Protein 1JR2 (pdb70)

Foldseek 3Di:
DEEEEAEQDWDADPRGRLLQVLLVVVVYHYDYDHWKDKDFDDLLVVCVCLLCCVQAQAEEEEDLVQLVSPVVSCVVVVNPCVCVPPRLVSRQVHDYAYEDQSNQVSCVVSRHDGPDHPDPHLVVVLVVQLVDDGDPRAYEYAAEDVVPDDNVVSQVVSPGHHDYHDTMYMDTDPCQLVVVVVCCVVPNQGQEYEYEALSSCVRHVVSNCVSCPVVLLRYAYEYLADRNVVSCVVVPHHHLFYQPHNDSNSRSVGVVVSND/DEEEEAADADADVVGGGLLQVLLVVLVYHYDYHYFKDKDFDDLLVLLVVLVCCVQAQAEEEEDLVLLVSPVVSCVVVVNLVVLVVPSLVSRLVHDYAYEDPSNQVSCVVSRHDGPDHPHPHLVVSLVVVLVDDTDPHAYEYAAADPVPDDNVCSQVVSPGHHDYHDGMYMDTDPCQLVVVVVCCVPPNDGQEYEDEDLVSCVSHVVSNCVSCPPVLVNYAYEYLADVNVVSCVVVPHDHLYYFPHNGSNSRSVSVSVSSD

Radius of gyration: 28.52 Å; Cα contacts (8 Å, |Δi|>4): 991; chains: 2; bounding box: 60×81×70 Å

InterPro domains:
  IPR003754 Tetrapyrrole biosynthesis, uroporphyrinogen III synthase [PF02602] (19-252)
  IPR003754 Tetrapyrrole biosynthesis, uroporphyrinogen III synthase [cd06578] (3-255)
  IPR036108 Tetrapyrrole biosynthesis, uroporphyrinogen III synthase superfamily [G3DSA:3.40.50.10090] (14-252)
  IPR036108 Tetrapyrrole biosynthesis, uroporphyrinogen III synthase superfamily [G3DSA:3.40.50.10090] (36-175)
  IPR036108 Tetrapyrrole biosynthesis, uroporphyrinogen III synthase superfamily [SSF69618] (1-258)
  IPR039793 Uroporphyrinogen-III synthase [PTHR12390] (2-258)

Organism: Homo sapiens (NCBI:txid9606)

Structure (mmCIF, N/CA/C/O backbone):
data_1JR2
#
_entry.id   1JR2
#
_cell.length_a   39.852
_cell.length_b   59.251
_cell.length_c   61.944
_cell.angle_alpha   80.47
_cell.angle_beta   73.32
_cell.angle_gamma   88.33
#
_symmetry.space_group_name_H-M   'P 1'
#
loop_
_entity.id
_entity.type
_entity.pdbx_description
1 polymer 'UROPORPHYRINOGEN-III SYNTHASE'
2 water water
#
loop_
_atom_site.group_PDB
_atom_site.id
_atom_site.type_symbol
_atom_site.label_atom_id
_atom_site.label_alt_id
_atom_site.label_comp_id
_atom_site.label_asym_id
_atom_site.label_entity_id
_atom_site.label_seq_id
_atom_site.pdbx_PDB_ins_code
_atom_site.Cartn_x
_atom_site.Cartn_y
_atom_site.Cartn_z
_atom_site.occupancy
_atom_site.B_iso_or_equiv
_atom_site.auth_seq_id
_atom_site.auth_comp_id
_atom_site.auth_asym_id
_atom_site.auth_atom_id
_atom_site.pdbx_PDB_model_num
ATOM 1 N N . MET A 1 22 ? 35.463 10.159 28.069 1.00 33.83 1 MET A N 1
ATOM 2 C CA . MET A 1 22 ? 35.961 11.543 27.798 1.00 33.68 1 MET A CA 1
ATOM 3 C C . MET A 1 22 ? 36.234 12.282 29.113 1.00 31.57 1 MET A C 1
ATOM 4 O O . MET A 1 22 ? 35.426 12.247 30.060 1.00 30.66 1 MET A O 1
ATOM 9 N N . LYS A 1 23 ? 37.441 12.827 29.189 1.00 28.02 2 LYS A N 1
ATOM 10 C CA . LYS A 1 23 ? 37.899 13.625 30.306 1.00 26.36 2 LYS A CA 1
ATOM 11 C C . LYS A 1 23 ? 37.647 15.142 30.191 1.00 23.30 2 LYS A C 1
ATOM 12 O O . LYS A 1 23 ? 37.897 15.791 29.164 1.00 21.78 2 LYS A O 1
ATOM 19 N N . VAL A 1 24 ? 37.172 15.692 31.290 1.00 20.73 3 VAL A N 1
ATOM 20 C CA . VAL A 1 24 ? 36.877 17.107 31.379 1.00 20.45 3 VAL A CA 1
ATOM 21 C C . VAL A 1 24 ? 37.550 17.734 32.611 1.00 18.60 3 VAL A C 1
ATOM 22 O O . VAL A 1 24 ? 37.710 17.116 33.672 1.00 16.47 3 VAL A O 1
ATOM 26 N N . LEU A 1 25 ? 37.943 18.987 32.456 1.00 17.82 4 LEU A N 1
ATOM 27 C CA . LEU A 1 25 ? 38.624 19.697 33.507 1.00 17.52 4 LEU A CA 1
ATOM 28 C C . LEU A 1 25 ? 37.799 20.908 33.900 1.00 16.87 4 LEU A C 1
ATOM 29 O O . LEU A 1 25 ? 37.331 21.668 33.028 1.00 17.85 4 LEU A O 1
ATOM 34 N N . LEU A 1 26 ? 37.607 21.058 35.197 1.00 16.09 5 LEU A N 1
ATOM 35 C CA . LEU A 1 26 ? 36.964 22.216 35.785 1.00 16.65 5 LEU A CA 1
ATOM 36 C C . LEU A 1 26 ? 37.998 23.090 36.474 1.00 16.19 5 LEU A C 1
ATOM 37 O O . LEU A 1 26 ? 38.665 22.663 37.401 1.00 15.23 5 LEU A O 1
ATOM 42 N N . LEU A 1 27 ? 38.098 24.322 36.027 1.00 17.69 6 LEU A N 1
ATOM 43 C CA . LEU A 1 27 ? 38.984 25.303 36.663 1.00 18.67 6 LEU A CA 1
ATOM 44 C C . LEU A 1 27 ? 38.059 26.219 37.459 1.00 19.92 6 LEU A C 1
ATOM 45 O O . LEU A 1 27 ? 37.504 27.169 36.942 1.00 20.04 6 LEU A O 1
ATOM 52 N N . LYS A 1 28 ? 37.856 25.870 38.716 1.00 22.49 7 LYS A N 1
ATOM 53 C CA . LYS A 1 28 ? 36.918 26.581 39.548 1.00 23.63 7 LYS A CA 1
ATOM 54 C C . LYS A 1 28 ? 37.601 27.198 40.746 1.00 23.21 7 LYS A C 1
ATOM 55 O O . LYS A 1 28 ? 38.738 26.859 41.068 1.00 20.94 7 LYS A O 1
ATOM 61 N N . ASP A 1 29 ? 36.942 28.154 41.376 1.00 24.37 8 ASP A N 1
ATOM 62 C CA . ASP A 1 29 ? 37.540 28.823 42.525 1.00 27.55 8 ASP A CA 1
ATOM 63 C C . ASP A 1 29 ? 38.065 27.879 43.574 1.00 27.24 8 ASP A C 1
ATOM 64 O O . ASP A 1 29 ? 39.212 28.031 44.043 1.00 26.95 8 ASP A O 1
ATOM 69 N N . ALA A 1 30 ? 37.240 26.898 43.929 1.00 26.88 9 ALA A N 1
ATOM 70 C CA . ALA A 1 30 ? 37.582 25.940 44.971 1.00 27.49 9 ALA A CA 1
ATOM 71 C C . ALA A 1 30 ? 36.767 24.665 44.856 1.00 28.05 9 ALA A C 1
ATOM 72 O O . ALA A 1 30 ? 35.703 24.645 44.251 1.00 27.55 9 ALA A O 1
ATOM 74 N N . LYS A 1 31 ? 37.294 23.604 45.443 1.00 28.98 10 LYS A N 1
ATOM 75 C CA . LYS A 1 31 ? 36.612 22.342 45.491 1.00 31.19 10 LYS A CA 1
ATOM 76 C C . LYS A 1 31 ? 35.532 22.528 46.544 1.00 31.38 10 LYS A C 1
ATOM 77 O O . LYS A 1 31 ? 35.808 23.048 47.625 1.00 31.38 10 LYS A O 1
ATOM 83 N N . GLU A 1 32 ? 34.302 22.174 46.219 1.00 31.01 11 GLU A N 1
ATOM 84 C CA . GLU A 1 32 ? 33.221 22.257 47.183 1.00 31.95 11 GLU A CA 1
ATOM 85 C C . GLU A 1 32 ? 33.005 20.869 47.696 1.00 31.45 11 GLU A C 1
ATOM 86 O O . GLU A 1 32 ? 33.543 19.922 47.140 1.00 32.36 11 GLU A O 1
ATOM 92 N N . ASP A 1 33 ? 32.217 20.747 48.758 1.00 30.47 12 ASP A N 1
ATOM 93 C CA . ASP A 1 33 ? 31.938 19.463 49.361 1.00 30.78 12 ASP A CA 1
ATOM 94 C C . ASP A 1 33 ? 30.448 19.396 49.615 1.00 28.47 12 ASP A C 1
ATOM 95 O O . ASP A 1 33 ? 29.912 20.102 50.479 1.00 27.22 12 ASP A O 1
ATOM 100 N N . ASP A 1 34 ? 29.787 18.556 48.831 1.00 26.06 13 ASP A N 1
ATOM 101 C CA . ASP A 1 34 ? 28.377 18.278 49.014 1.00 24.95 13 ASP A CA 1
ATOM 102 C C . ASP A 1 34 ? 28.268 16.787 49.328 1.00 24.09 13 ASP A C 1
ATOM 103 O O . ASP A 1 34 ? 28.329 15.953 48.428 1.00 22.12 13 ASP A O 1
ATOM 108 N N . CYS A 1 35 ? 28.137 16.460 50.611 1.00 24.17 14 CYS A N 1
ATOM 109 C CA . CYS A 1 35 ? 28.105 15.072 51.063 1.00 25.03 14 CYS A CA 1
ATOM 110 C C . CYS A 1 35 ? 29.288 14.233 50.558 1.00 25.28 14 CYS A C 1
ATOM 111 O O . CYS A 1 35 ? 29.101 13.105 50.129 1.00 25.21 14 CYS A O 1
ATOM 114 N N . GLY A 1 36 ? 30.501 14.789 50.591 1.00 25.90 15 GLY A N 1
ATOM 115 C CA . GLY A 1 36 ? 31.681 14.032 50.220 1.00 26.43 15 GLY A CA 1
ATOM 116 C C . GLY A 1 36 ? 32.334 14.280 48.875 1.00 26.99 15 GLY A C 1
ATOM 117 O O . GLY A 1 36 ? 33.450 13.782 48.653 1.00 27.89 15 GLY A O 1
ATOM 118 N N . GLN A 1 37 ? 31.664 15.017 47.986 1.00 26.50 16 GLN A N 1
ATOM 119 C CA . GLN A 1 37 ? 32.171 15.269 46.632 1.00 25.72 16 GLN A CA 1
ATOM 120 C C . GLN A 1 37 ? 31.867 16.681 46.167 1.00 23.57 16 GLN A C 1
ATOM 121 O O . GLN A 1 37 ? 30.926 17.315 46.644 1.00 21.84 16 GLN A O 1
ATOM 127 N N . ASP A 1 38 ? 32.645 17.188 45.219 1.00 22.29 17 ASP A N 1
ATOM 128 C CA . ASP A 1 38 ? 32.262 18.446 44.590 1.00 21.23 17 ASP A CA 1
ATOM 129 C C . ASP A 1 38 ? 31.046 18.113 43.704 1.00 20.32 17 ASP A C 1
ATOM 130 O O . ASP A 1 38 ? 31.069 17.151 42.936 1.00 19.59 17 ASP A O 1
ATOM 135 N N . PRO A 1 39 ? 29.971 18.879 43.814 1.00 20.20 18 PRO A N 1
ATOM 136 C CA . PRO A 1 39 ? 28.746 18.559 43.073 1.00 20.13 18 PRO A CA 1
ATOM 137 C C . PRO A 1 39 ? 28.876 18.674 41.559 1.00 19.22 18 PRO A C 1
ATOM 138 O O . PRO A 1 39 ? 28.116 18.034 40.841 1.00 18.09 18 PRO A O 1
ATOM 142 N N . TYR A 1 40 ? 29.815 19.482 41.076 1.00 18.51 19 TYR A N 1
ATOM 143 C CA . TYR A 1 40 ? 30.003 19.599 39.639 1.00 18.38 19 TYR A CA 1
ATOM 144 C C . TYR A 1 40 ? 30.698 18.357 39.122 1.00 18.21 19 TYR A C 1
ATOM 145 O O . TYR A 1 40 ? 30.278 17.772 38.137 1.00 16.66 19 TYR A O 1
ATOM 154 N N . ILE A 1 41 ? 31.747 17.918 39.812 1.00 19.01 20 ILE A N 1
ATOM 155 C CA . ILE A 1 41 ? 32.416 16.706 39.387 1.00 20.13 20 ILE A CA 1
ATOM 156 C C . ILE A 1 41 ? 31.496 15.489 39.519 1.00 19.63 20 ILE A C 1
ATOM 157 O O . ILE A 1 41 ? 31.412 14.673 38.600 1.00 17.84 20 ILE A O 1
ATOM 162 N N . ARG A 1 42 ? 30.752 15.383 40.616 1.00 20.56 21 ARG A N 1
ATOM 163 C CA . ARG A 1 42 ? 29.837 14.237 40.790 1.00 22.15 21 ARG A CA 1
ATOM 164 C C . ARG A 1 42 ? 28.768 14.170 39.699 1.00 21.38 21 ARG A C 1
ATOM 165 O O . ARG A 1 42 ? 28.451 13.094 39.191 1.00 21.78 21 ARG A O 1
ATOM 173 N N . GLU A 1 43 ? 28.212 15.318 39.356 1.00 20.90 22 GLU A N 1
ATOM 174 C CA . GLU A 1 43 ? 27.162 15.391 38.345 1.00 21.18 22 GLU A CA 1
ATOM 175 C C . GLU A 1 43 ? 27.629 14.920 36.960 1.00 20.52 22 GLU A C 1
ATOM 176 O O . GLU A 1 43 ? 26.895 14.193 36.253 1.00 20.17 22 GLU A O 1
ATOM 182 N N . LEU A 1 44 ? 28.833 15.335 36.561 1.00 19.18 23 LEU A N 1
ATOM 183 C CA . LEU A 1 44 ? 29.396 14.905 35.293 1.00 19.31 23 LEU A CA 1
ATOM 184 C C . LEU A 1 44 ? 29.629 13.399 35.274 1.00 19.07 23 LEU A C 1
ATOM 185 O O . LEU A 1 44 ? 29.415 12.741 34.236 1.00 19.45 23 LEU A O 1
ATOM 190 N N . GLY A 1 45 ? 30.098 12.876 36.403 1.00 18.33 24 GLY A N 1
ATOM 191 C CA . GLY A 1 45 ? 30.320 11.454 36.601 1.00 21.02 24 GLY A CA 1
ATOM 192 C C . GLY A 1 45 ? 29.084 10.592 36.349 1.00 22.55 24 GLY A C 1
ATOM 193 O O . GLY A 1 45 ? 29.187 9.450 35.925 1.00 23.75 24 GLY A O 1
ATOM 194 N N . LEU A 1 46 ? 27.909 11.135 36.612 1.00 23.87 25 LEU A N 1
ATOM 195 C CA . LEU A 1 46 ? 26.665 10.422 36.281 1.00 26.00 25 LEU A CA 1
ATOM 196 C C . LEU A 1 46 ? 26.569 10.008 34.819 1.00 27.23 25 LEU A C 1
ATOM 197 O O . LEU A 1 46 ? 25.929 9.002 34.497 1.00 29.28 25 LEU A O 1
ATOM 202 N N . TYR A 1 47 ? 27.221 10.780 33.947 1.00 26.80 26 TYR A N 1
ATOM 203 C CA . TYR A 1 47 ? 27.137 10.592 32.513 1.00 26.57 26 TYR A CA 1
ATOM 204 C C . TYR A 1 47 ? 28.392 10.001 31.858 1.00 27.57 26 TYR A C 1
ATOM 205 O O . TYR A 1 47 ? 28.582 10.147 30.639 1.00 27.87 26 TYR A O 1
ATOM 214 N N . GLY A 1 48 ? 29.218 9.322 32.657 1.00 27.50 27 GLY A N 1
ATOM 215 C CA . GLY A 1 48 ? 30.466 8.723 32.187 1.00 28.12 27 GLY A CA 1
ATOM 216 C C . GLY A 1 48 ? 31.578 9.734 31.897 1.00 28.74 27 GLY A C 1
ATOM 217 O O . GLY A 1 48 ? 32.613 9.387 31.313 1.00 29.92 27 GLY A O 1
ATOM 218 N N . LEU A 1 49 ? 31.378 10.980 32.301 1.00 28.03 28 LEU A N 1
ATOM 219 C CA . LEU A 1 49 ? 32.386 12.010 32.099 1.00 29.14 28 LEU A CA 1
ATOM 220 C C . LEU A 1 49 ? 33.314 12.081 33.302 1.00 29.69 28 LEU A C 1
ATOM 221 O O . LEU A 1 49 ? 32.899 12.467 34.408 1.00 31.00 28 LEU A O 1
ATOM 226 N N . GLU A 1 50 ? 34.563 11.706 33.063 1.00 29.34 29 GLU A N 1
ATOM 227 C CA . GLU A 1 50 ? 35.636 11.758 34.056 1.00 29.34 29 GLU A CA 1
ATOM 228 C C . GLU A 1 50 ? 36.093 13.205 34.270 1.00 26.48 29 GLU A C 1
ATOM 229 O O . GLU A 1 50 ? 36.839 13.755 33.444 1.00 24.47 29 GL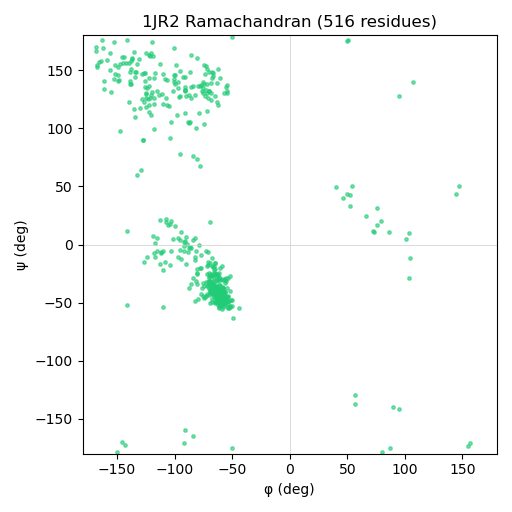U A O 1
ATOM 235 N N . ALA A 1 51 ? 35.693 13.807 35.373 1.00 24.39 30 ALA A N 1
ATOM 236 C CA . ALA A 1 51 ? 35.994 15.219 35.586 1.00 22.98 30 ALA A CA 1
ATOM 237 C C . ALA A 1 51 ? 37.046 15.414 36.657 1.00 21.76 30 ALA A C 1
ATOM 238 O O . ALA A 1 51 ? 37.064 14.702 37.660 1.00 21.95 30 ALA A O 1
ATOM 240 N N . THR A 1 52 ? 37.906 16.394 36.437 1.00 19.53 31 THR A N 1
ATOM 241 C CA . THR A 1 52 ? 38.904 16.763 37.417 1.00 18.67 31 THR A CA 1
ATOM 242 C C . THR A 1 52 ? 38.789 18.260 37.714 1.00 17.24 31 THR A C 1
ATOM 243 O O . THR A 1 52 ? 38.548 19.083 36.804 1.00 15.50 31 THR A O 1
ATOM 247 N N . LEU A 1 53 ? 38.949 18.591 38.986 1.00 15.65 32 LEU A N 1
ATOM 248 C CA . LEU A 1 53 ? 38.907 19.961 39.454 1.00 17.10 32 LEU A CA 1
ATOM 249 C C . LEU A 1 53 ? 40.289 20.480 39.842 1.00 16.61 32 LEU A C 1
ATOM 250 O O . LEU A 1 53 ? 40.995 19.835 40.618 1.00 17.03 32 LEU A O 1
ATOM 255 N N . ILE A 1 54 ? 40.686 21.612 39.265 1.00 16.51 33 ILE A N 1
ATOM 256 C CA . ILE A 1 54 ? 41.897 22.315 39.677 1.00 16.81 33 ILE A CA 1
ATOM 257 C C . ILE A 1 54 ? 41.451 23.678 40.180 1.00 15.46 33 ILE A C 1
ATOM 258 O O . ILE A 1 54 ? 40.817 24.418 39.448 1.00 15.63 33 ILE A O 1
ATOM 263 N N . PRO A 1 55 ? 41.747 24.011 41.425 1.00 15.74 34 PRO A N 1
ATOM 264 C CA . PRO A 1 55 ? 41.315 25.295 41.979 1.00 16.89 34 PRO A CA 1
ATOM 265 C C . PRO A 1 55 ? 42.122 26.445 41.420 1.00 17.74 34 PRO A C 1
ATOM 266 O O . PRO A 1 55 ? 43.298 26.267 41.153 1.00 16.67 34 PRO A O 1
ATOM 270 N N . VAL A 1 56 ? 41.504 27.608 41.252 1.00 18.98 35 VAL A N 1
ATOM 271 C CA . VAL A 1 56 ? 42.216 28.729 40.683 1.00 20.99 35 VAL A CA 1
ATOM 272 C C . VAL A 1 56 ? 42.336 29.882 41.650 1.00 21.48 35 VAL A C 1
ATOM 273 O O . VAL A 1 56 ? 43.092 30.811 41.381 1.00 21.16 35 VAL A O 1
ATOM 277 N N . LEU A 1 57 ? 41.622 29.833 42.771 1.00 21.76 36 LEU A N 1
ATOM 278 C CA . LEU A 1 57 ? 41.690 30.907 43.754 1.00 23.84 36 LEU A CA 1
ATOM 279 C C . LEU A 1 57 ? 42.243 30.402 45.070 1.00 24.04 36 LEU A C 1
ATOM 280 O O . LEU A 1 57 ? 42.067 29.254 45.433 1.00 24.54 36 LEU A O 1
ATOM 285 N N . SER A 1 58 ? 42.958 31.264 45.761 1.00 23.39 37 SER A N 1
ATOM 286 C CA . SER A 1 58 ? 43.462 30.958 47.076 1.00 23.90 37 SER A CA 1
ATOM 287 C C . SER A 1 58 ? 43.327 32.256 47.878 1.00 23.52 37 SER A C 1
ATOM 288 O O . SER A 1 58 ? 42.890 33.281 47.352 1.00 22.80 37 SER A O 1
ATOM 291 N N . PHE A 1 59 ? 43.656 32.195 49.151 1.00 24.34 38 PHE A N 1
ATOM 292 C CA . PHE A 1 59 ? 43.600 33.407 49.963 1.00 26.55 38 PHE A CA 1
ATOM 293 C C . PHE A 1 59 ? 44.709 33.439 50.983 1.00 27.09 38 PHE A C 1
ATOM 294 O O . PHE A 1 59 ? 45.327 32.412 51.274 1.00 25.85 38 PHE A O 1
ATOM 302 N N . GLU A 1 60 ? 44.975 34.641 51.494 1.00 28.45 39 GLU A N 1
ATOM 303 C CA . GLU A 1 60 ? 46.014 34.875 52.467 1.00 29.96 39 GLU A CA 1
ATOM 304 C C . GLU A 1 60 ? 45.433 35.847 53.492 1.00 29.78 39 GLU A C 1
ATOM 305 O O . GLU A 1 60 ? 44.584 36.650 53.154 1.00 27.74 39 GLU A O 1
ATOM 311 N N . PHE A 1 61 ? 45.869 35.737 54.738 1.00 30.55 40 PHE A N 1
ATOM 312 C CA . PHE A 1 61 ? 45.464 36.666 55.784 1.00 31.45 40 PHE A CA 1
ATOM 313 C C . PHE A 1 61 ? 46.499 37.768 55.935 1.00 32.72 40 PHE A C 1
ATOM 314 O O . PHE A 1 61 ? 47.701 37.546 55.727 1.00 32.72 40 PHE A O 1
ATOM 322 N N . LEU A 1 62 ? 46.026 38.948 56.328 1.00 33.84 41 LEU A N 1
ATOM 323 C CA . LEU A 1 62 ? 46.861 40.128 56.437 1.00 34.29 41 LEU A CA 1
ATOM 324 C C . LEU A 1 62 ? 46.531 40.925 57.706 1.00 33.73 41 LEU A C 1
ATOM 325 O O . LEU A 1 62 ? 45.414 40.877 58.214 1.00 32.01 41 LEU A O 1
ATOM 330 N N . SER A 1 63 ? 47.535 41.626 58.222 1.00 33.58 42 SER A N 1
ATOM 331 C CA . SER A 1 63 ? 47.349 42.556 59.334 1.00 33.46 42 SER A CA 1
ATOM 332 C C . SER A 1 63 ? 46.598 42.024 60.528 1.00 33.92 42 SER A C 1
ATOM 333 O O . SER A 1 63 ? 45.764 42.745 61.092 1.00 33.68 42 SER A O 1
ATOM 336 N N . LEU A 1 64 ? 46.892 40.803 60.958 1.00 34.41 43 LEU A N 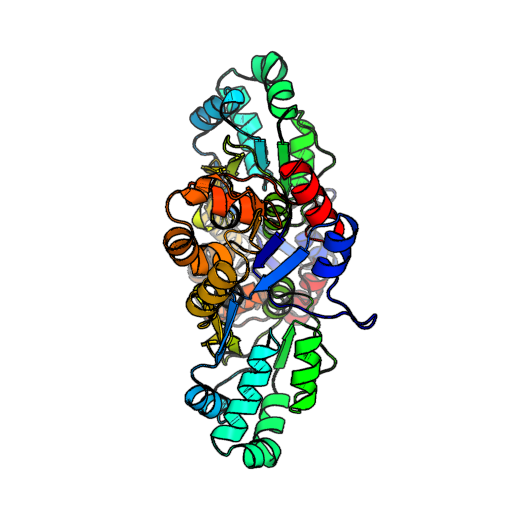1
ATOM 337 C CA . LEU A 1 64 ? 46.124 40.232 62.044 1.00 35.55 43 LEU A CA 1
ATOM 338 C C . LEU A 1 64 ? 46.491 40.836 63.405 1.00 36.32 43 LEU A C 1
ATOM 339 O O . LEU A 1 64 ? 45.640 40.912 64.294 1.00 35.31 43 LEU A O 1
ATOM 344 N N . PRO A 1 65 ? 47.748 41.214 63.606 1.00 37.44 44 PRO A N 1
ATOM 345 C CA . PRO A 1 65 ? 48.105 41.874 64.867 1.00 37.69 44 PRO A CA 1
ATOM 346 C C . PRO A 1 65 ? 47.316 43.182 65.016 1.00 37.57 44 PRO A C 1
ATOM 347 O O . PRO A 1 65 ? 46.645 43.335 66.031 1.00 37.29 44 PRO A O 1
ATOM 351 N N . SER A 1 66 ? 47.395 44.082 64.037 1.00 37.11 45 SER A N 1
ATOM 352 C CA . SER A 1 66 ? 46.555 45.276 64.016 1.00 36.86 45 SER A CA 1
ATOM 353 C C . SER A 1 66 ? 45.065 44.964 64.231 1.00 35.97 45 SER A C 1
ATOM 354 O O . SER A 1 66 ? 44.398 45.617 65.036 1.00 36.29 45 SER A O 1
ATOM 357 N N . PHE A 1 67 ? 44.529 43.979 63.521 1.00 34.14 46 PHE A N 1
ATOM 358 C CA . PHE A 1 67 ? 43.125 43.609 63.703 1.00 32.72 46 PHE A CA 1
ATOM 359 C C . PHE A 1 67 ? 42.903 43.194 65.165 1.00 32.37 46 PHE A C 1
ATOM 360 O O . PHE A 1 67 ? 41.874 43.518 65.739 1.00 31.18 46 PHE A O 1
ATOM 368 N N . SER A 1 68 ? 43.877 42.524 65.788 1.00 32.64 47 SER A N 1
ATOM 369 C CA . SER A 1 68 ? 43.701 42.102 67.168 1.00 32.88 47 SER A CA 1
ATOM 370 C C . SER A 1 68 ? 43.628 43.312 68.097 1.00 32.59 47 SER A C 1
ATOM 371 O O . SER A 1 68 ? 42.904 43.291 69.071 1.00 31.27 47 SER A O 1
ATOM 374 N N . GLU A 1 69 ? 44.410 44.338 67.797 1.00 33.57 48 GLU A N 1
ATOM 375 C CA . GLU A 1 69 ? 44.442 45.549 68.611 1.00 35.49 48 GLU A CA 1
ATOM 376 C C . GLU A 1 69 ? 43.088 46.297 68.483 1.00 34.24 48 GLU A C 1
ATOM 377 O O . GLU A 1 69 ? 42.449 46.636 69.490 1.00 34.00 48 GLU A O 1
ATOM 383 N N . LYS A 1 70 ? 42.619 46.501 67.255 1.00 32.51 49 LYS A N 1
ATOM 384 C CA . LYS A 1 70 ? 41.315 47.132 67.048 1.00 31.23 49 LYS A CA 1
ATOM 385 C C . LYS A 1 70 ? 40.221 46.329 67.770 1.00 30.72 49 LYS A C 1
ATOM 386 O O . LYS A 1 70 ? 39.368 46.897 68.448 1.00 30.93 49 LYS A O 1
ATOM 392 N N . LEU A 1 71 ? 40.278 45.005 67.700 1.00 30.19 50 LEU A N 1
ATOM 393 C CA . LEU A 1 71 ? 39.274 44.184 68.362 1.00 30.37 50 LEU A CA 1
ATOM 394 C C . LEU A 1 71 ? 39.336 44.369 69.875 1.00 31.23 50 LEU A C 1
ATOM 395 O O . LEU A 1 71 ? 38.338 44.184 70.585 1.00 31.06 50 LEU A O 1
ATOM 402 N N . SER A 1 72 ? 40.494 44.754 70.378 1.00 31.76 51 SER A N 1
ATOM 403 C CA . SER A 1 72 ? 40.616 44.815 71.824 1.00 33.35 51 SER A CA 1
ATOM 404 C C . SER A 1 72 ? 40.329 46.222 72.360 1.00 33.10 51 SER A C 1
ATOM 405 O O . SER A 1 72 ? 40.477 46.489 73.566 1.00 33.22 51 SER A O 1
ATOM 408 N N . HIS A 1 73 ? 39.812 47.083 71.468 1.00 31.37 52 HIS A N 1
ATOM 409 C CA . HIS A 1 73 ? 39.440 48.466 71.791 1.00 30.83 52 HIS A CA 1
ATOM 410 C C . HIS A 1 73 ? 38.040 48.827 71.249 1.00 29.59 52 HIS A C 1
ATOM 411 O O . HIS A 1 73 ? 37.889 49.751 70.462 1.00 28.68 52 HIS A O 1
ATOM 418 N N . PRO A 1 74 ? 36.998 48.117 71.673 1.00 29.14 53 PRO A N 1
ATOM 419 C CA . PRO A 1 74 ? 35.654 48.384 71.156 1.00 29.62 53 PRO A CA 1
ATOM 420 C C . PRO A 1 74 ? 35.159 49.790 71.477 1.00 30.78 53 PRO A C 1
ATOM 421 O O . PRO A 1 74 ? 34.317 50.344 70.756 1.00 31.33 53 PRO A O 1
ATOM 425 N N . GLU A 1 75 ? 35.683 50.358 72.557 1.00 30.96 54 GLU A N 1
ATOM 426 C CA . GLU A 1 75 ? 35.292 51.691 72.982 1.00 30.99 54 GLU A CA 1
ATOM 427 C C . GLU A 1 75 ? 35.583 52.713 71.882 1.00 31.25 54 GLU A C 1
ATOM 428 O O . GLU A 1 75 ? 35.032 53.818 71.894 1.00 31.34 54 GLU A O 1
ATOM 434 N N . ASP A 1 76 ? 36.444 52.349 70.925 1.00 30.88 55 ASP A N 1
ATOM 435 C CA . ASP A 1 76 ? 36.778 53.259 69.827 1.00 29.24 55 ASP A CA 1
ATOM 436 C C . ASP A 1 76 ? 35.880 53.093 68.593 1.00 27.74 55 ASP A C 1
ATOM 437 O O . ASP A 1 76 ? 36.089 53.793 67.594 1.00 26.04 55 ASP A O 1
ATOM 442 N N . TYR A 1 77 ? 34.893 52.196 68.654 1.00 27.52 56 TYR A N 1
ATOM 443 C CA . TYR A 1 77 ? 34.068 51.876 67.486 1.00 27.09 56 TYR A CA 1
ATOM 444 C C . TYR A 1 77 ? 32.589 51.854 67.757 1.00 27.30 56 TYR A C 1
ATOM 445 O O . TYR A 1 77 ? 32.152 51.629 68.891 1.00 27.50 56 TYR A O 1
ATOM 454 N N . GLY A 1 78 ? 31.811 52.080 66.701 1.00 26.86 57 GLY A N 1
ATOM 455 C CA . GLY A 1 78 ? 30.369 52.005 66.808 1.00 27.48 57 GLY A CA 1
ATOM 456 C C . GLY A 1 78 ? 29.771 50.649 66.502 1.00 28.00 57 GLY A C 1
ATOM 457 O O . GLY A 1 78 ? 28.569 50.450 66.671 1.00 27.65 57 GLY A O 1
ATOM 458 N N . GLY A 1 79 ? 30.594 49.699 66.065 1.00 28.33 58 GLY A N 1
ATOM 459 C CA . GLY A 1 79 ? 30.079 48.404 65.654 1.00 28.41 58 GLY A CA 1
ATOM 460 C C . GLY A 1 79 ? 31.016 47.742 64.671 1.00 27.94 58 GLY A C 1
ATOM 461 O O . GLY A 1 79 ? 32.093 48.270 64.391 1.00 27.46 58 GLY A O 1
ATOM 462 N N . LEU A 1 80 ? 30.568 46.616 64.119 1.00 28.11 59 LEU A N 1
ATOM 463 C CA . LEU A 1 80 ? 31.363 45.787 63.224 1.00 28.10 59 LEU A CA 1
ATOM 464 C C . LEU A 1 80 ? 30.559 45.360 62.007 1.00 27.07 59 LEU A C 1
ATOM 465 O O . LEU A 1 80 ? 29.355 45.096 62.098 1.00 27.54 59 LEU A O 1
ATOM 470 N N . ILE A 1 81 ? 31.223 45.276 60.861 1.00 26.27 60 ILE A N 1
ATOM 471 C CA . ILE A 1 81 ? 30.592 44.751 59.656 1.00 25.38 60 ILE A CA 1
ATOM 472 C C . ILE A 1 81 ? 31.449 43.608 59.142 1.00 25.21 60 ILE A C 1
ATOM 473 O O . ILE A 1 81 ? 32.637 43.771 58.988 1.00 22.39 60 ILE A O 1
ATOM 478 N N . PHE A 1 82 ? 30.821 42.470 58.874 1.00 26.64 61 PHE A N 1
ATOM 479 C CA . PHE A 1 82 ? 31.477 41.320 58.264 1.00 27.21 61 PHE A CA 1
ATOM 480 C C . PHE A 1 82 ? 30.719 40.969 56.989 1.00 27.16 61 PHE A C 1
ATOM 481 O O . PHE A 1 82 ? 29.522 40.749 57.049 1.00 28.62 61 PHE A O 1
ATOM 489 N N . THR A 1 83 ? 31.384 40.903 55.843 1.00 27.28 62 THR A N 1
ATOM 490 C CA . THR A 1 83 ? 30.711 40.484 54.620 1.00 27.57 62 THR A CA 1
ATOM 491 C C . THR A 1 83 ? 31.300 39.211 54.014 1.00 28.17 62 THR A C 1
ATOM 492 O O . THR A 1 83 ? 30.945 38.823 52.893 1.00 28.50 62 THR A O 1
ATOM 496 N N . SER A 1 84 ? 32.213 38.577 54.733 1.00 28.62 63 SER A N 1
ATOM 497 C CA . SER A 1 84 ? 32.861 37.378 54.226 1.00 28.89 63 SER A CA 1
ATOM 498 C C . SER A 1 84 ? 33.302 36.484 55.361 1.00 29.05 63 SER A C 1
ATOM 499 O O . SER A 1 84 ? 33.797 36.954 56.393 1.00 27.05 63 SER A O 1
ATOM 502 N N . PRO A 1 85 ? 33.176 35.181 55.147 1.00 29.41 64 PRO A N 1
ATOM 503 C CA . PRO A 1 85 ? 33.630 34.225 56.144 1.00 29.54 64 PRO A CA 1
ATOM 504 C C . PRO A 1 85 ? 35.123 34.424 56.345 1.00 28.47 64 PRO A C 1
ATOM 505 O O . PRO A 1 85 ? 35.600 34.186 57.442 1.00 28.86 64 PRO A O 1
ATOM 509 N N . ARG A 1 86 ? 35.850 34.856 55.319 1.00 28.71 65 ARG A N 1
ATOM 510 C CA . ARG A 1 86 ? 37.292 35.047 55.475 1.00 28.98 65 ARG A CA 1
ATOM 511 C C . ARG A 1 86 ? 37.571 36.048 56.601 1.00 27.86 65 ARG A C 1
ATOM 512 O O . ARG A 1 86 ? 38.519 35.884 57.361 1.00 27.11 65 ARG A O 1
ATOM 520 N N . ALA A 1 87 ? 36.742 37.075 56.725 1.00 27.26 66 ALA A N 1
ATOM 521 C CA . ALA A 1 87 ? 36.989 38.101 57.750 1.00 26.80 66 ALA A CA 1
ATOM 522 C C . ALA A 1 87 ? 36.724 37.600 59.172 1.00 26.78 66 ALA A C 1
ATOM 523 O O . ALA A 1 87 ? 37.445 37.968 60.102 1.00 26.37 66 ALA A O 1
ATOM 525 N N . VAL A 1 88 ? 35.714 36.751 59.340 1.00 27.82 67 VAL A N 1
ATOM 526 C CA . VAL A 1 88 ? 35.418 36.156 60.645 1.00 28.98 67 VAL A CA 1
ATOM 527 C C . VAL A 1 88 ? 36.513 35.156 60.999 1.00 29.92 67 VAL A C 1
ATOM 528 O O . VAL A 1 88 ? 36.927 35.070 62.151 1.00 29.58 67 VAL A O 1
ATOM 532 N N . GLU A 1 89 ? 36.989 34.414 60.002 1.00 31.45 68 GLU A N 1
ATOM 533 C CA . GLU A 1 89 ? 38.125 33.520 60.200 1.00 32.65 68 GLU A CA 1
ATOM 534 C C . GLU A 1 89 ? 39.317 34.348 60.669 1.00 32.01 68 GLU A C 1
ATOM 535 O O . GLU A 1 89 ? 39.980 33.981 61.628 1.00 31.90 68 GLU A O 1
ATOM 541 N N . ALA A 1 90 ? 39.581 35.465 59.999 1.00 31.80 69 ALA A N 1
ATOM 542 C CA . ALA A 1 90 ? 40.661 36.358 60.408 1.00 31.97 69 ALA A CA 1
ATOM 543 C C . ALA A 1 90 ? 40.479 36.852 61.851 1.00 32.56 69 ALA A C 1
ATOM 544 O O . ALA A 1 90 ? 41.461 36.987 62.580 1.00 32.69 69 ALA A O 1
ATOM 546 N N . ALA A 1 91 ? 39.243 37.115 62.268 1.00 34.01 70 ALA A N 1
ATOM 547 C CA . ALA A 1 91 ? 38.991 37.528 63.653 1.00 35.53 70 ALA A CA 1
ATOM 548 C C . ALA A 1 91 ? 39.433 36.419 64.628 1.00 37.47 70 ALA A C 1
ATOM 549 O O . ALA A 1 91 ? 40.210 36.673 65.547 1.00 37.07 70 ALA A O 1
ATOM 551 N N . GLU A 1 92 ? 38.920 35.203 64.414 1.00 39.86 71 GLU A N 1
ATOM 552 C CA . GLU A 1 92 ? 39.248 34.034 65.233 1.00 41.59 71 GLU A CA 1
ATOM 553 C C . GLU A 1 92 ? 40.776 33.903 65.309 1.00 41.58 71 GLU A C 1
ATOM 554 O O . GLU A 1 92 ? 41.368 33.872 66.393 1.00 41.18 71 GLU A O 1
ATOM 560 N N . LEU A 1 93 ? 41.408 33.870 64.145 1.00 41.64 72 LEU A N 1
ATOM 561 C CA . LEU A 1 93 ? 42.855 33.782 64.056 1.00 42.15 72 LEU A CA 1
ATOM 562 C C . LEU A 1 93 ? 43.612 34.890 64.783 1.00 41.89 72 LEU A C 1
ATOM 563 O O . LEU A 1 93 ? 44.623 34.608 65.421 1.00 42.39 72 LEU A O 1
ATOM 568 N N . CYS A 1 94 ? 43.166 36.140 64.710 1.00 40.97 73 CYS A N 1
ATOM 569 C CA . CYS A 1 94 ? 43.979 37.189 65.330 1.00 40.47 73 CYS A CA 1
ATOM 570 C C . CYS A 1 94 ? 43.815 37.202 66.842 1.00 41.86 73 CYS A C 1
ATOM 571 O O . CYS A 1 94 ? 44.658 37.729 67.550 1.00 41.84 73 CYS A O 1
ATOM 574 N N . LEU A 1 95 ? 42.734 36.612 67.332 1.00 44.43 74 LEU A N 1
ATOM 575 C CA . LEU A 1 95 ? 42.492 36.525 68.763 1.00 46.95 74 LEU A CA 1
ATOM 576 C C . LEU A 1 95 ? 43.392 35.450 69.384 1.00 49.78 74 LEU A C 1
ATOM 577 O O . LEU A 1 95 ? 44.009 35.680 70.420 1.00 50.16 74 LEU A O 1
ATOM 582 N N . GLU A 1 96 ? 43.492 34.295 68.729 1.00 52.82 75 GLU A N 1
ATOM 583 C CA . GLU A 1 96 ? 44.340 33.200 69.211 1.00 55.13 75 GLU A CA 1
ATOM 584 C C . GLU A 1 96 ? 45.809 33.572 69.227 1.00 56.07 75 GLU A C 1
ATOM 585 O O . GLU A 1 96 ? 46.521 33.339 70.204 1.00 56.48 75 GLU A O 1
ATOM 591 N N . GLN A 1 97 ? 46.259 34.131 68.113 1.00 56.92 76 GLN A N 1
ATOM 592 C CA . GLN A 1 97 ? 47.668 34.439 67.904 1.00 57.70 76 GLN A CA 1
ATOM 593 C C . GLN A 1 97 ? 48.224 35.540 68.797 1.00 58.89 76 GLN A C 1
ATOM 594 O O . GLN A 1 97 ? 49.401 35.514 69.151 1.00 58.78 76 GLN A O 1
ATOM 600 N N . ASN A 1 98 ? 47.385 36.508 69.157 1.00 60.30 77 ASN A N 1
ATOM 601 C CA . ASN A 1 98 ? 47.842 37.626 69.971 1.00 61.28 77 ASN A CA 1
ATOM 602 C C . ASN A 1 98 ? 47.411 37.515 71.439 1.00 62.29 77 ASN A C 1
ATOM 603 O O . ASN A 1 98 ? 47.359 38.516 72.155 1.00 62.29 77 ASN A O 1
ATOM 608 N N . ASN A 1 99 ? 47.072 36.299 71.870 1.00 63.27 78 ASN A N 1
ATOM 609 C CA . ASN A 1 99 ? 46.824 36.029 73.285 1.00 64.14 78 ASN A CA 1
ATOM 610 C C . ASN A 1 99 ? 45.501 36.629 73.830 1.00 64.23 78 ASN A C 1
ATOM 611 O O . ASN A 1 99 ? 45.248 36.600 75.034 1.00 64.27 78 ASN A O 1
ATOM 616 N N . LYS A 1 100 ? 44.625 37.097 72.936 1.00 64.14 79 LYS A N 1
ATOM 617 C CA . LYS A 1 100 ? 43.362 37.737 73.349 1.00 64.12 79 LYS A CA 1
ATOM 618 C C . LYS A 1 100 ? 42.160 36.796 73.505 1.00 64.50 79 LYS A C 1
ATOM 619 O O . LYS A 1 100 ? 41.042 37.261 73.716 1.00 64.40 79 LYS A O 1
ATOM 625 N N . THR A 1 101 ? 42.365 35.489 73.395 1.00 65.18 80 THR A N 1
ATOM 626 C CA . THR A 1 101 ? 41.249 34.553 73.552 1.00 65.63 80 THR A CA 1
ATOM 627 C C . THR A 1 101 ? 40.517 34.756 74.889 1.00 66.03 80 THR A C 1
ATOM 628 O O . THR A 1 101 ? 39.298 34.937 74.898 1.00 65.85 80 THR A O 1
ATOM 632 N N . GLU A 1 102 ? 41.256 34.727 76.003 1.00 66.53 81 GLU A N 1
ATOM 633 C CA . GLU A 1 102 ? 40.668 34.968 77.329 1.00 66.76 81 GLU A CA 1
ATOM 634 C C . GLU A 1 102 ? 39.818 36.236 77.280 1.00 65.84 81 GLU A C 1
ATOM 635 O O . GLU A 1 102 ? 38.602 36.183 77.455 1.00 65.46 81 GLU A O 1
ATOM 641 N N . VAL A 1 103 ? 40.474 37.364 77.013 1.00 65.09 82 VAL A N 1
ATOM 642 C CA . VAL A 1 103 ? 39.818 38.675 76.985 1.00 64.36 82 VAL A CA 1
ATOM 643 C C . VAL A 1 103 ? 38.579 38.725 76.094 1.00 63.29 82 VAL A C 1
ATOM 644 O O . VAL A 1 103 ? 37.591 39.370 76.449 1.00 63.30 82 VAL A O 1
ATOM 648 N N . TRP A 1 104 ? 38.628 38.074 74.935 1.00 61.95 83 TRP A N 1
ATOM 649 C CA . TRP A 1 104 ? 37.473 38.077 74.054 1.00 60.77 83 TRP A CA 1
ATOM 650 C C . TRP A 1 104 ? 36.320 37.490 74.843 1.00 60.34 83 TRP A C 1
ATOM 651 O O . TRP A 1 104 ? 35.271 38.110 74.993 1.00 60.65 83 TRP A O 1
ATOM 662 N N . GLU A 1 105 ? 36.541 36.305 75.391 1.00 59.60 84 GLU A N 1
ATOM 663 C CA . GLU A 1 105 ? 35.523 35.640 76.189 1.00 58.66 84 GLU A CA 1
ATOM 664 C C . GLU A 1 105 ? 35.292 36.347 77.527 1.00 61.27 84 GLU A C 1
ATOM 665 O O . GLU A 1 105 ? 34.168 36.346 78.027 1.00 62.29 84 GLU A O 1
ATOM 671 N N . ARG A 1 106 ? 36.333 36.966 78.093 1.00 63.70 85 ARG A N 1
ATOM 672 C CA . ARG A 1 106 ? 36.208 37.644 79.397 1.00 65.52 85 ARG A CA 1
ATOM 673 C C . ARG A 1 106 ? 35.620 39.062 79.331 1.00 65.39 85 ARG A C 1
ATOM 674 O O . ARG A 1 106 ? 34.707 39.374 80.095 1.00 65.64 85 ARG A O 1
ATOM 682 N N . SER A 1 107 ? 36.122 39.916 78.435 1.00 64.88 86 SER A N 1
ATOM 683 C CA . SER A 1 107 ? 35.651 41.307 78.383 1.00 64.30 86 SER A CA 1
ATOM 684 C C . SER A 1 107 ? 35.489 41.951 77.001 1.00 63.65 86 SER A C 1
ATOM 685 O O . SER A 1 107 ? 35.299 43.162 76.924 1.00 64.01 86 SER A O 1
ATOM 688 N N . LEU A 1 108 ? 35.554 41.187 75.917 1.00 62.53 87 LEU A N 1
ATOM 689 C CA . LEU A 1 108 ? 35.412 41.799 74.598 1.00 61.44 87 LEU A CA 1
ATOM 690 C C . LEU A 1 108 ? 34.103 41.413 73.949 1.00 60.97 87 LEU A C 1
ATOM 691 O O . LEU A 1 108 ? 33.324 42.274 73.550 1.00 60.81 87 LEU A O 1
ATOM 696 N N . LYS A 1 109 ? 33.860 40.111 73.864 1.00 60.54 88 LYS A N 1
ATOM 697 C CA . LYS A 1 109 ? 32.678 39.583 73.201 1.00 60.35 88 LYS A CA 1
ATOM 698 C C . LYS A 1 109 ? 31.442 40.386 73.594 1.00 59.78 88 LYS A C 1
ATOM 699 O O . LYS A 1 109 ? 30.747 40.922 72.721 1.00 59.29 88 LYS A O 1
ATOM 705 N N . GLU A 1 110 ? 31.185 40.508 74.898 1.00 59.12 89 GLU A N 1
ATOM 706 C CA . GLU A 1 110 ? 29.988 41.229 75.347 1.00 58.40 89 GLU A CA 1
ATOM 707 C C . GLU A 1 110 ? 30.092 42.736 75.071 1.00 56.20 89 GLU A C 1
ATOM 708 O O . GLU A 1 110 ? 29.087 43.380 74.794 1.00 56.01 89 GLU A O 1
ATOM 714 N N . LYS A 1 111 ? 31.298 43.292 75.099 1.00 54.01 90 LYS A N 1
ATOM 715 C CA . LYS A 1 111 ? 31.453 44.708 74.802 1.00 52.28 90 LYS A CA 1
ATOM 716 C C . LYS A 1 111 ? 31.051 44.944 73.349 1.00 49.85 90 LYS A C 1
ATOM 717 O O . LYS A 1 111 ? 30.257 45.827 73.049 1.00 49.75 90 LYS A O 1
ATOM 725 N N . TRP A 1 112 ? 31.599 44.144 72.444 1.00 46.96 91 TRP A N 1
ATOM 726 C CA . TRP A 1 112 ? 31.258 44.275 71.032 1.00 44.52 91 TRP A CA 1
ATOM 727 C C . TRP A 1 112 ? 29.778 43.961 70.792 1.00 46.17 91 TRP A C 1
ATOM 728 O O . TRP A 1 112 ? 29.121 44.612 69.974 1.00 46.34 91 TRP A O 1
ATOM 739 N N . ASN A 1 113 ? 29.237 42.993 71.522 1.00 47.88 92 ASN A N 1
ATOM 740 C CA . ASN A 1 113 ? 27.820 42.644 71.365 1.00 49.42 92 ASN A CA 1
ATOM 741 C C . ASN A 1 113 ? 26.843 43.742 71.813 1.00 50.01 92 ASN A C 1
ATOM 742 O O . ASN A 1 113 ? 25.683 43.738 71.411 1.00 50.35 92 ASN A O 1
ATOM 747 N N . ALA A 1 114 ? 27.302 44.681 72.632 1.00 50.48 93 ALA A N 1
ATOM 748 C CA . ALA A 1 114 ? 26.456 45.808 73.013 1.00 50.77 93 ALA A CA 1
ATOM 749 C C . ALA A 1 114 ? 26.408 46.833 71.872 1.00 50.67 93 ALA A C 1
ATOM 750 O O . ALA A 1 114 ? 25.500 47.663 71.815 1.00 50.84 93 ALA A O 1
ATOM 752 N N . LYS A 1 115 ? 27.389 46.775 70.969 1.00 50.10 94 LYS A N 1
ATOM 753 C CA . LYS A 1 115 ? 27.435 47.682 69.820 1.00 49.39 94 LYS A CA 1
ATOM 754 C C . LYS A 1 115 ? 26.537 47.091 68.715 1.00 48.21 94 LYS A C 1
ATOM 755 O O . LYS A 1 115 ? 25.727 46.206 68.996 1.00 48.96 94 LYS A O 1
ATOM 761 N N . SER A 1 116 ? 26.661 47.576 67.477 1.00 46.34 95 SER A N 1
ATOM 762 C CA . SER A 1 116 ? 25.887 47.038 66.346 1.00 44.88 95 SER A CA 1
ATOM 763 C C . SER A 1 116 ? 26.752 46.108 65.498 1.00 42.84 95 SER A C 1
ATOM 764 O O . SER A 1 116 ? 27.841 46.486 65.120 1.00 42.77 95 SER A O 1
ATOM 767 N N . VAL A 1 117 ? 26.260 44.920 65.163 1.00 40.89 96 VAL A N 1
ATOM 768 C CA . VAL A 1 117 ? 27.036 43.967 64.363 1.00 39.38 96 VAL A CA 1
ATOM 769 C C . VAL A 1 117 ? 26.270 43.605 63.109 1.00 38.26 96 VAL A C 1
ATOM 770 O O . VAL A 1 117 ? 25.213 42.993 63.188 1.00 39.05 96 VAL A O 1
ATOM 774 N N . TYR A 1 118 ? 26.802 43.988 61.955 1.00 36.76 97 TYR A N 1
ATOM 775 C CA . TYR A 1 118 ? 26.146 43.764 60.668 1.00 36.35 97 TYR A CA 1
ATOM 776 C C . TYR A 1 118 ? 26.832 42.662 59.866 1.00 36.47 97 TYR A C 1
ATOM 777 O O . TYR A 1 118 ? 28.054 42.603 59.823 1.00 35.76 97 TYR A O 1
ATOM 786 N N . VAL A 1 119 ? 26.036 41.848 59.178 1.00 36.73 98 VAL A N 1
ATOM 787 C CA . VAL A 1 119 ? 26.538 40.703 58.422 1.00 37.29 98 VAL A CA 1
ATOM 788 C C . VAL A 1 119 ? 25.861 40.536 57.063 1.00 37.81 98 VAL A C 1
ATOM 789 O O . VAL A 1 119 ? 24.649 40.678 56.947 1.00 37.89 98 VAL A O 1
ATOM 793 N N . VAL A 1 120 ? 26.661 40.227 56.047 1.00 38.59 99 VAL A N 1
ATOM 794 C CA . VAL A 1 120 ? 26.168 39.828 54.734 1.00 39.44 99 VAL A CA 1
ATOM 795 C C . VAL A 1 120 ? 26.688 38.403 54.526 1.00 40.61 99 VAL A C 1
ATOM 796 O O . VAL A 1 120 ? 27.805 38.094 54.939 1.00 40.39 99 VAL A O 1
ATOM 800 N N . GLY A 1 121 ? 25.900 37.530 53.901 1.00 42.04 100 GLY A N 1
ATOM 801 C CA . GLY A 1 121 ? 26.333 36.155 53.686 1.00 42.74 100 GLY A CA 1
ATOM 802 C C . GLY A 1 121 ? 25.862 35.168 54.748 1.00 43.62 100 GLY A C 1
ATOM 803 O O . GLY A 1 121 ? 26.058 35.363 55.947 1.00 42.99 100 GLY A O 1
ATOM 804 N N . ASN A 1 122 ? 25.248 34.079 54.297 1.00 44.92 101 ASN A N 1
ATOM 805 C CA . ASN A 1 122 ? 24.761 33.044 55.208 1.00 45.60 101 ASN A CA 1
ATOM 806 C C . ASN A 1 122 ? 25.923 32.313 55.879 1.00 44.74 101 ASN A C 1
ATOM 807 O O . ASN A 1 122 ? 25.862 31.995 57.065 1.00 45.24 101 ASN A O 1
ATOM 812 N N . ALA A 1 123 ? 26.988 32.082 55.118 1.00 43.47 102 ALA A N 1
ATOM 813 C CA . ALA A 1 123 ? 28.209 31.472 55.637 1.00 43.03 102 ALA A CA 1
ATOM 814 C C . ALA A 1 123 ? 28.893 32.402 56.643 1.00 42.16 102 ALA A C 1
ATOM 815 O O . ALA A 1 123 ? 29.426 31.959 57.656 1.00 41.81 102 ALA A O 1
ATOM 817 N N . THR A 1 124 ? 28.897 33.694 56.334 1.00 40.91 103 THR A N 1
ATOM 818 C CA . THR A 1 124 ? 29.448 34.685 57.240 1.00 40.02 103 THR A CA 1
ATOM 819 C C . THR A 1 124 ? 28.686 34.682 58.547 1.00 40.48 103 THR A C 1
ATOM 820 O O . THR A 1 124 ? 29.272 34.718 59.626 1.00 39.96 103 THR A O 1
ATOM 824 N N . ALA A 1 125 ? 27.365 34.670 58.430 1.00 41.99 104 ALA A N 1
ATOM 825 C CA . ALA A 1 125 ? 26.486 34.768 59.583 1.00 43.63 104 ALA A CA 1
ATOM 826 C C . ALA A 1 125 ? 26.659 33.582 60.510 1.00 45.23 104 ALA A C 1
ATOM 827 O O . ALA A 1 125 ? 26.599 33.724 61.740 1.00 44.86 104 ALA A O 1
ATOM 829 N N . SER A 1 126 ? 26.847 32.404 59.928 1.00 47.03 105 SER A N 1
ATOM 830 C CA . SER A 1 126 ? 27.054 31.235 60.757 1.00 48.64 105 SER A CA 1
ATOM 831 C C . SER A 1 126 ? 28.310 31.463 61.594 1.00 49.44 105 SER A C 1
ATOM 832 O O . SER A 1 126 ? 28.254 31.363 62.815 1.00 50.10 105 SER A O 1
ATOM 835 N N . LEU A 1 127 ? 29.424 31.831 60.964 1.00 50.36 106 LEU A N 1
ATOM 836 C CA . LEU A 1 127 ? 30.665 32.026 61.720 1.00 51.08 106 LEU A CA 1
ATOM 837 C C . LEU A 1 127 ? 30.524 33.134 62.745 1.00 51.83 106 LEU A C 1
ATOM 838 O O . LEU A 1 127 ? 31.104 33.053 63.823 1.00 51.65 106 LEU A O 1
ATOM 843 N N . VAL A 1 128 ? 29.755 34.171 62.423 1.00 53.13 107 VAL A N 1
ATOM 844 C CA . VAL A 1 128 ? 29.585 35.275 63.362 1.00 54.42 107 VAL A CA 1
ATOM 845 C C . VAL A 1 128 ? 28.925 34.732 64.619 1.00 56.21 107 VAL A C 1
ATOM 846 O O . VAL A 1 128 ? 29.319 35.073 65.732 1.00 55.59 107 VAL A O 1
ATOM 850 N N . SER A 1 129 ? 27.925 33.876 64.429 1.00 58.84 108 SER A N 1
ATOM 851 C CA . SER A 1 129 ? 27.268 33.211 65.548 1.00 61.11 108 SER A CA 1
ATOM 852 C C . SER A 1 129 ? 28.309 32.433 66.345 1.00 63.12 108 SER A C 1
ATOM 853 O O . SER A 1 129 ? 28.331 32.497 67.571 1.00 63.32 108 SER A O 1
ATOM 856 N N . LYS A 1 130 ? 29.184 31.721 65.634 1.00 65.56 109 LYS A N 1
ATOM 857 C CA . LYS A 1 130 ? 30.208 30.880 66.262 1.00 67.42 109 LYS A CA 1
ATOM 858 C C . LYS A 1 130 ? 31.185 31.605 67.182 1.00 68.06 109 LYS A C 1
ATOM 859 O O . LYS A 1 130 ? 31.705 30.995 68.115 1.00 68.04 109 LYS A O 1
ATOM 865 N N . ILE A 1 131 ? 31.466 32.882 66.935 1.00 68.73 110 ILE A N 1
ATOM 866 C CA . ILE A 1 131 ? 32.405 33.574 67.817 1.00 69.40 110 ILE A CA 1
ATOM 867 C C . ILE A 1 131 ? 31.709 34.436 68.865 1.00 69.28 110 ILE A C 1
ATOM 868 O O . ILE A 1 131 ? 32.341 35.283 69.486 1.00 69.28 110 ILE A O 1
ATOM 873 N N . GLY A 1 132 ? 30.410 34.214 69.061 1.00 69.20 111 GLY A N 1
ATOM 874 C CA . GLY A 1 132 ? 29.684 34.859 70.144 1.00 69.24 111 GLY A CA 1
ATOM 875 C C . GLY A 1 132 ? 28.771 36.030 69.842 1.00 69.14 111 GLY A C 1
ATOM 876 O O . GLY A 1 132 ? 27.793 36.238 70.556 1.00 69.36 111 GLY A O 1
ATOM 877 N N . LEU A 1 133 ? 29.078 36.792 68.799 1.00 68.83 112 LEU A N 1
ATOM 878 C CA . LEU A 1 133 ? 28.331 38.011 68.497 1.00 68.43 112 LEU A CA 1
ATOM 879 C C . LEU A 1 133 ? 26.842 37.759 68.228 1.00 68.28 112 LEU A C 1
ATOM 880 O O . LEU A 1 133 ? 26.387 37.731 67.090 1.00 68.13 112 LEU A O 1
ATOM 885 N N . ASP A 1 134 ? 26.064 38.432 68.542 0.00 69.04 113 ASP A N 1
ATOM 886 C CA . ASP A 1 134 ? 24.661 38.308 68.244 0.00 63.15 113 ASP A CA 1
ATOM 887 C C . ASP A 1 134 ? 24.064 38.808 66.946 0.00 62.31 113 ASP A C 1
ATOM 888 O O . ASP A 1 134 ? 24.245 39.996 66.644 0.00 63.28 113 ASP A O 1
ATOM 893 N N . THR A 1 135 ? 24.166 38.204 65.767 0.00 62.52 114 THR A N 1
ATOM 894 C CA . THR A 1 135 ? 23.659 37.014 65.193 0.00 62.07 114 THR A CA 1
ATOM 895 C C . THR A 1 135 ? 22.336 37.019 64.462 0.00 62.45 114 THR A C 1
ATOM 896 O O . THR A 1 135 ? 22.101 37.861 63.556 0.00 64.65 114 THR A O 1
ATOM 900 N N . GLU A 1 136 ? 21.507 35.981 64.632 0.00 62.27 115 GLU A N 1
ATOM 901 C CA . GLU A 1 136 ? 20.264 35.827 63.884 0.00 61.81 115 GLU A CA 1
ATOM 902 C C . GLU A 1 136 ? 20.521 36.102 62.414 0.00 62.23 115 GLU A C 1
ATOM 903 O O . GLU A 1 136 ? 19.701 36.779 61.769 0.00 64.33 115 GLU A O 1
ATOM 909 N N . GLY A 1 137 ? 21.653 35.642 61.864 0.00 62.15 116 GLY A N 1
ATOM 910 C CA . GLY A 1 137 ? 22.020 35.789 60.499 0.00 61.89 116 GLY A CA 1
ATOM 911 C C . GLY A 1 137 ? 21.994 37.104 59.767 0.00 62.04 116 GLY A C 1
ATOM 912 O O . GLY A 1 137 ? 21.471 38.166 60.187 0.00 64.11 116 GLY A O 1
ATOM 913 N N . GLU A 1 138 ? 22.473 37.003 58.514 0.00 62.03 117 GLU A N 1
ATOM 914 C CA . GLU A 1 138 ? 22.497 38.147 57.604 0.00 61.47 117 GLU A CA 1
ATOM 915 C C . GLU A 1 138 ? 21.094 38.711 57.660 0.00 62.07 117 GLU A C 1
ATOM 916 O O . GLU A 1 138 ? 20.134 38.091 58.169 0.00 63.81 117 GLU A O 1
ATOM 922 N N . THR A 1 139 ? 20.869 39.770 56.935 0.00 62.27 118 THR A N 1
ATOM 923 C CA . THR A 1 139 ? 19.615 40.559 56.985 0.00 62.12 118 THR A CA 1
ATOM 924 C C . THR A 1 139 ? 20.347 41.894 56.772 0.00 62.71 118 THR A C 1
ATOM 925 O O . THR A 1 139 ? 20.809 42.896 57.288 0.00 64.58 118 THR A O 1
ATOM 929 N N . CYS A 1 140 ? 21.292 41.079 55.535 1.00 61.78 119 CYS A N 1
ATOM 930 C CA . CYS A 1 140 ? 21.493 41.531 54.168 1.00 61.74 119 CYS A CA 1
ATOM 931 C C . CYS A 1 140 ? 21.819 40.486 53.142 1.00 60.72 119 CYS A C 1
ATOM 932 O O . CYS A 1 140 ? 22.726 39.687 53.365 1.00 61.05 119 CYS A O 1
ATOM 935 N N . GLY A 1 141 ? 21.136 40.493 52.018 1.00 59.31 120 GLY A N 1
ATOM 936 C CA . GLY A 1 141 ? 21.491 39.542 50.999 1.00 58.07 120 GLY A CA 1
ATOM 937 C C . GLY A 1 141 ? 22.834 39.881 50.374 1.00 56.82 120 GLY A C 1
ATOM 938 O O . GLY A 1 141 ? 23.510 38.991 49.863 1.00 56.93 120 GLY A O 1
ATOM 939 N N . ASN A 1 142 ? 23.209 41.162 50.385 1.00 55.36 121 ASN A N 1
ATOM 940 C CA . ASN A 1 142 ? 24.496 41.610 49.842 1.00 54.30 121 ASN A CA 1
ATOM 941 C C . ASN A 1 142 ? 24.869 43.006 50.340 1.00 52.94 121 ASN A C 1
ATOM 942 O O . ASN A 1 142 ? 24.084 43.675 51.013 1.00 52.66 121 ASN A O 1
ATOM 947 N N . ALA A 1 143 ? 26.060 43.442 49.953 1.00 51.53 122 ALA A N 1
ATOM 948 C CA . ALA A 1 143 ? 26.627 44.698 50.407 1.00 50.67 122 ALA A CA 1
ATOM 949 C C . ALA A 1 143 ? 25.696 45.889 50.179 1.00 50.00 122 ALA A C 1
ATOM 950 O O . ALA A 1 143 ? 25.454 46.693 51.090 1.00 49.41 122 ALA A O 1
ATOM 952 N N . GLU A 1 144 ? 25.166 45.988 48.963 1.00 49.12 123 GLU A N 1
ATOM 953 C CA . GLU A 1 144 ? 24.341 47.126 48.579 1.00 48.79 123 GLU A CA 1
ATOM 954 C C . GLU A 1 144 ? 23.087 47.240 49.435 1.00 47.94 123 GLU A C 1
ATOM 955 O O . GLU A 1 144 ? 22.695 48.340 49.808 1.00 48.06 123 GLU A O 1
ATOM 961 N N . LYS A 1 145 ? 22.478 46.119 49.789 1.00 47.37 124 LYS A N 1
ATOM 962 C CA . LYS A 1 145 ? 21.271 46.179 50.607 1.00 47.16 124 LYS A CA 1
ATOM 963 C C . LYS A 1 145 ? 21.625 46.517 52.062 1.00 45.13 124 LYS A C 1
ATOM 964 O O . LYS A 1 145 ? 20.882 47.228 52.736 1.00 45.07 124 LYS A O 1
ATOM 970 N N . LEU A 1 146 ? 22.762 46.023 52.544 1.00 43.06 125 LEU A N 1
ATOM 971 C CA . LEU A 1 146 ? 23.220 46.384 53.889 1.00 41.37 125 LEU A CA 1
ATOM 972 C C . LEU A 1 146 ? 23.516 47.886 53.942 1.00 40.58 125 LEU A C 1
ATOM 973 O O . LEU A 1 146 ? 23.150 48.565 54.900 1.00 39.13 125 LEU A O 1
ATOM 978 N N . ALA A 1 147 ? 24.203 48.388 52.922 1.00 40.93 126 ALA A N 1
ATOM 979 C CA . ALA A 1 147 ? 24.498 49.820 52.835 1.00 41.89 126 ALA A CA 1
ATOM 980 C C . ALA A 1 147 ? 23.212 50.652 52.966 1.00 42.71 126 ALA A C 1
ATOM 981 O O . ALA A 1 1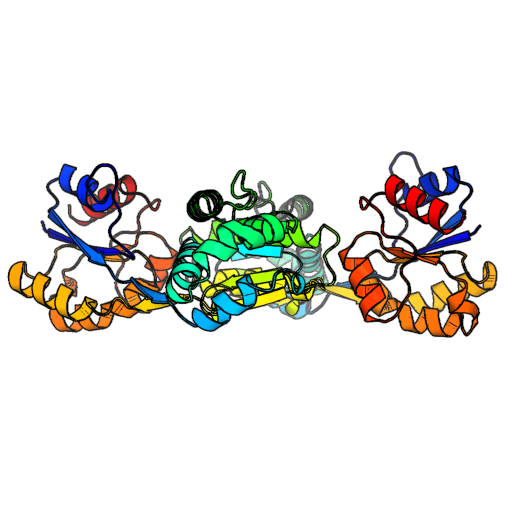47 ? 23.184 51.637 53.700 1.00 42.39 126 ALA A O 1
ATOM 983 N N . GLU A 1 148 ? 22.145 50.239 52.279 1.00 43.96 127 GLU A N 1
ATOM 984 C CA . GLU A 1 148 ? 20.855 50.934 52.366 1.00 44.75 127 GLU A CA 1
ATOM 985 C C . GLU A 1 148 ? 20.270 50.874 53.761 1.00 42.97 127 GLU A C 1
ATOM 986 O O . GLU A 1 148 ? 19.723 51.855 54.244 1.00 41.94 127 GLU A O 1
ATOM 992 N N . TYR A 1 149 ? 20.343 49.705 54.386 1.00 41.84 128 TYR A N 1
ATOM 993 C CA . TYR A 1 149 ? 19.844 49.538 55.744 1.00 40.95 128 TYR A CA 1
ATOM 994 C C . TYR A 1 149 ? 20.597 50.437 56.721 1.00 38.15 128 TYR A C 1
ATOM 995 O O . TYR A 1 149 ? 19.992 51.123 57.544 1.00 37.97 128 TYR A O 1
ATOM 1004 N N . ILE A 1 150 ? 21.922 50.426 56.631 1.00 35.33 129 ILE A N 1
ATOM 1005 C CA . ILE A 1 150 ? 22.733 51.235 57.537 1.00 33.22 129 ILE A CA 1
ATOM 1006 C C . ILE A 1 150 ? 22.430 52.719 57.333 1.00 32.15 129 ILE A C 1
ATOM 1007 O O . ILE A 1 150 ? 22.196 53.431 58.292 1.00 31.43 129 ILE A O 1
ATOM 1012 N N . CYS A 1 151 ? 22.372 53.165 56.082 1.00 31.69 130 CYS A N 1
ATOM 1013 C CA . CYS A 1 151 ? 22.141 54.588 55.801 1.00 32.20 130 CYS A CA 1
ATOM 1014 C C . CYS A 1 151 ? 20.734 55.088 56.119 1.00 32.43 130 CYS A C 1
ATOM 1015 O O . CYS A 1 151 ? 20.555 56.270 56.368 1.00 31.99 130 CYS A O 1
ATOM 1018 N N . SER A 1 152 ? 19.736 54.209 56.137 1.00 32.99 131 SER A N 1
ATOM 1019 C CA . SER A 1 152 ? 18.387 54.627 56.516 1.00 34.19 131 SER A CA 1
ATOM 1020 C C . SER A 1 152 ? 18.222 54.912 58.014 1.00 34.25 131 SER A C 1
ATOM 1021 O O . SER A 1 152 ? 17.160 55.351 58.436 1.00 34.48 131 SER A O 1
ATOM 1024 N N . ARG A 1 153 ? 19.251 54.652 58.813 1.00 34.67 132 ARG A N 1
ATOM 1025 C CA . ARG A 1 153 ? 19.170 54.844 60.258 1.00 35.31 132 ARG A CA 1
ATOM 1026 C C . ARG A 1 153 ? 20.239 55.804 60.754 1.00 32.88 132 ARG A C 1
ATOM 1027 O O . ARG A 1 153 ? 21.207 56.063 60.065 1.00 31.75 132 ARG A O 1
ATOM 1035 N N . GLU A 1 154 ? 20.055 56.319 61.962 1.00 31.48 133 GLU A N 1
ATOM 1036 C CA . GLU A 1 154 ? 21.077 57.110 62.600 1.00 30.61 133 GLU A CA 1
ATOM 1037 C C . GLU A 1 154 ? 22.287 56.218 62.798 1.00 28.17 133 GLU A C 1
ATOM 1038 O O . GLU A 1 154 ? 22.160 55.004 62.938 1.00 27.62 133 GLU A O 1
ATOM 1044 N N . SER A 1 155 ? 23.460 56.819 62.804 1.00 25.54 134 SER A N 1
ATOM 1045 C CA . SER A 1 155 ? 24.681 56.083 63.016 1.00 24.42 134 SER A CA 1
ATOM 1046 C C . SER A 1 155 ? 25.441 56.608 64.230 1.00 24.39 134 SER A C 1
ATOM 1047 O O . SER A 1 155 ? 25.238 57.734 64.692 1.00 23.44 134 SER A O 1
ATOM 1050 N N . SER A 1 156 ? 26.349 55.781 64.717 1.00 24.95 135 SER A N 1
ATOM 1051 C CA . SER A 1 156 ? 27.220 56.154 65.814 1.00 25.34 135 SER A CA 1
ATOM 1052 C C . SER A 1 156 ? 28.243 57.209 65.401 1.00 25.51 135 SER A C 1
ATOM 1053 O O . SER A 1 156 ? 28.677 57.242 64.261 1.00 26.71 135 SER A O 1
ATOM 1056 N N . ALA A 1 157 ? 28.645 58.078 66.324 1.00 25.56 136 ALA A N 1
ATOM 1057 C CA . ALA A 1 157 ? 29.757 58.986 66.045 1.00 26.19 136 ALA A CA 1
ATOM 1058 C C . ALA A 1 157 ? 31.082 58.214 66.001 1.00 26.63 136 ALA A C 1
ATOM 1059 O O . ALA A 1 157 ? 32.079 58.718 65.505 1.00 28.23 136 ALA A O 1
ATOM 1061 N N . LEU A 1 158 ? 31.117 57.007 66.538 1.00 26.04 137 LEU A N 1
ATOM 1062 C CA . LEU A 1 158 ? 32.344 56.213 66.473 1.00 26.58 137 LEU A CA 1
ATOM 1063 C C . LEU A 1 158 ? 32.279 55.375 65.199 1.00 25.67 137 LEU A C 1
ATOM 1064 O O . LEU A 1 158 ? 31.206 54.927 64.833 1.00 25.85 137 LEU A O 1
ATOM 1069 N N . PRO A 1 159 ? 33.393 55.154 64.521 1.00 25.05 138 PRO A N 1
ATOM 1070 C CA . PRO A 1 159 ? 33.338 54.410 63.252 1.00 24.98 138 PRO A CA 1
ATOM 1071 C C . PRO A 1 159 ? 32.958 52.953 63.370 1.00 24.42 138 PRO A C 1
ATOM 1072 O O . PRO A 1 159 ? 33.257 52.313 64.371 1.00 24.28 138 PRO A O 1
ATOM 1076 N N . LEU A 1 160 ? 32.287 52.448 62.339 1.00 24.35 139 LEU A N 1
ATOM 1077 C CA . LEU A 1 160 ? 32.017 51.021 62.215 1.00 23.92 139 LEU A CA 1
ATOM 1078 C C . LEU A 1 160 ? 33.327 50.426 61.739 1.00 23.75 139 LEU A C 1
ATOM 1079 O O . LEU A 1 160 ? 34.007 51.002 60.886 1.00 24.56 139 LEU A O 1
ATOM 1084 N N . LEU A 1 161 ? 33.712 49.308 62.329 1.00 23.08 140 LEU A N 1
ATOM 1085 C CA . LEU A 1 161 ? 34.952 48.648 61.955 1.00 22.95 140 LEU A CA 1
ATOM 1086 C C . LEU A 1 161 ? 34.597 47.573 60.939 1.00 22.30 140 LEU A C 1
ATOM 1087 O O . LEU A 1 161 ? 33.709 46.756 61.180 1.00 22.30 140 LEU A O 1
ATOM 1092 N N . PHE A 1 162 ? 35.282 47.585 59.806 1.00 22.18 141 PHE A N 1
ATOM 1093 C CA . PHE A 1 162 ? 34.963 46.671 58.707 1.00 22.76 141 PHE A CA 1
ATOM 1094 C C . PHE A 1 162 ? 36.211 45.911 58.253 1.00 22.26 141 PHE A C 1
ATOM 1095 O O . PHE A 1 162 ? 37.000 46.365 57.412 1.00 21.48 141 PHE A O 1
ATOM 1103 N N . PRO A 1 163 ? 36.434 44.772 58.877 1.00 22.74 142 PRO A N 1
ATOM 1104 C CA . PRO A 1 163 ? 37.538 43.905 58.456 1.00 23.60 142 PRO A CA 1
ATOM 1105 C C . PRO A 1 163 ? 37.109 43.339 57.117 1.00 24.28 142 PRO A C 1
ATOM 1106 O O . PRO A 1 163 ? 36.009 42.798 56.983 1.00 23.37 142 PRO A O 1
ATOM 1110 N N . CYS A 1 164 ? 37.951 43.512 56.115 1.00 25.18 143 CYS A N 1
ATOM 1111 C CA . CYS A 1 164 ? 37.533 43.192 54.770 1.00 26.24 143 CYS A CA 1
ATOM 1112 C C . CYS A 1 164 ? 38.631 42.632 53.873 1.00 26.56 143 CYS A C 1
ATOM 1113 O O . CYS A 1 164 ? 39.723 42.270 54.319 1.00 23.85 143 CYS A O 1
ATOM 1116 N N . GLY A 1 165 ? 38.286 42.535 52.598 1.00 28.71 144 GLY A N 1
ATOM 1117 C CA . GLY A 1 165 ? 39.206 42.123 51.568 1.00 31.11 144 GLY A CA 1
ATOM 1118 C C . GLY A 1 165 ? 39.879 43.330 50.965 1.00 33.51 144 GLY A C 1
ATOM 1119 O O . GLY A 1 165 ? 39.753 44.449 51.467 1.00 32.70 144 GLY A O 1
ATOM 1120 N N . ASN A 1 166 ? 40.613 43.104 49.884 1.00 36.79 145 ASN A N 1
ATOM 1121 C CA . ASN A 1 166 ? 41.322 44.180 49.204 1.00 39.63 145 ASN A CA 1
ATOM 1122 C C . ASN A 1 166 ? 40.307 45.281 48.869 1.00 41.66 145 ASN A C 1
ATOM 1123 O O . ASN A 1 166 ? 39.231 45.015 48.330 1.00 40.28 145 ASN A O 1
ATOM 1128 N N . LEU A 1 167 ? 40.644 46.517 49.222 1.00 45.08 146 LEU A N 1
ATOM 1129 C CA . LEU A 1 167 ? 39.743 47.654 49.022 1.00 48.27 146 LEU A CA 1
ATOM 1130 C C . LEU A 1 167 ? 39.162 47.845 47.611 1.00 50.91 146 LEU A C 1
ATOM 1131 O O . LEU A 1 167 ? 38.068 48.384 47.469 1.00 51.12 146 LEU A O 1
ATOM 1136 N N . LYS A 1 168 ? 39.856 47.394 46.574 1.00 53.70 147 LYS A N 1
ATOM 1137 C CA . LYS A 1 168 ? 39.356 47.572 45.209 1.00 56.26 147 LYS A CA 1
ATOM 1138 C C . LYS A 1 168 ? 38.050 46.823 44.912 1.00 56.40 147 LYS A C 1
ATOM 1139 O O . LYS A 1 168 ? 37.334 47.178 43.977 1.00 56.80 147 LYS A O 1
ATOM 1145 N N . ARG A 1 169 ? 37.733 45.790 45.686 1.00 56.15 148 ARG A N 1
ATOM 1146 C CA . ARG A 1 169 ? 36.510 45.025 45.442 1.00 56.25 148 ARG A CA 1
ATOM 1147 C C . ARG A 1 169 ? 35.432 45.390 46.445 1.00 52.62 148 ARG A C 1
ATOM 1148 O O . ARG A 1 169 ? 34.294 44.937 46.328 1.00 52.09 148 ARG A O 1
ATOM 1156 N N . GLU A 1 170 ? 35.773 46.218 47.426 1.00 48.35 149 GLU A N 1
ATOM 1157 C CA . GLU A 1 170 ? 34.785 46.569 48.430 1.00 44.78 149 GLU A CA 1
ATOM 1158 C C . GLU A 1 170 ? 34.026 47.821 48.016 1.00 43.32 149 GLU A C 1
ATOM 1159 O O . GLU A 1 170 ? 34.621 48.818 47.605 1.00 42.94 149 GLU A O 1
ATOM 1165 N N . ILE A 1 171 ? 32.706 47.755 48.118 1.00 41.76 150 ILE A N 1
ATOM 1166 C CA . ILE A 1 171 ? 31.849 48.887 47.774 1.00 40.92 150 ILE A CA 1
ATOM 1167 C C . ILE A 1 171 ? 31.224 49.555 48.998 1.00 39.27 150 ILE A C 1
ATOM 1168 O O . ILE A 1 171 ? 30.697 50.660 48.906 1.00 38.45 150 ILE A O 1
ATOM 1173 N N . LEU A 1 172 ? 31.269 48.883 50.141 1.00 37.60 151 LEU A N 1
ATOM 1174 C CA . LEU A 1 172 ? 30.704 49.458 51.356 1.00 36.68 151 LEU A CA 1
ATOM 1175 C C . LEU A 1 172 ? 31.371 50.749 51.819 1.00 35.79 151 LEU A C 1
ATOM 1176 O O . LEU A 1 172 ? 30.687 51.646 52.315 1.00 35.31 151 LEU A O 1
ATOM 1181 N N . PRO A 1 173 ? 32.691 50.841 51.738 1.00 35.49 152 PRO A N 1
ATOM 1182 C CA . PRO A 1 173 ? 33.370 52.039 52.226 1.00 35.94 152 PRO A CA 1
ATOM 1183 C C . PRO A 1 173 ? 32.867 53.300 51.562 1.00 36.57 152 PRO A C 1
ATOM 1184 O O . PRO A 1 173 ? 32.647 54.299 52.250 1.00 36.34 152 PRO A O 1
ATOM 1188 N N . LYS A 1 174 ? 32.647 53.259 50.258 1.00 37.44 153 LYS A N 1
ATOM 1189 C CA . LYS A 1 174 ? 32.162 54.451 49.582 1.00 38.25 153 LYS A CA 1
ATOM 1190 C C . LYS A 1 174 ? 30.651 54.635 49.739 1.00 36.61 153 LYS A C 1
ATOM 1191 O O . LYS A 1 174 ? 30.184 55.768 49.862 1.00 37.44 153 LYS A O 1
ATOM 1197 N N . ALA A 1 175 ? 29.891 53.547 49.792 1.00 34.81 154 ALA A N 1
ATOM 1198 C CA . ALA A 1 175 ? 28.445 53.649 50.000 1.00 33.73 154 ALA A CA 1
ATOM 1199 C C . ALA A 1 175 ? 28.120 54.341 51.333 1.00 32.82 154 ALA A C 1
ATOM 1200 O O . ALA A 1 175 ? 27.278 55.217 51.377 1.00 32.52 154 ALA A O 1
ATOM 1202 N N . LEU A 1 176 ? 28.787 53.953 52.412 1.00 32.24 155 LEU A N 1
ATOM 1203 C CA . LEU A 1 176 ? 28.541 54.583 53.715 1.00 32.62 155 LEU A CA 1
ATOM 1204 C C . LEU A 1 176 ? 29.081 56.001 53.801 1.00 32.47 155 LEU A C 1
ATOM 1205 O O . LEU A 1 176 ? 28.419 56.880 54.353 1.00 31.25 155 LEU A O 1
ATOM 1210 N N . LYS A 1 177 ? 30.289 56.229 53.290 1.00 33.29 156 LYS A N 1
ATOM 1211 C CA . LYS A 1 177 ? 30.877 57.570 53.360 1.00 35.02 156 LYS A CA 1
ATOM 1212 C C . LYS A 1 177 ? 30.053 58.599 52.565 1.00 34.65 156 LYS A C 1
ATOM 1213 O O . LYS A 1 177 ? 29.910 59.734 53.002 1.00 34.33 156 LYS A O 1
ATOM 1219 N N . ASP A 1 178 ? 29.484 58.185 51.432 1.00 34.23 157 ASP A N 1
ATOM 1220 C CA . ASP A 1 178 ? 28.623 59.056 50.619 1.00 33.89 157 ASP A CA 1
ATOM 1221 C C . ASP A 1 178 ? 27.380 59.515 51.408 1.00 32.85 157 ASP A C 1
ATOM 1222 O O . ASP A 1 178 ? 26.766 60.532 51.084 1.00 31.61 157 ASP A O 1
ATOM 1227 N N . LYS A 1 179 ? 26.988 58.738 52.412 1.00 31.80 158 LYS A N 1
ATOM 1228 C CA . LYS A 1 179 ? 25.850 59.103 53.248 1.00 31.45 158 LYS A CA 1
ATOM 1229 C C . LYS A 1 179 ? 26.265 59.600 54.629 1.00 29.96 158 LYS A C 1
ATOM 1230 O O . LYS A 1 179 ? 25.442 59.629 55.535 1.00 29.00 158 LYS A O 1
ATOM 1236 N N . GLY A 1 180 ? 27.536 59.958 54.783 1.00 28.45 159 GLY A N 1
ATOM 1237 C CA . GLY A 1 180 ? 28.068 60.491 56.026 1.00 28.96 159 GLY A CA 1
ATOM 1238 C C . GLY A 1 180 ? 28.329 59.538 57.180 1.00 28.43 159 GLY A C 1
ATOM 1239 O O . GLY A 1 180 ? 28.496 59.978 58.322 1.00 27.71 159 GLY A O 1
ATOM 1240 N N . ILE A 1 181 ? 28.395 58.241 56.914 1.00 28.67 160 ILE A N 1
ATOM 1241 C CA . ILE A 1 181 ? 28.604 57.287 58.004 1.00 29.00 160 ILE A CA 1
ATOM 1242 C C . ILE A 1 181 ? 30.060 57.009 58.276 1.00 28.29 160 ILE A C 1
ATOM 1243 O O . ILE A 1 181 ? 30.818 56.710 57.370 1.00 28.69 160 ILE A O 1
ATOM 1248 N N . ALA A 1 182 ? 30.440 57.148 59.542 1.00 27.72 161 ALA A N 1
ATOM 1249 C CA . ALA A 1 182 ? 31.803 56.902 59.976 1.00 28.02 161 ALA A CA 1
ATOM 1250 C C . ALA A 1 182 ? 32.134 55.384 59.910 1.00 27.62 161 ALA A C 1
ATOM 1251 O O . ALA A 1 182 ? 31.364 54.529 60.363 1.00 23.92 161 ALA A O 1
ATOM 1253 N N . MET A 1 183 ? 33.274 55.067 59.317 1.00 30.00 162 MET A N 1
ATOM 1254 C CA . MET A 1 183 ? 33.697 53.679 59.172 1.00 33.04 162 MET A CA 1
ATOM 1255 C C . MET A 1 183 ? 35.214 53.605 59.025 1.00 32.20 162 MET A C 1
ATOM 1256 O O . MET A 1 183 ? 35.858 54.533 58.537 1.00 32.88 162 MET A O 1
ATOM 1261 N N . GLU A 1 184 ? 35.775 52.502 59.488 1.00 30.72 163 GLU A N 1
ATOM 1262 C CA . GLU A 1 184 ? 37.184 52.249 59.356 1.00 30.48 163 GLU A CA 1
ATOM 1263 C C . GLU A 1 184 ? 37.306 50.847 58.782 1.00 29.07 163 GLU A C 1
ATOM 1264 O O . GLU A 1 184 ? 36.888 49.887 59.417 1.00 27.25 163 GLU A O 1
ATOM 1270 N N . SER A 1 185 ? 37.874 50.748 57.592 1.00 27.86 164 SER A N 1
ATOM 1271 C CA . SER A 1 185 ? 38.054 49.453 56.941 1.00 28.16 164 SER A CA 1
ATOM 1272 C C . SER A 1 185 ? 39.428 48.909 57.287 1.00 28.22 164 SER A C 1
ATOM 1273 O O . SER A 1 185 ? 40.391 49.681 57.433 1.00 29.02 164 SER A O 1
ATOM 1276 N N . ILE A 1 186 ? 39.540 47.592 57.460 1.00 27.38 165 ILE A N 1
ATOM 1277 C CA . ILE A 1 186 ? 40.851 46.983 57.640 1.00 26.57 165 ILE A CA 1
ATOM 1278 C C . ILE A 1 186 ? 40.890 45.720 56.753 1.00 26.18 165 ILE A C 1
ATOM 1279 O O . ILE A 1 186 ? 40.088 44.825 56.934 1.00 24.44 165 ILE A O 1
ATOM 1284 N N . THR A 1 187 ? 41.780 45.695 55.765 1.00 27.16 166 THR A N 1
ATOM 1285 C CA . THR A 1 187 ? 41.961 44.504 54.913 1.00 27.55 166 THR A CA 1
ATOM 1286 C C . THR A 1 187 ? 42.644 43.418 55.731 1.00 27.70 166 THR A C 1
ATOM 1287 O O . THR A 1 187 ? 43.792 43.563 56.142 1.00 27.73 166 THR A O 1
ATOM 1291 N N . VAL A 1 188 ? 41.930 42.319 55.969 1.00 28.46 167 VAL A N 1
ATOM 1292 C CA . VAL A 1 188 ? 42.442 41.217 56.791 1.00 28.65 167 VAL A CA 1
ATOM 1293 C C . VAL A 1 188 ? 42.640 39.906 56.003 1.00 28.77 167 VAL A C 1
ATOM 1294 O O . VAL A 1 188 ? 43.167 38.911 56.538 1.00 28.00 167 VAL A O 1
ATOM 1298 N N . TYR A 1 189 ? 42.224 39.923 54.745 1.00 28.87 168 TYR A N 1
ATOM 1299 C CA . TYR A 1 189 ? 42.445 38.796 53.839 1.00 29.60 168 TYR A CA 1
ATOM 1300 C C . TYR A 1 189 ? 42.527 39.344 52.431 1.00 31.27 168 TYR A C 1
ATOM 1301 O O . TYR A 1 189 ? 41.995 40.421 52.162 1.00 32.10 168 TYR A O 1
ATOM 1310 N N . GLN A 1 190 ? 43.208 38.641 51.529 1.00 32.23 169 GLN A N 1
ATOM 1311 C CA . GLN A 1 190 ? 43.197 39.024 50.118 1.00 33.65 169 GLN A CA 1
ATOM 1312 C C . GLN A 1 190 ? 43.079 37.768 49.248 1.00 33.20 169 GLN A C 1
ATOM 1313 O O . GLN A 1 190 ? 43.672 36.737 49.574 1.00 32.55 169 GLN A O 1
ATOM 1319 N N . THR A 1 191 ? 42.301 37.854 48.171 1.00 32.33 170 THR A N 1
ATOM 1320 C CA . THR A 1 191 ? 42.148 36.741 47.235 1.00 31.78 170 THR A CA 1
ATOM 1321 C C . THR A 1 191 ? 43.311 36.801 46.264 1.00 29.70 170 THR A C 1
ATOM 1322 O O . THR A 1 191 ? 43.653 37.886 45.799 1.00 29.65 170 THR A O 1
ATOM 1326 N N . VAL A 1 192 ? 43.924 35.653 45.966 1.00 26.66 171 VAL A N 1
ATOM 1327 C CA . VAL A 1 192 ? 45.039 35.598 45.033 1.00 24.86 171 VAL A CA 1
ATOM 1328 C C . VAL A 1 192 ? 44.912 34.396 44.088 1.00 22.61 171 VAL A C 1
ATOM 1329 O O . VAL A 1 192 ? 44.176 33.462 44.385 1.00 21.69 171 VAL A O 1
ATOM 1333 N N . ALA A 1 193 ? 45.592 34.430 42.944 1.00 20.56 172 ALA A N 1
ATOM 1334 C CA . ALA A 1 193 ? 45.667 33.253 42.085 1.00 19.57 172 ALA A CA 1
ATOM 1335 C C . ALA A 1 193 ? 46.207 32.062 42.890 1.00 19.08 172 ALA A C 1
ATOM 1336 O O . ALA A 1 193 ? 47.170 32.187 43.659 1.00 18.52 172 ALA A O 1
ATOM 1338 N N . HIS A 1 194 ? 45.582 30.901 42.720 1.00 17.93 173 HIS A N 1
ATOM 1339 C CA . HIS A 1 194 ? 46.028 29.730 43.436 1.00 16.73 173 HIS A CA 1
ATOM 1340 C C . HIS A 1 194 ? 47.451 29.441 42.957 1.00 16.62 173 HIS A C 1
ATOM 1341 O O . HIS A 1 194 ? 47.681 29.253 41.786 1.00 15.91 173 HIS A O 1
ATOM 1348 N N . PRO A 1 195 ? 48.412 29.395 43.862 1.00 18.09 174 PRO A N 1
ATOM 1349 C CA . PRO A 1 195 ? 49.815 29.242 43.460 1.00 18.81 174 PRO A CA 1
ATOM 1350 C C . PRO A 1 195 ? 50.193 27.847 42.903 1.00 18.55 174 PRO A C 1
ATOM 1351 O O . PRO A 1 195 ? 51.299 27.678 42.424 1.00 19.36 174 PRO A O 1
ATOM 1355 N N . GLY A 1 196 ? 49.281 26.886 42.958 1.00 17.65 175 GLY A N 1
ATOM 1356 C CA . GLY A 1 196 ? 49.501 25.579 42.372 1.00 16.87 175 GLY A CA 1
ATOM 1357 C C . GLY A 1 196 ? 49.037 25.407 40.933 1.00 15.94 175 GLY A C 1
ATOM 1358 O O . GLY A 1 196 ? 49.203 24.321 40.340 1.00 14.19 175 GLY A O 1
ATOM 1359 N N . ILE A 1 197 ? 48.454 26.451 40.346 1.00 15.85 176 ILE A N 1
ATOM 1360 C CA . ILE A 1 197 ? 47.831 26.292 39.028 1.00 16.71 176 ILE A CA 1
ATOM 1361 C C . ILE A 1 197 ? 48.770 25.689 37.980 1.00 16.19 176 ILE A C 1
ATOM 1362 O O . ILE A 1 197 ? 48.435 24.729 37.306 1.00 14.49 176 ILE A O 1
ATOM 1367 N N . GLN A 1 198 ? 49.960 26.248 37.843 1.00 16.72 177 GLN A N 1
ATOM 1368 C CA . GLN A 1 198 ? 50.864 25.781 36.812 1.00 18.20 177 GLN A CA 1
ATOM 1369 C C . GLN A 1 198 ? 51.224 24.308 37.026 1.00 16.89 177 GLN A C 1
ATOM 1370 O O . GLN A 1 198 ? 51.160 23.504 36.100 1.00 16.02 177 GLN A O 1
ATOM 1376 N N . GLY A 1 199 ? 51.563 23.972 38.262 1.00 15.71 178 GLY A N 1
ATOM 1377 C CA . GLY A 1 199 ? 51.997 22.627 38.620 1.00 17.06 178 GLY A CA 1
ATOM 1378 C C . GLY A 1 199 ? 50.868 21.598 38.498 1.00 16.41 178 GLY A C 1
ATOM 1379 O O . GLY A 1 199 ? 51.062 20.472 38.025 1.00 15.18 178 GLY A O 1
ATOM 1380 N N . ASN A 1 200 ? 49.690 22.001 38.961 1.00 15.82 179 ASN A N 1
ATOM 1381 C CA . ASN A 1 200 ? 48.516 21.151 38.878 1.00 15.69 179 ASN A CA 1
ATOM 1382 C C . ASN A 1 200 ? 48.132 20.890 37.426 1.00 15.80 179 ASN A C 1
ATOM 1383 O O . ASN A 1 200 ? 47.842 19.745 37.086 1.00 15.85 179 ASN A O 1
ATOM 1388 N N . LEU A 1 201 ? 48.182 21.917 36.563 1.00 15.36 180 LEU A N 1
ATOM 1389 C CA . LEU A 1 201 ? 47.899 21.723 35.153 1.00 16.24 180 LEU A CA 1
ATOM 1390 C C . LEU A 1 201 ? 48.991 20.847 34.511 1.00 16.75 180 LEU A C 1
ATOM 1391 O O . LEU A 1 201 ? 48.695 19.959 33.695 1.00 14.73 180 LEU A O 1
ATOM 1396 N N . ASN A 1 202 ? 50.241 21.067 34.920 1.00 16.99 181 ASN A N 1
ATOM 1397 C CA . ASN A 1 202 ? 51.376 20.250 34.434 1.00 18.88 181 ASN A CA 1
ATOM 1398 C C . ASN A 1 202 ? 51.085 18.767 34.750 1.00 15.82 181 ASN A C 1
ATOM 1399 O O . ASN A 1 202 ? 51.111 17.907 33.883 1.00 15.16 181 ASN A O 1
ATOM 1404 N N . SER A 1 203 ? 50.761 18.480 35.998 1.00 15.16 182 SER A N 1
ATOM 1405 C CA . SER A 1 203 ? 50.506 17.102 36.408 1.00 16.10 182 SER A CA 1
ATOM 1406 C C . SER A 1 203 ? 49.330 16.497 35.617 1.00 15.17 182 SER A C 1
ATOM 1407 O O . SER A 1 203 ? 49.441 15.398 35.105 1.00 16.27 182 SER A O 1
ATOM 1410 N N . TYR A 1 204 ? 48.247 17.237 35.486 1.00 15.64 183 TYR A N 1
ATOM 1411 C CA . TYR A 1 204 ? 47.055 16.760 34.788 1.00 16.49 183 TYR A CA 1
ATOM 1412 C C . TYR A 1 204 ? 47.318 16.373 33.339 1.00 15.48 183 TYR A C 1
ATOM 1413 O O . TYR A 1 204 ? 46.994 15.269 32.916 1.00 15.16 183 TYR A O 1
ATOM 1422 N N . TYR A 1 205 ? 47.926 17.282 32.589 1.00 16.66 184 TYR A N 1
ATOM 1423 C CA . TYR A 1 205 ? 48.267 17.031 31.211 1.00 18.03 184 TYR A CA 1
ATOM 1424 C C . TYR A 1 205 ? 49.302 15.925 31.099 1.00 18.15 184 TYR A C 1
ATOM 1425 O O . TYR A 1 205 ? 49.220 15.107 30.174 1.00 17.64 184 TYR A O 1
ATOM 1434 N N . SER A 1 206 ? 50.266 15.859 32.019 1.00 18.38 185 SER A N 1
ATOM 1435 C CA . SER A 1 206 ? 51.261 14.772 31.923 1.00 18.95 185 SER A CA 1
ATOM 1436 C C . SER A 1 206 ? 50.635 13.413 32.172 1.00 18.88 185 SER A C 1
ATOM 1437 O O . SER A 1 206 ? 51.015 12.433 31.543 1.00 20.04 185 SER A O 1
ATOM 1441 N N . GLN A 1 207 ? 49.664 13.340 33.069 1.00 18.85 186 GLN A N 1
ATOM 1442 C CA . GLN A 1 207 ? 49.082 12.040 33.379 1.00 20.25 186 GLN A CA 1
ATOM 1443 C C . GLN A 1 207 ? 47.931 11.680 32.439 1.00 20.89 186 GLN A C 1
ATOM 1444 O O . GLN A 1 207 ? 47.813 10.528 32.050 1.00 21.22 186 GLN A O 1
ATOM 1450 N N . GLN A 1 208 ? 47.128 12.673 32.066 1.00 20.86 187 GLN A N 1
ATOM 1451 C CA . GLN A 1 208 ? 45.841 12.474 31.382 1.00 22.30 187 GLN A CA 1
ATOM 1452 C C . GLN A 1 208 ? 45.779 12.903 29.932 1.00 22.18 187 GLN A C 1
ATOM 1453 O O . GLN A 1 208 ? 44.882 12.481 29.200 1.00 23.41 187 GLN A O 1
ATOM 1463 N N . GLY A 1 209 ? 46.674 13.793 29.526 1.00 21.75 188 GLY A N 1
ATOM 1464 C CA . GLY A 1 209 ? 46.660 14.315 28.184 1.00 22.27 188 GLY A CA 1
ATOM 1465 C C . GLY A 1 209 ? 45.742 15.514 28.088 1.00 21.67 188 GLY A C 1
ATOM 1466 O O . GLY A 1 209 ? 45.196 15.977 29.091 1.00 20.66 188 GLY A O 1
ATOM 1467 N N . VAL A 1 210 ? 45.565 16.010 26.879 1.00 21.88 189 VAL A N 1
ATOM 1468 C CA . VAL A 1 210 ? 44.716 17.157 26.650 1.00 21.60 189 VAL A CA 1
ATOM 1469 C C . VAL A 1 210 ? 43.265 16.756 26.923 1.00 21.17 189 VAL A C 1
ATOM 1470 O O . VAL A 1 210 ? 42.802 15.729 26.449 1.00 21.00 189 VAL A O 1
ATOM 1474 N N . PRO A 1 211 ? 42.559 17.542 27.717 1.00 20.61 190 PRO A N 1
ATOM 1475 C CA . PRO A 1 211 ? 41.167 17.228 28.019 1.00 21.47 190 PRO A CA 1
ATOM 1476 C C . PRO A 1 211 ? 40.250 17.526 26.849 1.00 21.76 190 PRO A C 1
ATOM 1477 O O . PRO A 1 211 ? 40.542 18.392 26.022 1.00 22.56 190 PRO A O 1
ATOM 1481 N N . ALA A 1 212 ? 39.135 16.809 26.818 1.00 22.27 191 ALA A N 1
ATOM 1482 C CA . ALA A 1 212 ? 38.069 17.032 25.837 1.00 21.54 191 ALA A CA 1
ATOM 1483 C C . ALA A 1 212 ? 37.388 18.372 26.039 1.00 21.80 191 ALA A C 1
ATOM 1484 O O . ALA A 1 212 ? 36.968 19.011 25.060 1.00 22.67 191 ALA A O 1
ATOM 1486 N N . SER A 1 213 ? 37.289 18.792 27.298 1.00 20.25 192 SER A N 1
ATOM 1487 C CA . SER A 1 213 ? 36.616 20.032 27.664 1.00 20.37 192 SER A CA 1
ATOM 1488 C C . SER A 1 213 ? 37.250 20.672 28.900 1.00 19.93 192 SER A C 1
ATOM 1489 O O . SER A 1 213 ? 37.706 19.975 29.810 1.00 19.38 192 SER A O 1
ATOM 1492 N N . ILE A 1 214 ? 37.331 22.002 28.885 1.00 20.09 193 ILE A N 1
ATOM 1493 C CA . ILE A 1 214 ? 37.739 22.777 30.044 1.00 19.66 193 ILE A CA 1
ATOM 1494 C C . ILE A 1 214 ? 36.649 23.806 30.337 1.00 19.30 193 ILE A C 1
ATOM 1495 O O . ILE A 1 214 ? 36.199 24.529 29.440 1.00 19.88 193 ILE A O 1
ATOM 1500 N N . THR A 1 215 ? 36.216 23.867 31.585 1.00 17.99 194 THR A N 1
ATOM 1501 C CA . THR A 1 215 ? 35.207 24.817 31.994 1.00 18.10 194 THR A CA 1
ATOM 1502 C C . THR A 1 215 ? 35.797 25.867 32.890 1.00 18.29 194 THR A C 1
ATOM 1503 O O . THR A 1 215 ? 36.455 25.518 33.866 1.00 15.94 194 THR A O 1
ATOM 1507 N N . PHE A 1 216 ? 35.546 27.142 32.578 1.00 18.66 195 PHE A N 1
ATOM 1508 C CA . PHE A 1 216 ? 35.902 28.241 33.485 1.00 19.76 195 PHE A CA 1
ATOM 1509 C C . PHE A 1 216 ? 34.691 28.719 34.273 1.00 19.93 195 PHE A C 1
ATOM 1510 O O . PHE A 1 216 ? 33.542 28.708 33.757 1.00 20.52 195 PHE A O 1
ATOM 1518 N N . PHE A 1 217 ? 34.937 29.124 35.514 1.00 19.64 196 PHE A N 1
ATOM 1519 C CA . PHE A 1 217 ? 33.865 29.500 36.443 1.00 20.57 196 PHE A CA 1
ATOM 1520 C C . PHE A 1 217 ? 33.854 31.005 36.780 1.00 21.14 196 PHE A C 1
ATOM 1521 O O . PHE A 1 217 ? 32.952 31.484 37.443 1.00 22.06 196 PHE A O 1
ATOM 1529 N N . SER A 1 218 ? 34.861 31.730 36.315 1.00 21.81 197 SER A N 1
ATOM 1530 C CA . SER A 1 218 ? 34.938 33.196 36.477 1.00 22.03 197 SER A CA 1
ATOM 1531 C C . SER A 1 218 ? 35.974 33.767 35.501 1.00 22.38 197 SER A C 1
ATOM 1532 O O . SER A 1 218 ? 36.840 33.038 35.013 1.00 22.07 197 SER A O 1
ATOM 1535 N N . PRO A 1 219 ? 35.887 35.057 35.169 1.00 22.80 198 PRO A N 1
ATOM 1536 C CA . PRO A 1 219 ? 36.941 35.714 34.390 1.00 22.99 198 PRO A CA 1
ATOM 1537 C C . PRO A 1 219 ? 38.320 35.646 35.030 1.00 22.96 198 PRO A C 1
ATOM 1538 O O . PRO A 1 219 ? 39.332 35.526 34.330 1.00 23.19 198 PRO A O 1
ATOM 1542 N N . SER A 1 220 ? 38.340 35.753 36.345 1.00 23.91 199 SER A N 1
ATOM 1543 C CA . SER A 1 220 ? 39.561 35.682 37.131 1.00 26.14 199 SER A CA 1
ATOM 1544 C C . SER A 1 220 ? 40.263 34.364 36.919 1.00 25.69 199 SER A C 1
ATOM 1545 O O . SER A 1 220 ? 41.470 34.315 36.718 1.00 25.03 199 SER A O 1
ATOM 1548 N N . GLY A 1 221 ? 39.488 33.291 36.975 1.00 26.12 200 GLY A N 1
ATOM 1549 C CA . GLY A 1 221 ? 40.030 31.963 36.797 1.00 25.36 200 GLY A CA 1
ATOM 1550 C C . GLY A 1 221 ? 40.640 31.842 35.426 1.00 24.80 200 GLY A C 1
ATOM 1551 O O . GLY A 1 221 ? 41.712 31.252 35.246 1.00 24.47 200 GLY A O 1
ATOM 1552 N N . LEU A 1 222 ? 39.953 32.393 34.433 1.00 24.63 201 LEU A N 1
ATOM 1553 C CA . LEU A 1 222 ? 40.488 32.399 33.089 1.00 25.77 201 LEU A CA 1
ATOM 1554 C C . LEU A 1 222 ? 41.825 33.140 33.039 1.00 25.97 201 LEU A C 1
ATOM 1555 O O . LEU A 1 222 ? 42.800 32.663 32.438 1.00 26.62 201 LEU A O 1
ATOM 1560 N N . THR A 1 223 ? 41.849 34.318 33.645 1.00 26.54 202 THR A N 1
ATOM 1561 C CA . THR A 1 223 ? 43.045 35.152 33.654 1.00 27.47 202 THR A CA 1
ATOM 1562 C C . THR A 1 223 ? 44.231 34.396 34.262 1.00 27.04 202 THR A C 1
ATOM 1563 O O . THR A 1 223 ? 45.347 34.451 33.762 1.00 27.42 202 THR A O 1
ATOM 1567 N N . TYR A 1 224 ? 43.971 33.656 35.324 1.00 26.72 203 TYR A N 1
ATOM 1568 C CA . TYR A 1 224 ? 45.053 33.006 36.072 1.00 26.89 203 TYR A CA 1
ATOM 1569 C C . TYR A 1 224 ? 45.526 31.705 35.484 1.00 25.24 203 TYR A C 1
ATOM 1570 O O . TYR A 1 224 ? 46.543 31.159 35.906 1.00 24.25 203 TYR A O 1
ATOM 1579 N N . SER A 1 225 ? 44.787 31.189 34.523 1.00 24.18 204 SER A N 1
ATOM 1580 C CA . SER A 1 225 ? 45.083 29.879 34.021 1.00 24.34 204 SER A CA 1
ATOM 1581 C C . SER A 1 225 ? 45.256 29.780 32.530 1.00 24.25 204 SER A C 1
ATOM 1582 O O . SER A 1 225 ? 45.814 28.794 32.041 1.00 23.17 204 SER A O 1
ATOM 1585 N N . LEU A 1 226 ? 44.834 30.789 31.781 1.00 25.84 205 LEU A N 1
ATOM 1586 C CA . LEU A 1 226 ? 44.830 30.642 30.333 1.00 27.50 205 LEU A CA 1
ATOM 1587 C C . LEU A 1 226 ? 46.222 30.463 29.744 1.00 28.31 205 LEU A C 1
ATOM 1588 O O . LEU A 1 226 ? 46.425 29.608 28.897 1.00 27.93 205 LEU A O 1
ATOM 1593 N N . LYS A 1 227 ? 47.180 31.279 30.165 1.00 30.07 206 LYS A N 1
ATOM 1594 C CA . LYS A 1 227 ? 48.529 31.147 29.622 1.00 31.98 206 LYS A CA 1
ATOM 1595 C C . LYS A 1 227 ? 49.079 29.724 29.820 1.00 30.91 206 LYS A C 1
ATOM 1596 O O . LYS A 1 227 ? 49.576 29.127 28.878 1.00 30.89 206 LYS A O 1
ATOM 1602 N N . HIS A 1 228 ? 48.919 29.143 31.010 1.00 29.96 207 HIS A N 1
ATOM 1603 C CA . HIS A 1 228 ? 49.441 27.791 31.255 1.00 29.02 207 HIS A CA 1
ATOM 1604 C C . HIS A 1 228 ? 48.710 26.777 30.393 1.00 28.50 207 HIS A C 1
ATOM 1605 O O . HIS A 1 228 ? 49.301 25.819 29.926 1.00 28.55 207 HIS A O 1
ATOM 1612 N N . ILE A 1 229 ? 47.418 26.984 30.185 1.00 27.95 208 ILE A N 1
ATOM 1613 C CA . ILE A 1 229 ? 46.653 26.075 29.339 1.00 28.36 208 ILE A CA 1
ATOM 1614 C C . ILE A 1 229 ? 47.148 26.125 27.896 1.00 29.90 208 ILE A C 1
ATOM 1615 O O . ILE A 1 229 ? 47.250 25.099 27.237 1.00 29.52 208 ILE A O 1
ATOM 1620 N N . GLN A 1 230 ? 47.433 27.332 27.422 1.00 32.08 209 GLN A N 1
ATOM 1621 C CA . GLN A 1 230 ? 48.000 27.544 26.093 1.00 34.16 209 GLN A CA 1
ATOM 1622 C C . GLN A 1 230 ? 49.305 26.816 25.902 1.00 35.15 209 GLN A C 1
ATOM 1623 O O . GLN A 1 230 ? 49.483 26.086 24.927 1.00 35.62 209 GLN A O 1
ATOM 1629 N N . GLU A 1 231 ? 50.220 27.005 26.838 1.00 36.81 210 GLU A N 1
ATOM 1630 C CA . GLU A 1 231 ? 51.517 26.361 26.741 1.00 38.11 210 GLU A CA 1
ATOM 1631 C C . GLU A 1 231 ? 51.374 24.828 26.730 1.00 36.20 210 GLU A C 1
ATOM 1632 O O . GLU A 1 231 ? 51.974 24.156 25.902 1.00 36.98 210 GLU A O 1
ATOM 1638 N N . LEU A 1 232 ? 50.539 24.283 27.606 1.00 33.39 211 LEU A N 1
ATOM 1639 C CA . LEU A 1 232 ? 50.388 22.834 27.699 1.00 31.03 211 LEU A CA 1
ATOM 1640 C C . LEU A 1 232 ? 49.662 22.215 26.518 1.00 30.51 211 LEU A C 1
ATOM 1641 O O . LEU A 1 232 ? 49.916 21.068 26.138 1.00 29.66 211 LEU A O 1
ATOM 1646 N N . SER A 1 233 ? 48.741 22.975 25.963 1.00 30.66 212 SER A N 1
ATOM 1647 C CA . SER A 1 233 ? 47.870 22.472 24.927 1.00 32.44 212 SER A CA 1
ATOM 1648 C C . SER A 1 233 ? 48.530 22.552 23.572 1.00 34.59 212 SER A C 1
ATOM 1649 O O . SER A 1 233 ? 48.290 21.719 22.700 1.00 34.25 212 SER A O 1
ATOM 1652 N N . GLY A 1 234 ? 49.409 23.526 23.427 1.00 37.51 213 GLY A N 1
ATOM 1653 C CA . GLY A 1 234 ? 50.126 23.691 22.183 1.00 40.27 213 GLY A CA 1
ATOM 1654 C C . GLY A 1 234 ? 49.114 23.842 21.077 1.00 42.22 213 GLY A C 1
ATOM 1655 O O . GLY A 1 234 ? 48.187 24.635 21.195 1.00 42.14 213 GLY A O 1
ATOM 1656 N N . ASP A 1 235 ? 49.262 23.060 20.015 1.00 45.00 214 ASP A N 1
ATOM 1657 C CA . ASP A 1 235 ? 48.353 23.201 18.892 1.00 47.04 214 ASP A CA 1
ATOM 1658 C C . ASP A 1 235 ? 47.067 22.389 19.041 1.00 47.01 214 ASP A C 1
ATOM 1659 O O . ASP A 1 235 ? 46.185 22.478 18.199 1.00 47.12 214 ASP A O 1
ATOM 1664 N N . ASN A 1 236 ? 46.941 21.619 20.115 1.00 46.71 215 ASN A N 1
ATOM 1665 C CA . ASN A 1 236 ? 45.715 20.859 20.332 1.00 46.39 215 ASN A CA 1
ATOM 1666 C C . ASN A 1 236 ? 44.621 21.673 21.010 1.00 45.68 215 ASN A C 1
ATOM 1667 O O . ASN A 1 236 ? 43.555 21.149 21.310 1.00 46.08 215 ASN A O 1
ATOM 1672 N N . ILE A 1 237 ? 44.876 22.952 21.238 1.00 45.05 216 ILE A N 1
ATOM 1673 C CA . ILE A 1 237 ? 43.920 23.780 21.948 1.00 44.89 216 ILE A CA 1
ATOM 1674 C C . ILE A 1 237 ? 42.621 23.901 21.174 1.00 45.16 216 ILE A C 1
ATOM 1675 O O . ILE A 1 237 ? 41.545 24.001 21.773 1.00 44.91 216 ILE A O 1
ATOM 1680 N N . ASP A 1 238 ? 42.722 23.860 19.846 1.00 45.26 217 ASP A N 1
ATOM 1681 C CA . ASP A 1 238 ? 41.554 23.957 18.975 1.00 45.76 217 ASP A CA 1
ATOM 1682 C C . ASP A 1 238 ? 40.601 22.775 19.135 1.00 44.35 217 ASP A C 1
ATOM 1683 O O . ASP A 1 238 ? 39.447 22.839 18.699 1.00 44.67 217 ASP A O 1
ATOM 1688 N N . GLN A 1 239 ? 41.066 21.696 19.754 1.00 42.29 218 GLN A N 1
ATOM 1689 C CA . GLN A 1 239 ? 40.220 20.523 19.914 1.00 40.99 218 GLN A CA 1
ATOM 1690 C C . GLN A 1 239 ? 39.503 20.522 21.254 1.00 37.94 218 GLN A C 1
ATOM 1691 O O . GLN A 1 239 ? 38.593 19.736 21.465 1.00 37.70 218 GLN A O 1
ATOM 1697 N N . ILE A 1 240 ? 39.923 21.396 22.158 1.00 34.45 219 ILE A N 1
ATOM 1698 C CA . ILE A 1 240 ? 39.292 21.486 23.470 1.00 31.56 219 ILE A CA 1
ATOM 1699 C C . ILE A 1 240 ? 37.961 22.215 23.360 1.00 30.19 219 ILE A C 1
ATOM 1700 O O . ILE A 1 240 ? 37.887 23.278 22.731 1.00 29.21 219 ILE A O 1
ATOM 1705 N N . LYS A 1 241 ? 36.909 21.654 23.955 1.00 29.29 220 LYS A N 1
ATOM 1706 C CA . LYS A 1 241 ? 35.632 22.337 24.014 1.00 29.44 220 LYS A CA 1
ATOM 1707 C C . LYS A 1 241 ? 35.629 23.189 25.272 1.00 27.76 220 LYS A C 1
ATOM 1708 O O . LYS A 1 241 ? 35.524 22.655 26.381 1.00 26.45 220 LYS A O 1
ATOM 1714 N N . PHE A 1 242 ? 35.768 24.502 25.112 1.00 26.32 221 PHE A N 1
ATOM 1715 C CA . PHE A 1 242 ? 35.705 25.418 26.243 1.00 26.13 221 PHE A CA 1
ATOM 1716 C C . PHE A 1 242 ? 34.270 25.701 26.652 1.00 26.59 221 PHE A C 1
ATOM 1717 O O . PHE A 1 242 ? 33.380 25.923 25.805 1.00 27.66 221 PHE A O 1
ATOM 1725 N N . ALA A 1 243 ? 34.068 25.690 27.968 1.00 25.49 222 ALA A N 1
ATOM 1726 C CA . ALA A 1 243 ? 32.774 25.883 28.580 1.00 24.69 222 ALA A CA 1
ATOM 1727 C C . ALA A 1 243 ? 32.863 27.010 29.596 1.00 24.23 222 ALA A C 1
ATOM 1728 O O . ALA A 1 243 ? 33.902 27.204 30.211 1.00 22.81 222 ALA A O 1
ATOM 1730 N N . ALA A 1 244 ? 31.771 27.752 29.748 1.00 23.95 223 ALA A N 1
ATOM 1731 C CA . ALA A 1 244 ? 31.656 28.783 30.783 1.00 23.04 223 ALA A CA 1
ATOM 1732 C C . ALA A 1 244 ? 30.451 28.475 31.654 1.00 21.95 223 ALA A C 1
ATOM 1733 O O . ALA A 1 244 ? 29.402 28.016 31.170 1.00 21.93 223 ALA A O 1
ATOM 1735 N N . ILE A 1 245 ? 30.596 28.744 32.939 1.00 20.82 224 ILE A N 1
ATOM 1736 C CA . ILE A 1 245 ? 29.519 28.539 33.893 1.00 21.76 224 ILE A CA 1
ATOM 1737 C C . ILE A 1 245 ? 28.400 29.583 33.713 1.00 23.12 224 ILE A C 1
ATOM 1738 O O . ILE A 1 245 ? 27.280 29.353 34.135 1.00 22.56 224 ILE A O 1
ATOM 1743 N N . GLY A 1 246 ? 28.712 30.695 33.048 1.00 24.06 225 GLY A N 1
ATOM 1744 C CA . GLY A 1 246 ? 27.758 31.778 32.838 1.00 24.78 225 GLY A CA 1
ATOM 1745 C C . GLY A 1 246 ? 28.238 32.804 31.816 1.00 25.30 225 GLY A C 1
ATOM 1746 O O . GLY A 1 246 ? 29.413 32.810 31.436 1.00 24.62 225 GLY A O 1
ATOM 1747 N N . PRO A 1 247 ? 27.326 33.664 31.350 1.00 26.19 226 PRO A N 1
ATOM 1748 C CA . PRO A 1 247 ? 27.647 34.662 30.314 1.00 26.28 226 PRO A CA 1
ATOM 1749 C C . PRO A 1 247 ? 28.812 35.594 30.584 1.00 24.98 226 PRO A C 1
ATOM 1750 O O . PRO A 1 247 ? 29.547 35.877 29.653 1.00 25.03 226 PRO A O 1
ATOM 1754 N N . THR A 1 248 ? 29.000 36.035 31.813 1.00 25.28 227 THR A N 1
ATOM 1755 C CA . THR A 1 248 ? 30.100 36.939 32.126 1.00 25.77 227 THR A CA 1
ATOM 1756 C C . THR A 1 248 ? 31.410 36.209 31.837 1.00 25.17 227 THR A C 1
ATOM 1757 O O . THR A 1 248 ? 32.311 36.758 31.209 1.00 24.51 227 THR A O 1
ATOM 1761 N N . THR A 1 249 ? 31.497 34.954 32.282 1.00 24.35 228 THR A N 1
ATOM 1762 C CA . THR A 1 249 ? 32.673 34.143 32.000 1.00 23.57 228 THR A CA 1
ATOM 1763 C C . THR A 1 249 ? 32.853 33.897 30.502 1.00 24.22 228 THR A C 1
ATOM 1764 O O . THR A 1 249 ? 33.972 34.027 29.990 1.00 23.27 228 THR A O 1
ATOM 1768 N N . ALA A 1 250 ? 31.757 33.544 29.807 1.00 25.94 229 ALA A N 1
ATOM 1769 C CA . ALA A 1 250 ? 31.743 33.405 28.346 1.00 26.77 229 ALA A CA 1
ATOM 1770 C C . ALA A 1 250 ? 32.280 34.672 27.672 1.00 27.13 229 ALA A C 1
ATOM 1771 O O . ALA A 1 250 ? 33.130 34.604 26.788 1.00 27.37 229 ALA A O 1
ATOM 1773 N N . ARG A 1 251 ? 31.780 35.832 28.077 1.00 28.03 230 ARG A N 1
ATOM 1774 C CA . ARG A 1 251 ? 32.295 37.067 27.493 1.00 28.86 230 ARG A CA 1
ATOM 1775 C C . ARG A 1 251 ? 33.793 37.226 27.744 1.00 28.74 230 ARG A C 1
ATOM 1776 O O . ARG A 1 251 ? 34.499 37.750 26.910 1.00 29.10 230 ARG A O 1
ATOM 1784 N N . ALA A 1 252 ? 34.273 36.803 28.905 1.00 29.08 231 ALA A N 1
ATOM 1785 C CA . ALA A 1 252 ? 35.702 36.906 29.184 1.00 28.87 231 ALA A CA 1
ATOM 1786 C C . ALA A 1 252 ? 36.462 35.945 28.259 1.00 28.58 231 ALA A C 1
ATOM 1787 O O . ALA A 1 252 ? 37.503 36.314 27.719 1.00 28.65 231 ALA A O 1
ATOM 1789 N N . LEU A 1 253 ? 35.939 34.732 28.066 1.00 28.00 232 LEU A N 1
ATOM 1790 C CA . LEU A 1 253 ? 36.496 33.794 27.092 1.00 29.34 232 LEU A CA 1
ATOM 1791 C C . LEU A 1 253 ? 36.626 34.419 25.692 1.00 30.83 232 LEU A C 1
ATOM 1792 O O . LEU A 1 253 ? 37.697 34.407 25.079 1.00 31.08 232 LEU A O 1
ATOM 1797 N N . ALA A 1 254 ? 35.518 34.940 25.191 1.00 32.10 233 ALA A N 1
ATOM 1798 C CA . ALA A 1 254 ? 35.474 35.596 23.885 1.00 33.65 233 ALA A CA 1
ATOM 1799 C C . ALA A 1 254 ? 36.527 36.694 23.782 1.00 35.14 233 ALA A C 1
ATOM 1800 O O . ALA A 1 254 ? 37.235 36.785 22.780 1.00 35.61 233 ALA A O 1
ATOM 1802 N N . ALA A 1 255 ? 36.634 37.517 24.820 1.00 37.17 234 ALA A N 1
ATOM 1803 C CA . ALA A 1 255 ? 37.610 38.612 24.855 1.00 38.73 234 ALA A CA 1
ATOM 1804 C C . ALA A 1 255 ? 39.047 38.139 24.656 1.00 40.17 234 ALA A C 1
ATOM 1805 O O . ALA A 1 255 ? 39.876 38.881 24.132 1.00 40.17 234 ALA A O 1
ATOM 1807 N N . GLN A 1 256 ? 39.348 36.914 25.083 1.00 40.72 235 GLN A N 1
ATOM 1808 C CA . GLN A 1 256 ? 40.662 36.337 24.864 1.00 41.48 235 GLN A CA 1
ATOM 1809 C C . GLN A 1 256 ? 40.685 35.605 23.534 1.00 41.49 235 GLN A C 1
ATOM 1810 O O . GLN A 1 256 ? 41.688 34.999 23.155 1.00 41.90 235 GLN A O 1
ATOM 1816 N N . GLY A 1 257 ? 39.558 35.638 22.841 1.00 41.47 236 GLY A N 1
ATOM 1817 C CA . GLY A 1 257 ? 39.439 35.008 21.540 1.00 41.87 236 GLY A CA 1
ATOM 1818 C C . GLY A 1 257 ? 39.322 33.493 21.557 1.00 41.85 236 GLY A C 1
ATOM 1819 O O . GLY A 1 257 ? 39.792 32.838 20.626 1.00 42.31 236 GLY A O 1
ATOM 1820 N N . LEU A 1 258 ? 38.720 32.922 22.597 1.00 41.16 237 LEU A N 1
ATOM 1821 C CA . LEU A 1 258 ? 38.498 31.478 22.612 1.00 40.84 237 LEU A CA 1
ATOM 1822 C C . LEU A 1 258 ? 37.057 31.272 22.214 1.00 39.50 237 LEU A C 1
ATOM 1823 O O . LEU A 1 258 ? 36.177 31.996 22.651 1.00 39.64 237 LEU A O 1
ATOM 1828 N N . PRO A 1 259 ? 36.804 30.283 21.385 1.00 38.15 238 PRO A N 1
ATOM 1829 C CA . PRO A 1 259 ? 35.428 29.982 21.007 1.00 37.76 238 PRO A CA 1
ATOM 1830 C C . PRO A 1 259 ? 34.755 29.358 22.219 1.00 36.95 238 PRO A C 1
ATOM 1831 O O . PRO A 1 259 ? 35.405 28.563 22.899 1.00 37.00 238 PRO A O 1
ATOM 1835 N N . VAL A 1 260 ? 33.514 29.732 22.503 1.00 36.09 239 VAL A N 1
ATOM 1836 C CA . VAL A 1 260 ? 32.792 29.208 23.648 1.00 34.99 239 VAL A CA 1
ATOM 1837 C C . VAL A 1 260 ? 31.892 28.086 23.169 1.00 34.02 239 VAL A C 1
ATOM 1838 O O . VAL A 1 260 ? 30.925 28.334 22.455 1.00 33.97 239 VAL A O 1
ATOM 1842 N N . SER A 1 261 ? 32.202 26.857 23.567 1.00 32.60 240 SER A N 1
ATOM 1843 C CA . SER A 1 261 ? 31.447 25.695 23.105 1.00 32.58 240 SER A CA 1
ATOM 1844 C C . SER A 1 261 ? 30.160 25.500 23.858 1.00 32.64 240 SER A C 1
ATOM 1845 O O . SER A 1 261 ? 29.246 24.865 23.363 1.00 33.40 240 SER A O 1
ATOM 1848 N N . CYS A 1 262 ? 30.084 26.066 25.050 1.00 31.99 241 CYS A N 1
ATOM 1849 C CA . CYS A 1 262 ? 28.971 25.814 25.927 1.00 32.08 241 CYS A CA 1
ATOM 1850 C C . CYS A 1 262 ? 28.925 26.920 26.984 1.00 30.07 241 CYS A C 1
ATOM 1851 O O . CYS A 1 262 ? 29.960 27.283 27.536 1.00 28.91 241 CYS A O 1
ATOM 1854 N N . THR A 1 263 ? 27.749 27.480 27.241 1.00 28.28 242 THR A N 1
ATOM 1855 C CA . THR A 1 263 ? 27.581 28.400 28.363 1.00 27.66 242 THR A CA 1
ATOM 1856 C C . THR A 1 263 ? 26.438 27.771 29.142 1.00 27.00 242 THR A C 1
ATOM 1857 O O . THR A 1 263 ? 25.340 27.605 28.608 1.00 24.85 242 THR A O 1
ATOM 1861 N N . ALA A 1 264 ? 26.695 27.389 30.386 1.00 27.07 243 ALA A N 1
ATOM 1862 C CA . ALA A 1 264 ? 25.678 26.745 31.196 1.00 28.59 243 ALA A CA 1
ATOM 1863 C C . ALA A 1 264 ? 24.440 27.658 31.213 1.00 30.19 243 ALA A C 1
ATOM 1864 O O . ALA A 1 264 ? 24.579 28.877 31.369 1.00 29.11 243 ALA A O 1
ATOM 1866 N N . GLU A 1 265 ? 23.250 27.079 31.069 1.00 32.36 244 GLU A N 1
ATOM 1867 C CA . GLU A 1 265 ? 22.031 27.897 31.062 1.00 34.59 244 GLU A CA 1
ATOM 1868 C C . GLU A 1 265 ? 21.800 28.546 32.423 1.00 33.64 244 GLU A C 1
ATOM 1869 O O . GLU A 1 265 ? 21.249 29.631 32.504 1.00 32.89 244 GLU A O 1
ATOM 1875 N N . SER A 1 266 ? 22.262 27.901 33.489 1.00 33.12 245 SER A N 1
ATOM 1876 C CA . SER A 1 266 ? 22.250 28.507 34.816 1.00 32.87 245 SER A CA 1
ATOM 1877 C C . SER A 1 266 ? 23.489 27.941 35.523 1.00 31.16 245 SER A C 1
ATOM 1878 O O . SER A 1 266 ? 23.973 26.893 35.115 1.00 30.20 245 SER A O 1
ATOM 1881 N N . PRO A 1 267 ? 24.045 28.619 36.528 1.00 29.33 246 PRO A N 1
ATOM 1882 C CA . PRO A 1 267 ? 25.271 28.120 37.160 1.00 28.04 246 PRO A CA 1
ATOM 1883 C C . PRO A 1 267 ? 25.038 27.020 38.174 1.00 26.22 246 PRO A C 1
ATOM 1884 O O . PRO A 1 267 ? 25.149 27.254 39.373 1.00 26.67 246 PRO A O 1
ATOM 1888 N N . THR A 1 268 ? 24.724 25.824 37.692 1.00 24.85 247 THR A N 1
ATOM 1889 C CA . THR A 1 268 ? 24.437 24.696 38.555 1.00 24.67 247 THR A CA 1
ATOM 1890 C C . THR A 1 268 ? 25.116 23.486 37.962 1.00 22.33 247 THR A C 1
ATOM 1891 O O . THR A 1 268 ? 25.387 23.480 36.778 1.00 21.52 247 THR A O 1
ATOM 1895 N N . PRO A 1 269 ? 25.374 22.461 38.757 1.00 21.40 248 PRO A N 1
ATOM 1896 C CA . PRO A 1 269 ? 25.955 21.233 38.225 1.00 21.59 248 PRO A CA 1
ATOM 1897 C C . PRO A 1 269 ? 25.151 20.605 37.097 1.00 21.59 248 PRO A C 1
ATOM 1898 O O . PRO A 1 269 ? 25.742 20.091 36.127 1.00 19.07 248 PRO A O 1
ATOM 1902 N N . GLN A 1 270 ? 23.821 20.619 37.262 1.00 21.96 249 GLN A N 1
ATOM 1903 C CA . GLN A 1 270 ? 22.910 20.028 36.292 1.00 22.04 249 GLN A CA 1
ATOM 1904 C C . GLN A 1 270 ? 22.977 20.750 34.950 1.00 21.48 249 GLN A C 1
ATOM 1905 O O . GLN A 1 270 ? 23.090 20.114 33.924 1.00 20.51 249 GLN A O 1
ATOM 1911 N N . ALA A 1 271 ? 22.894 22.068 34.961 1.00 21.93 250 ALA A N 1
ATOM 1912 C CA . ALA A 1 271 ? 22.946 22.849 33.722 1.00 21.86 250 ALA A CA 1
ATOM 1913 C C . ALA A 1 271 ? 24.334 22.772 33.063 1.00 21.48 250 ALA A C 1
ATOM 1914 O O . ALA A 1 271 ? 24.423 22.751 31.834 1.00 21.20 250 ALA A O 1
ATOM 1916 N N . LEU A 1 272 ? 25.410 22.703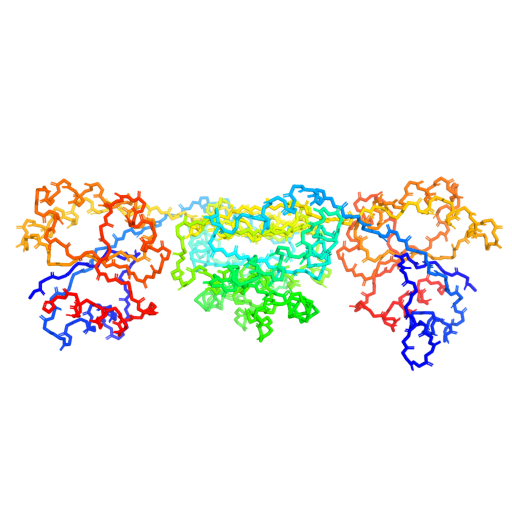 33.856 1.00 20.86 251 LEU A N 1
ATOM 1917 C CA . LEU A 1 272 ? 26.744 22.521 33.256 1.00 20.77 251 LEU A CA 1
ATOM 1918 C C . LEU A 1 272 ? 26.872 21.166 32.555 1.00 20.54 251 LEU A C 1
ATOM 1919 O O . LEU A 1 272 ? 27.310 21.083 31.390 1.00 20.85 251 LEU A O 1
ATOM 1924 N N . ALA A 1 273 ? 26.485 20.111 33.254 1.00 21.35 252 ALA A N 1
ATOM 1925 C CA . ALA A 1 273 ? 26.555 18.770 32.703 1.00 21.94 252 ALA A CA 1
ATOM 1926 C C . ALA A 1 273 ? 25.729 18.665 31.419 1.00 22.70 252 ALA A C 1
ATOM 1927 O O . ALA A 1 273 ? 26.152 18.021 30.462 1.00 22.04 252 ALA A O 1
ATOM 1929 N N . THR A 1 274 ? 24.562 19.300 31.388 1.00 23.78 253 THR A N 1
ATOM 1930 C CA . THR A 1 274 ? 23.748 19.272 30.184 1.00 25.43 253 THR A CA 1
ATOM 1931 C C . THR A 1 274 ? 24.539 19.889 29.048 1.00 24.56 253 THR A C 1
ATOM 1932 O O . THR A 1 274 ? 24.677 19.280 27.986 1.00 25.43 253 THR A O 1
ATOM 1936 N N . GLY A 1 275 ? 25.097 21.067 29.305 1.00 23.62 254 GLY A N 1
ATOM 1937 C CA . GLY A 1 275 ? 25.893 21.788 28.323 1.00 23.27 254 GLY A CA 1
ATOM 1938 C C . GLY A 1 275 ? 27.098 21.023 27.798 1.00 24.30 254 GLY A C 1
ATOM 1939 O O . GLY A 1 275 ? 27.328 20.923 26.584 1.00 24.28 254 GLY A O 1
ATOM 1940 N N . ILE A 1 276 ? 27.884 20.488 28.722 1.00 24.36 255 ILE A N 1
ATOM 1941 C CA . ILE A 1 276 ? 29.084 19.771 28.365 1.00 24.73 255 ILE A CA 1
ATOM 1942 C C . ILE A 1 276 ? 28.695 18.534 27.558 1.00 26.16 255 ILE A C 1
ATOM 1943 O O . ILE A 1 276 ? 29.300 18.247 26.530 1.00 26.10 255 ILE A O 1
ATOM 1948 N N . ARG A 1 277 ? 27.672 17.822 28.017 1.00 27.61 256 ARG A N 1
ATOM 1949 C CA . ARG A 1 277 ? 27.200 16.650 27.291 1.00 29.79 256 ARG A CA 1
ATOM 1950 C C . ARG A 1 277 ? 26.830 16.985 25.836 1.00 31.24 256 ARG A C 1
ATOM 1951 O O . ARG A 1 277 ? 27.253 16.274 24.929 1.00 30.86 256 ARG A O 1
ATOM 1959 N N . LYS A 1 278 ? 26.072 18.055 25.602 1.00 33.23 257 LYS A N 1
ATOM 1960 C CA . LYS A 1 278 ? 25.684 18.406 24.225 1.00 35.16 257 LYS A CA 1
ATOM 1961 C C . LYS A 1 278 ? 26.896 18.799 23.420 1.00 35.11 257 LYS A C 1
ATOM 1962 O O . LYS A 1 278 ? 27.022 18.430 22.251 1.00 35.08 257 LYS A O 1
ATOM 1968 N N . ALA A 1 279 ? 27.792 19.558 24.035 1.00 34.62 258 ALA A N 1
ATOM 1969 C CA . ALA A 1 279 ? 28.987 19.979 23.334 1.00 34.83 258 ALA A CA 1
ATOM 1970 C C . ALA A 1 279 ? 29.858 18.792 22.981 1.00 35.62 258 ALA A C 1
ATOM 1971 O O . ALA A 1 279 ? 30.596 18.855 22.009 1.00 35.19 258 ALA A O 1
ATOM 1973 N N . LEU A 1 280 ? 29.780 17.712 23.762 1.00 36.72 259 LEU A N 1
ATOM 1974 C CA . LEU A 1 280 ? 30.643 16.565 23.516 1.00 38.76 259 LEU A CA 1
ATOM 1975 C C . LEU A 1 280 ? 29.981 15.450 22.689 1.00 41.80 259 LEU A C 1
ATOM 1976 O O . LEU A 1 280 ? 30.595 14.412 22.484 1.00 41.68 259 LEU A O 1
ATOM 1981 N N . GLN A 1 281 ? 28.760 15.675 22.194 1.00 45.66 260 GLN A N 1
ATOM 1982 C CA . GLN A 1 281 ? 28.030 14.658 21.414 1.00 48.63 260 GLN A CA 1
ATOM 1983 C C . GLN A 1 281 ? 28.544 14.554 19.984 1.00 49.08 260 GLN A C 1
ATOM 1984 O O . GLN A 1 281 ? 29.079 15.512 19.425 1.00 49.51 260 GLN A O 1
ATOM 1990 N N . MET B 1 22 ? 3.046 79.630 65.038 1.00 40.08 1 MET B N 1
ATOM 1991 C CA . MET B 1 22 ? 4.427 79.330 64.538 1.00 39.94 1 MET B CA 1
ATOM 1992 C C . MET B 1 22 ? 4.406 78.972 63.057 1.00 36.70 1 MET B C 1
ATOM 1993 O O . MET B 1 22 ? 3.670 78.092 62.625 1.00 36.62 1 MET B O 1
ATOM 1998 N N . LYS B 1 23 ? 5.146 79.742 62.280 1.00 33.41 2 LYS B N 1
ATOM 1999 C CA . LYS B 1 23 ? 5.383 79.458 60.878 1.00 30.97 2 LYS B CA 1
ATOM 2000 C C . LYS B 1 23 ? 6.645 78.605 60.613 1.00 28.17 2 LYS B C 1
ATOM 2001 O O . LYS B 1 23 ? 7.729 78.872 61.154 1.00 27.67 2 LYS B O 1
ATOM 2008 N N . VAL B 1 24 ? 6.489 77.580 59.782 1.00 25.63 3 VAL B N 1
ATOM 2009 C CA . VAL B 1 24 ? 7.598 76.692 59.448 1.00 24.34 3 VAL B CA 1
ATOM 2010 C C . VAL B 1 24 ? 7.756 76.588 57.935 1.00 22.17 3 VAL B C 1
ATOM 2011 O O . VAL B 1 24 ? 6.783 76.687 57.177 1.00 21.55 3 VAL B O 1
ATOM 2015 N N . LEU B 1 25 ? 9.005 76.414 57.508 1.00 20.13 4 LEU B N 1
ATOM 2016 C CA . LEU B 1 25 ? 9.334 76.311 56.096 1.00 18.62 4 LEU B CA 1
ATOM 2017 C C . LEU B 1 25 ? 9.890 74.921 55.795 1.00 17.59 4 LEU B C 1
ATOM 2018 O O . LEU B 1 25 ? 10.783 74.475 56.491 1.00 17.66 4 LEU B O 1
ATOM 2023 N N . LEU B 1 26 ? 9.368 74.299 54.746 1.00 17.44 5 LEU B N 1
ATOM 2024 C CA . LEU B 1 26 ? 9.708 72.949 54.288 1.00 17.28 5 LEU B CA 1
ATOM 2025 C C . LEU B 1 26 ? 10.277 73.134 52.905 1.00 16.50 5 LEU B C 1
ATOM 2026 O O . LEU B 1 26 ? 9.643 73.744 52.030 1.00 16.92 5 LEU B O 1
ATOM 2031 N N . LEU B 1 27 ? 11.470 72.613 52.692 1.00 15.28 6 LEU B N 1
ATOM 2032 C CA . LEU B 1 27 ? 12.151 72.863 51.437 1.00 16.21 6 LEU B CA 1
ATOM 2033 C C . LEU B 1 27 ? 11.899 71.708 50.452 1.00 16.45 6 LEU B C 1
ATOM 2034 O O . LEU B 1 27 ? 12.750 70.848 50.253 1.00 18.26 6 LEU B O 1
ATOM 2039 N N . LYS B 1 28 ? 10.704 71.736 49.861 1.00 17.78 7 LYS B N 1
ATOM 2040 C CA . LYS B 1 28 ? 10.258 70.790 48.842 1.00 19.92 7 LYS B CA 1
ATOM 2041 C C . LYS B 1 28 ? 9.060 71.414 48.117 1.00 20.86 7 LYS B C 1
ATOM 2042 O O . LYS B 1 28 ? 8.505 72.424 48.585 1.00 18.39 7 LYS B O 1
ATOM 2048 N N . ASP B 1 29 ? 8.649 70.804 47.000 1.00 23.17 8 ASP B N 1
ATOM 2049 C CA . ASP B 1 29 ? 7.438 71.225 46.292 1.00 26.04 8 ASP B CA 1
ATOM 2050 C C . ASP B 1 29 ? 6.167 70.777 46.998 1.00 27.12 8 ASP B C 1
ATOM 2051 O O . ASP B 1 29 ? 6.101 69.657 47.501 1.00 26.68 8 ASP B O 1
ATOM 2056 N N . ALA B 1 30 ? 5.163 71.651 47.024 1.00 29.75 9 ALA B N 1
ATOM 2057 C CA . ALA B 1 30 ? 3.846 71.291 47.537 1.00 32.04 9 ALA B CA 1
ATOM 2058 C C . ALA B 1 30 ? 3.275 70.262 46.566 1.00 34.74 9 ALA B C 1
ATOM 2059 O O . ALA B 1 30 ? 3.505 70.368 45.371 1.00 33.44 9 ALA B O 1
ATOM 2061 N N . LYS B 1 31 ? 2.517 69.296 47.075 1.00 38.21 10 LYS B N 1
ATOM 2062 C CA . LYS B 1 31 ? 1.907 68.264 46.236 1.00 41.99 10 LYS B CA 1
ATOM 2063 C C . LYS B 1 31 ? 0.572 67.865 46.859 1.00 43.80 10 LYS B C 1
ATOM 2064 O O . LYS B 1 31 ? 0.524 67.070 47.800 1.00 43.56 10 LYS B O 1
ATOM 2070 N N . GLU B 1 32 ? -0.514 68.436 46.356 1.00 46.31 11 GLU B N 1
ATOM 2071 C CA . GLU B 1 32 ? -1.825 68.169 46.930 1.00 48.62 11 GLU B CA 1
ATOM 2072 C C . GLU B 1 32 ? -2.220 66.730 46.605 1.00 50.66 11 GLU B C 1
ATOM 2073 O O . GLU B 1 32 ? -2.034 66.278 45.473 1.00 50.76 11 GLU B O 1
ATOM 2079 N N . ASP B 1 33 ? -2.686 65.995 47.617 1.00 52.74 12 ASP B N 1
ATOM 2080 C CA . ASP B 1 33 ? -3.146 64.623 47.411 1.00 54.47 12 ASP B CA 1
ATOM 2081 C C . ASP B 1 33 ? -4.601 64.738 46.977 1.00 56.13 12 ASP B C 1
ATOM 2082 O O . ASP B 1 33 ? -5.212 65.791 47.145 1.00 56.33 12 ASP B O 1
ATOM 2087 N N . ASP B 1 34 ? -5.165 63.689 46.398 1.00 58.21 13 ASP B N 1
ATOM 2088 C CA . ASP B 1 34 ? -6.523 63.801 45.856 1.00 59.89 13 ASP B CA 1
ATOM 2089 C C . ASP B 1 34 ? -7.608 63.953 46.942 1.00 59.61 13 ASP B C 1
ATOM 2090 O O . ASP B 1 34 ? -8.781 63.696 46.690 1.00 60.33 13 ASP B O 1
ATOM 2095 N N . CYS B 1 35 ? -7.207 64.355 48.148 1.00 58.87 14 CYS B N 1
ATOM 2096 C CA . CYS B 1 35 ? -8.162 64.749 49.182 1.00 58.01 14 CYS B CA 1
ATOM 2097 C C . CYS B 1 35 ? -8.241 66.264 49.110 1.00 55.87 14 CYS B C 1
ATOM 2098 O O . CYS B 1 35 ? -9.087 66.881 49.752 1.00 56.15 14 CYS B O 1
ATOM 2101 N N . GLY B 1 36 ? -7.319 66.845 48.337 1.00 53.15 15 GLY B N 1
ATOM 2102 C CA . GLY B 1 36 ? -7.302 68.267 48.036 1.00 50.47 15 GLY B CA 1
ATOM 2103 C C . GLY B 1 36 ? -6.291 69.123 48.774 1.00 47.77 15 GLY B C 1
ATOM 2104 O O . GLY B 1 36 ? -6.355 70.348 48.687 1.00 47.55 15 GLY B O 1
ATOM 2105 N N . GLN B 1 37 ? -5.351 68.511 49.485 1.00 44.50 16 GLN B N 1
ATOM 2106 C CA . GLN B 1 37 ? -4.402 69.282 50.280 1.00 41.38 16 GLN B CA 1
ATOM 2107 C C . GLN B 1 37 ? -3.050 68.589 50.377 1.00 37.59 16 GLN B C 1
ATOM 2108 O O . GLN B 1 37 ? -2.963 67.364 50.269 1.00 36.00 16 GLN B O 1
ATOM 2114 N N . ASP B 1 38 ? -1.997 69.382 50.563 1.00 33.93 17 ASP B N 1
ATOM 2115 C CA . ASP B 1 38 ? -0.659 68.833 50.736 1.00 31.84 17 ASP B CA 1
ATOM 2116 C C . ASP B 1 38 ? -0.566 68.207 52.136 1.00 29.73 17 ASP B C 1
ATOM 2117 O O . ASP B 1 38 ? -0.882 68.862 53.125 1.00 27.47 17 ASP B O 1
ATOM 2122 N N . PRO B 1 39 ? -0.128 66.952 52.216 1.00 28.97 18 PRO B N 1
ATOM 2123 C CA . PRO B 1 39 ? -0.139 66.199 53.478 1.00 28.83 18 PRO B CA 1
ATOM 2124 C C . PRO B 1 39 ? 0.825 66.714 54.539 1.00 28.05 18 PRO B C 1
ATOM 2125 O O . PRO B 1 39 ? 0.566 66.521 55.720 1.00 28.71 18 PRO B O 1
ATOM 2129 N N . TYR B 1 40 ? 1.910 67.364 54.132 1.00 26.34 19 TYR B N 1
ATOM 2130 C CA . TYR B 1 40 ? 2.799 67.968 55.095 1.00 25.06 19 TYR B CA 1
ATOM 2131 C C . TYR B 1 40 ? 2.126 69.198 55.664 1.00 25.05 19 TYR B C 1
ATOM 2132 O O . TYR B 1 40 ? 2.157 69.413 56.866 1.00 25.29 19 TYR B O 1
ATOM 2141 N N . ILE B 1 41 ? 1.517 70.013 54.808 1.00 25.72 20 ILE B N 1
ATOM 2142 C CA . ILE B 1 41 ? 0.821 71.208 55.292 1.00 26.86 20 ILE B CA 1
ATOM 2143 C C . ILE B 1 41 ? -0.316 70.799 56.223 1.00 27.43 20 ILE B C 1
ATOM 2144 O O . ILE B 1 41 ? -0.469 71.364 57.302 1.00 27.08 20 ILE B O 1
ATOM 2149 N N . ARG B 1 42 ? -1.091 69.811 55.789 1.00 29.97 21 ARG B N 1
ATOM 2150 C CA . ARG B 1 42 ? -2.239 69.342 56.548 1.00 32.09 21 ARG B CA 1
ATOM 2151 C C . ARG B 1 42 ? -1.808 68.865 57.926 1.00 32.49 21 ARG B C 1
ATOM 2152 O O . ARG B 1 42 ? -2.293 69.360 58.923 1.00 32.63 21 ARG B O 1
ATOM 2160 N N . GLU B 1 43 ? -0.866 67.932 57.971 1.00 33.06 22 GLU B N 1
ATOM 2161 C CA . GLU B 1 43 ? -0.412 67.377 59.233 1.00 33.16 22 GLU B CA 1
ATOM 2162 C C . GLU B 1 43 ? 0.184 68.413 60.182 1.00 32.35 22 GLU B C 1
ATOM 2163 O O . GLU B 1 43 ? -0.066 68.365 61.389 1.00 32.05 22 GLU B O 1
ATOM 2169 N N . LEU B 1 44 ? 0.995 69.328 59.660 1.00 31.12 23 LEU B N 1
ATOM 2170 C CA . LEU B 1 44 ? 1.579 70.365 60.496 1.00 31.04 23 LEU B CA 1
ATOM 2171 C C . LEU B 1 44 ? 0.489 71.273 61.057 1.00 30.33 23 LEU B C 1
ATOM 2172 O O . LEU B 1 44 ? 0.571 71.721 62.203 1.00 28.13 23 LEU B O 1
ATOM 2177 N N . GLY B 1 45 ? -0.517 71.558 60.239 1.00 31.56 24 GLY B N 1
ATOM 2178 C CA . GLY B 1 45 ? -1.615 72.413 60.662 1.00 33.76 24 GLY B CA 1
ATOM 2179 C C . GLY B 1 45 ? -2.378 71.832 61.847 1.00 35.30 24 GLY B C 1
ATOM 2180 O O . GLY B 1 45 ? -2.972 72.568 62.656 1.00 35.71 24 GLY B O 1
ATOM 2181 N N . LEU B 1 46 ? -2.357 70.509 61.946 1.00 37.24 25 LEU B N 1
ATOM 2182 C CA . LEU B 1 46 ? -3.022 69.795 63.029 1.00 39.25 25 LEU B CA 1
ATOM 2183 C C . LEU B 1 46 ? -2.397 70.168 64.361 1.00 40.16 25 LEU B C 1
ATOM 2184 O O . LEU B 1 46 ? -3.049 70.082 65.410 1.00 40.52 25 LEU B O 1
ATOM 2189 N N . TYR B 1 47 ? -1.137 70.587 64.305 1.00 40.38 26 TYR B N 1
ATOM 2190 C CA . TYR B 1 47 ? -0.394 70.993 65.486 1.00 41.20 26 TYR B CA 1
ATOM 2191 C C . TYR B 1 47 ? -0.202 72.506 65.537 1.00 39.50 26 TYR B C 1
ATOM 2192 O O . TYR B 1 47 ? 0.674 73.004 66.249 1.00 38.85 26 TYR B O 1
ATOM 2201 N N . GLY B 1 48 ? -1.018 73.236 64.787 1.00 38.18 27 GLY B N 1
ATOM 2202 C CA . GLY B 1 48 ? -0.948 74.691 64.777 1.00 37.29 27 GLY B CA 1
ATOM 2203 C C . GLY B 1 48 ? 0.332 75.277 64.195 1.00 35.97 27 GLY B C 1
ATOM 2204 O O . GLY B 1 48 ? 0.727 76.404 64.526 1.00 36.36 27 GLY B O 1
ATOM 2205 N N . LEU B 1 49 ? 0.984 74.508 63.332 1.00 33.73 28 LEU B N 1
ATOM 2206 C CA . LEU B 1 49 ? 2.184 74.968 62.646 1.00 31.71 28 LEU B CA 1
ATOM 2207 C C . LEU B 1 49 ? 1.796 75.287 61.229 1.00 29.34 28 LEU B C 1
ATOM 2208 O O . LEU B 1 49 ? 1.318 74.423 60.511 1.00 28.21 28 LEU B O 1
ATOM 2213 N N . GLU B 1 50 ? 1.979 76.541 60.852 1.00 27.35 29 GLU B N 1
ATOM 2214 C CA . GLU B 1 50 ? 1.643 77.007 59.532 1.00 27.24 29 GLU B CA 1
ATOM 2215 C C . GLU B 1 50 ? 2.835 76.773 58.603 1.00 24.95 29 GLU B C 1
ATOM 2216 O O . GLU B 1 50 ? 3.835 77.487 58.679 1.00 23.21 29 GLU B O 1
ATOM 2222 N N . ALA B 1 51 ? 2.729 75.760 57.754 1.00 23.47 30 ALA B N 1
ATOM 2223 C CA . ALA B 1 51 ? 3.830 75.403 56.858 1.00 22.70 30 ALA B CA 1
ATOM 2224 C C . ALA B 1 51 ? 3.725 75.971 55.458 1.00 22.91 30 ALA B C 1
ATOM 2225 O O . ALA B 1 51 ? 2.640 76.001 54.847 1.00 23.88 30 ALA B O 1
ATOM 2227 N N . THR B 1 52 ? 4.875 76.411 54.950 1.00 21.66 31 THR B N 1
ATOM 2228 C CA . THR B 1 52 ? 5.017 76.888 53.586 1.00 20.80 31 THR B CA 1
ATOM 2229 C C . THR B 1 52 ? 6.098 75.998 52.950 1.00 19.14 31 THR B C 1
ATOM 2230 O O . THR B 1 52 ? 7.126 75.716 53.559 1.00 17.17 31 THR B O 1
ATOM 2234 N N . LEU B 1 53 ? 5.843 75.570 51.730 1.00 17.75 32 LEU B N 1
ATOM 2235 C CA . LEU B 1 53 ? 6.732 74.672 51.007 1.00 17.32 32 LEU B CA 1
ATOM 2236 C C . LEU B 1 53 ? 7.396 75.448 49.855 1.00 17.27 32 LEU B C 1
ATOM 2237 O O . LEU B 1 53 ? 6.714 76.028 48.993 1.00 17.92 32 LEU B O 1
ATOM 2242 N N . ILE B 1 54 ? 8.725 75.508 49.864 1.00 15.31 33 ILE B N 1
ATOM 2243 C CA . ILE B 1 54 ? 9.431 76.167 48.779 1.00 16.03 33 ILE B CA 1
ATOM 2244 C C . ILE B 1 54 ? 10.411 75.132 48.230 1.00 15.36 33 ILE B C 1
ATOM 2245 O O . ILE B 1 54 ? 11.203 74.576 48.988 1.00 14.44 33 ILE B O 1
ATOM 2250 N N . PRO B 1 55 ? 10.379 74.869 46.932 1.00 15.16 34 PRO B N 1
ATOM 2251 C CA . PRO B 1 55 ? 11.273 73.858 46.373 1.00 15.36 34 PRO B CA 1
ATOM 2252 C C . PRO B 1 55 ? 12.735 74.315 46.337 1.00 15.14 34 PRO B C 1
ATOM 2253 O O . PRO B 1 55 ? 13.034 75.502 46.242 1.00 15.38 34 PRO B O 1
ATOM 2257 N N . VAL B 1 56 ? 13.644 73.357 46.420 1.00 14.86 35 VAL B N 1
ATOM 2258 C CA . VAL B 1 56 ? 15.056 73.649 46.278 1.00 15.74 35 VAL B CA 1
ATOM 2259 C C . VAL B 1 56 ? 15.639 72.800 45.152 1.00 14.79 35 VAL B C 1
ATOM 2260 O O . VAL B 1 56 ? 16.763 73.026 44.728 1.00 16.06 35 VAL B O 1
ATOM 2264 N N . LEU B 1 57 ? 14.873 71.834 44.667 1.00 14.97 36 LEU B N 1
ATOM 2265 C CA . LEU B 1 57 ? 15.312 70.979 43.574 1.00 16.72 36 LEU B CA 1
ATOM 2266 C C . LEU B 1 57 ? 14.527 71.293 42.324 1.00 16.75 36 LEU B C 1
ATOM 2267 O O . LEU B 1 57 ? 13.335 71.616 42.401 1.00 17.60 36 LEU B O 1
ATOM 2272 N N . SER B 1 58 ? 15.187 71.161 41.177 1.00 17.27 37 SER B N 1
ATOM 2273 C CA . SER B 1 58 ? 14.573 71.328 39.862 1.00 17.00 37 SER B CA 1
ATOM 2274 C C . SER B 1 58 ? 15.355 70.395 38.919 1.00 17.32 37 SER B C 1
ATOM 2275 O O . SER B 1 58 ? 16.233 69.674 39.361 1.00 17.26 37 SER B O 1
ATOM 2278 N N . PHE B 1 59 ? 15.015 70.380 37.640 1.00 18.79 38 PHE B N 1
ATOM 2279 C CA . PHE B 1 59 ? 15.745 69.572 36.679 1.00 20.00 38 PHE B CA 1
ATOM 2280 C C . PHE B 1 59 ? 15.796 70.281 35.336 1.00 19.67 38 PHE B C 1
ATOM 2281 O O . PHE B 1 59 ? 15.047 71.233 35.111 1.00 18.92 38 PHE B O 1
ATOM 2289 N N . GLU B 1 60 ? 16.729 69.861 34.483 1.00 19.55 39 GLU B N 1
ATOM 2290 C CA . GLU B 1 60 ? 16.874 70.405 33.143 1.00 19.40 39 GLU B CA 1
ATOM 2291 C C . GLU B 1 60 ? 17.176 69.228 32.228 1.00 19.04 39 GLU B C 1
ATOM 2292 O O . GLU B 1 60 ? 17.702 68.204 32.676 1.00 17.23 39 GLU B O 1
ATOM 2298 N N . PHE B 1 61 ? 16.871 69.404 30.952 1.00 18.69 40 PHE B N 1
ATOM 2299 C CA . PHE B 1 61 ? 17.212 68.422 29.948 1.00 18.79 40 PHE B CA 1
ATOM 2300 C C . PHE B 1 61 ? 18.493 68.908 29.280 1.00 20.29 40 PHE B C 1
ATOM 2301 O O . PHE B 1 61 ? 18.768 70.117 29.229 1.00 20.75 40 PHE B O 1
ATOM 2309 N N . LEU B 1 62 ? 19.260 67.971 28.740 1.00 20.77 41 LEU B N 1
ATOM 2310 C CA . LEU B 1 62 ? 20.556 68.272 28.148 1.00 21.66 41 LEU B CA 1
ATOM 2311 C C . LEU B 1 62 ? 20.811 67.398 26.953 1.00 21.24 41 LEU B C 1
ATOM 2312 O O . LEU B 1 62 ? 20.317 66.292 26.894 1.00 19.90 41 LEU B O 1
ATOM 2317 N N . SER B 1 63 ? 21.674 67.882 26.069 1.00 20.98 42 SER B N 1
ATOM 2318 C CA . SER B 1 63 ? 22.155 67.119 24.921 1.00 20.94 42 SER B CA 1
ATOM 2319 C C . SER B 1 63 ? 21.088 66.494 24.038 1.00 19.44 42 SER B C 1
ATOM 2320 O O . SER B 1 63 ? 21.338 65.443 23.455 1.00 18.21 42 SER B O 1
ATOM 2323 N N . LEU B 1 64 ? 19.939 67.149 23.910 1.00 20.01 43 LEU B N 1
ATOM 2324 C CA . LEU B 1 64 ? 18.848 66.615 23.121 1.00 20.25 43 LEU B CA 1
ATOM 2325 C C . LEU B 1 64 ? 19.212 66.445 21.628 1.00 21.10 43 LEU B C 1
ATOM 2326 O O . LEU B 1 64 ? 18.882 65.437 21.043 1.00 18.95 43 LEU B O 1
ATOM 2331 N N . PRO B 1 65 ? 19.868 67.419 21.008 1.00 22.24 44 PRO B N 1
ATOM 2332 C CA . PRO B 1 65 ? 20.297 67.217 19.618 1.00 22.54 44 PRO B CA 1
ATOM 2333 C C . PRO B 1 65 ? 21.183 65.968 19.430 1.00 21.85 44 PRO B C 1
ATOM 2334 O O . PRO B 1 65 ? 20.918 65.167 18.533 1.00 22.86 44 PRO B O 1
ATOM 2338 N N . SER B 1 66 ? 22.208 65.796 20.249 1.00 21.27 45 SER B N 1
ATOM 2339 C CA . SER B 1 66 ? 23.022 64.585 20.218 1.00 21.71 45 SER B CA 1
ATOM 2340 C C . SER B 1 66 ? 22.184 63.307 20.477 1.00 21.10 45 SER B C 1
ATOM 2341 O O . SER B 1 66 ? 22.372 62.276 19.817 1.00 20.99 45 SER B O 1
ATOM 2344 N N . PHE B 1 67 ? 21.247 63.379 21.425 1.00 19.68 46 PHE B N 1
ATOM 2345 C CA . PHE B 1 67 ? 20.403 62.230 21.709 1.00 19.24 46 PHE B CA 1
ATOM 2346 C C . PHE B 1 67 ? 19.581 61.889 20.459 1.00 19.12 46 PHE B C 1
ATOM 2347 O O . PHE B 1 67 ? 19.448 60.737 20.081 1.00 18.75 46 PHE B O 1
ATOM 2355 N N . SER B 1 68 ? 19.084 62.899 19.776 1.00 20.17 47 SER B N 1
ATOM 2356 C CA . SER B 1 68 ? 18.269 62.635 18.598 1.00 20.94 47 SER B CA 1
ATOM 2357 C C . SER B 1 68 ? 19.100 61.977 17.491 1.00 21.70 47 SER B C 1
ATOM 2358 O O . SER B 1 68 ? 18.579 61.126 16.786 1.00 19.97 47 SER B O 1
ATOM 2361 N N . GLU B 1 69 ? 20.380 62.350 17.373 1.00 23.17 48 GLU B N 1
ATOM 2362 C CA . GLU B 1 69 ? 21.256 61.769 16.354 1.00 25.97 48 GLU B CA 1
ATOM 2363 C C . GLU B 1 69 ? 21.520 60.286 16.706 1.00 24.54 48 GLU B C 1
ATOM 2364 O O . GLU B 1 69 ? 21.544 59.434 15.824 1.00 25.76 48 GLU B O 1
ATOM 2370 N N . LYS B 1 70 ? 21.697 59.974 17.988 1.00 21.19 49 LYS B N 1
ATOM 2371 C CA . LYS B 1 70 ? 21.927 58.599 18.408 1.00 20.90 49 LYS B CA 1
ATOM 2372 C C . LYS B 1 70 ? 20.700 57.717 18.172 1.00 19.12 49 LYS B C 1
ATOM 2373 O O . LYS B 1 70 ? 20.823 56.590 17.688 1.00 19.47 49 LYS B O 1
ATOM 2379 N N . LEU B 1 71 ? 19.517 58.225 18.492 1.00 17.65 50 LEU B N 1
ATOM 2380 C CA . LEU B 1 71 ? 18.272 57.493 18.265 1.00 17.49 50 LEU B CA 1
ATOM 2381 C C . LEU B 1 71 ? 18.040 57.321 16.776 1.00 17.99 50 LEU B C 1
ATOM 2382 O O . LEU B 1 71 ? 17.269 56.478 16.358 1.00 18.76 50 LEU B O 1
ATOM 2387 N N . SER B 1 72 ? 18.653 58.178 15.975 1.00 19.54 51 SER B N 1
ATOM 2388 C CA . SER B 1 72 ? 18.538 58.056 14.517 1.00 20.15 51 SER B CA 1
ATOM 2389 C C . SER B 1 72 ? 19.408 56.942 13.924 1.00 21.51 51 SER B C 1
ATOM 2390 O O . SER B 1 72 ? 19.258 56.599 12.738 1.00 22.56 51 SER B O 1
ATOM 2393 N N . HIS B 1 73 ? 20.289 56.357 14.733 1.00 21.33 52 HIS B N 1
ATOM 2394 C CA . HIS B 1 73 ? 21.207 55.329 14.263 1.00 23.11 52 HIS B CA 1
ATOM 2395 C C . HIS B 1 73 ? 21.223 54.049 15.104 1.00 21.54 52 HIS B C 1
ATOM 2396 O O . HIS B 1 73 ? 22.242 53.704 15.704 1.00 20.56 52 HIS B O 1
ATOM 2403 N N . PRO B 1 74 ? 20.095 53.334 15.134 1.00 20.58 53 PRO B N 1
ATOM 2404 C CA . PRO B 1 74 ? 19.998 52.106 15.930 1.00 21.70 53 PRO B CA 1
ATOM 2405 C C . PRO B 1 74 ? 21.011 51.061 15.490 1.00 23.48 53 PRO B C 1
ATOM 2406 O O . PRO B 1 74 ? 21.307 50.131 16.241 1.00 22.80 53 PRO B O 1
ATOM 2410 N N . GLU B 1 75 ? 21.514 51.199 14.267 1.00 25.41 54 GLU B N 1
ATOM 2411 C CA . GLU B 1 75 ? 22.511 50.257 13.767 1.00 27.65 54 GLU B CA 1
ATOM 2412 C C . GLU B 1 75 ? 23.819 50.313 14.547 1.00 25.18 54 GLU B C 1
ATOM 2413 O O . GLU B 1 75 ? 24.605 49.386 14.448 1.00 23.53 54 GLU B O 1
ATOM 2419 N N . ASP B 1 76 ? 24.045 51.371 15.327 1.00 24.14 55 ASP B N 1
ATOM 2420 C CA . ASP B 1 76 ? 25.276 51.536 16.116 1.00 24.11 55 ASP B CA 1
ATOM 2421 C C . ASP B 1 76 ? 25.146 50.893 17.493 1.00 22.85 55 ASP B C 1
ATOM 2422 O O . ASP B 1 76 ? 26.118 50.829 18.255 1.00 21.91 55 ASP B O 1
ATOM 2427 N N . TYR B 1 77 ? 23.955 50.413 17.826 1.00 21.33 56 TYR B N 1
ATOM 2428 C CA . TYR B 1 77 ? 23.691 50.006 19.193 1.00 20.53 56 TYR B CA 1
ATOM 2429 C C . TYR B 1 77 ? 23.065 48.643 19.324 1.00 21.06 56 TYR B C 1
ATOM 2430 O O . TYR B 1 77 ? 22.476 48.129 18.391 1.00 21.72 56 TYR B O 1
ATOM 2439 N N . GLY B 1 78 ? 23.194 48.055 20.507 1.00 21.77 57 GLY B N 1
ATOM 2440 C CA . GLY B 1 78 ? 22.598 46.758 20.777 1.00 21.91 57 GLY B CA 1
ATOM 2441 C C . GLY B 1 78 ? 21.244 46.794 21.443 1.00 21.54 57 GLY B C 1
ATOM 2442 O O . GLY B 1 78 ? 20.596 45.751 21.635 1.00 22.05 57 GLY B O 1
ATOM 2443 N N . GLY B 1 79 ? 20.796 47.988 21.791 1.00 20.91 58 GLY B N 1
ATOM 2444 C CA . GLY B 1 79 ? 19.549 48.135 22.495 1.00 21.71 58 GLY B CA 1
ATOM 2445 C C . GLY B 1 79 ? 19.533 49.442 23.259 1.00 21.40 58 GLY B C 1
ATOM 2446 O O . GLY B 1 79 ? 20.410 50.297 23.089 1.00 20.99 58 GLY B O 1
ATOM 2447 N N . LEU B 1 80 ? 18.514 49.586 24.091 1.00 21.14 59 LEU B N 1
ATOM 2448 C CA . LEU B 1 80 ? 18.301 50.796 24.857 1.00 21.59 59 LEU B CA 1
ATOM 2449 C C . LEU B 1 80 ? 17.992 50.467 26.289 1.00 22.08 59 LEU B C 1
ATOM 2450 O O . LEU B 1 80 ? 17.336 49.456 26.574 1.00 24.09 59 LEU B O 1
ATOM 2455 N N . ILE B 1 81 ? 18.400 51.363 27.182 1.00 21.76 60 ILE B N 1
ATOM 2456 C CA . ILE B 1 81 ? 18.099 51.235 28.595 1.00 20.98 60 ILE B CA 1
ATOM 2457 C C . ILE B 1 81 ? 17.482 52.544 29.079 1.00 20.71 60 ILE B C 1
ATOM 2458 O O . ILE B 1 81 ? 18.079 53.601 28.885 1.00 20.79 60 ILE B O 1
ATOM 2463 N N . PHE B 1 82 ? 16.296 52.471 29.676 1.00 21.88 61 PHE B N 1
ATOM 2464 C CA . PHE B 1 82 ? 15.665 53.626 30.333 1.00 21.38 61 PHE B CA 1
ATOM 2465 C C . PHE B 1 82 ? 15.432 53.254 31.794 1.00 22.82 61 PHE B C 1
ATOM 2466 O O . PHE B 1 82 ? 14.788 52.250 32.082 1.00 23.22 61 PHE B O 1
ATOM 2474 N N . THR B 1 83 ? 15.924 54.071 32.710 1.00 23.27 62 THR B N 1
ATOM 2475 C CA . THR B 1 83 ? 15.675 53.821 34.133 1.00 23.68 62 THR B CA 1
ATOM 2476 C C . THR B 1 83 ? 14.878 54.931 34.788 1.00 25.60 62 THR B C 1
ATOM 2477 O O . THR B 1 83 ? 14.612 54.899 35.996 1.00 27.00 62 THR B O 1
ATOM 2481 N N . SER B 1 84 ? 14.496 55.928 34.010 1.00 25.71 63 SER B N 1
ATOM 2482 C CA . SER B 1 84 ? 13.797 57.062 34.572 1.00 26.42 63 SER B CA 1
ATOM 2483 C C . SER B 1 84 ? 12.855 57.617 33.551 1.00 25.89 63 SER B C 1
ATOM 2484 O O . SER B 1 84 ? 13.172 57.630 32.373 1.00 25.01 63 SER B O 1
ATOM 2487 N N . PRO B 1 85 ? 11.667 58.027 33.986 1.00 25.84 64 PRO B N 1
ATOM 2488 C CA . PRO B 1 85 ? 10.733 58.681 33.087 1.00 25.65 64 PRO B CA 1
ATOM 2489 C C . PRO B 1 85 ? 11.360 59.907 32.440 1.00 24.12 64 PRO B C 1
ATOM 2490 O O . PRO B 1 85 ? 11.016 60.190 31.310 1.00 24.60 64 PRO B O 1
ATOM 2494 N N . ARG B 1 86 ? 12.247 60.623 33.119 1.00 23.63 65 ARG B N 1
ATOM 2495 C CA . ARG B 1 86 ? 12.768 61.850 32.522 1.00 25.18 65 ARG B CA 1
ATOM 2496 C C . ARG B 1 86 ? 13.629 61.527 31.308 1.00 21.92 65 ARG B C 1
ATOM 2497 O O . ARG B 1 86 ? 13.755 62.342 30.421 1.00 20.26 65 ARG B O 1
ATOM 2505 N N . ALA B 1 87 ? 14.222 60.345 31.290 1.00 20.45 66 ALA B N 1
ATOM 2506 C CA . ALA B 1 87 ? 15.036 59.920 30.144 1.00 21.12 66 ALA B CA 1
ATOM 2507 C C . ALA B 1 87 ? 14.144 59.649 28.932 1.00 20.67 66 ALA B C 1
ATOM 2508 O O . ALA B 1 87 ? 14.537 59.908 27.806 1.00 20.09 66 ALA B O 1
ATOM 2510 N N . VAL B 1 88 ? 12.938 59.145 29.175 1.00 21.12 67 VAL B N 1
ATOM 2511 C CA . VAL B 1 88 ? 11.993 58.872 28.113 1.00 21.00 67 VAL B CA 1
ATOM 2512 C C . VAL B 1 88 ? 11.380 60.181 27.656 1.00 20.56 67 VAL B C 1
ATOM 2513 O O . VAL B 1 88 ? 11.166 60.370 26.477 1.00 18.74 67 VAL B O 1
ATOM 2517 N N . GLU B 1 89 ? 11.123 61.092 28.595 1.00 21.38 68 GLU B N 1
ATOM 2518 C CA . GLU B 1 89 ? 10.619 62.410 28.239 1.00 22.59 68 GLU B CA 1
ATOM 2519 C C . GLU B 1 89 ? 11.657 63.078 27.345 1.00 20.62 68 GLU B C 1
ATOM 2520 O O . GLU B 1 89 ? 11.315 63.776 26.397 1.00 20.37 68 GLU B O 1
ATOM 2526 N N . ALA B 1 90 ? 12.929 62.866 27.671 1.00 18.74 69 ALA B N 1
ATOM 2527 C CA . ALA B 1 90 ? 14.009 63.435 26.888 1.00 17.79 69 ALA B CA 1
ATOM 2528 C C . ALA B 1 90 ? 14.008 62.856 25.483 1.00 16.36 69 ALA B C 1
ATOM 2529 O O . ALA B 1 90 ? 14.244 63.584 24.513 1.00 16.73 69 ALA B O 1
ATOM 2531 N N . ALA B 1 91 ? 13.703 61.566 25.358 1.00 16.16 70 ALA B N 1
ATOM 2532 C CA . ALA B 1 91 ? 13.643 60.937 24.037 1.00 17.98 70 ALA B CA 1
ATOM 2533 C C . ALA B 1 91 ? 12.546 61.582 23.198 1.00 20.06 70 ALA B C 1
ATOM 2534 O O . ALA B 1 91 ? 12.772 61.923 22.053 1.00 20.88 70 ALA B O 1
ATOM 2536 N N . GLU B 1 92 ? 11.366 61.750 23.783 1.00 22.07 71 GLU B N 1
ATOM 2537 C CA . GLU B 1 92 ? 10.234 62.338 23.066 1.00 24.42 71 GLU B CA 1
ATOM 2538 C C . GLU B 1 92 ? 10.536 63.757 22.617 1.00 23.10 71 GLU B C 1
ATOM 2539 O O . GLU B 1 92 ? 10.304 64.111 21.455 1.00 22.33 71 GLU B O 1
ATOM 2545 N N . LEU B 1 93 ? 11.040 64.561 23.544 1.00 22.34 72 LEU B N 1
ATOM 2546 C CA . LEU B 1 93 ? 11.389 65.943 23.265 1.00 23.55 72 LEU B CA 1
ATOM 2547 C C . LEU B 1 93 ? 12.432 66.020 22.192 1.00 23.04 72 LEU B C 1
ATOM 2548 O O . LEU B 1 93 ? 12.367 66.881 21.311 1.00 23.03 72 LEU B O 1
ATOM 2553 N N . CYS B 1 94 ? 13.422 65.138 22.262 1.00 21.86 73 CYS B N 1
ATOM 2554 C CA . CYS B 1 94 ? 14.507 65.269 21.311 1.00 21.77 73 CYS B CA 1
ATOM 2555 C C . CYS B 1 94 ? 14.050 64.935 19.899 1.00 21.28 73 CYS B C 1
ATOM 2556 O O . CYS B 1 94 ? 14.512 65.529 18.927 1.00 21.01 73 CYS B O 1
ATOM 2559 N N . LEU B 1 95 ? 13.135 63.989 19.783 1.00 22.85 74 LEU B N 1
ATOM 2560 C CA . LEU B 1 95 ? 12.626 63.598 18.490 1.00 24.53 74 LEU B CA 1
ATOM 2561 C C . LEU B 1 95 ? 11.760 64.746 17.936 1.00 26.12 74 LEU B C 1
ATOM 2562 O O . LEU B 1 95 ? 11.881 65.095 16.770 1.00 25.10 74 LEU B O 1
ATOM 2567 N N . GLU B 1 96 ? 10.919 65.339 18.784 1.00 28.98 75 GLU B N 1
ATOM 2568 C CA . GLU B 1 96 ? 10.056 66.463 18.375 1.00 31.80 75 GLU B CA 1
ATOM 2569 C C . GLU B 1 96 ? 10.907 67.637 17.904 1.00 30.84 75 GLU B C 1
ATOM 2570 O O . GLU B 1 96 ? 10.698 68.172 16.833 1.00 30.97 75 GLU B O 1
ATOM 2576 N N . GLN B 1 97 ? 11.860 68.030 18.737 1.00 30.38 76 GLN B N 1
ATOM 2577 C CA . GLN B 1 97 ? 12.717 69.187 18.489 1.00 30.34 76 GLN B CA 1
ATOM 2578 C C . GLN B 1 97 ? 13.633 69.087 17.303 1.00 29.99 76 GLN B C 1
ATOM 2579 O O . GLN B 1 97 ? 14.042 70.105 16.743 1.00 29.69 76 GLN B O 1
ATOM 2585 N N . ASN B 1 98 ? 13.980 67.869 16.914 1.00 29.12 77 ASN B N 1
ATOM 2586 C CA . ASN B 1 98 ? 14.930 67.710 15.837 1.00 29.21 77 ASN B CA 1
ATOM 2587 C C . ASN B 1 98 ? 14.282 67.108 14.585 1.00 29.44 77 ASN B C 1
ATOM 2588 O O . ASN B 1 98 ? 14.956 66.538 13.735 1.00 29.22 77 ASN B O 1
ATOM 2593 N N . ASN B 1 99 ? 12.964 67.244 14.506 1.00 30.14 78 ASN B N 1
ATOM 2594 C CA . ASN B 1 99 ? 12.182 66.798 13.364 1.00 32.00 78 ASN B CA 1
ATOM 2595 C C . ASN B 1 99 ? 12.385 65.318 12.984 1.00 30.84 78 ASN B C 1
ATOM 2596 O O . ASN B 1 99 ? 12.616 64.993 11.816 1.00 28.98 78 ASN B O 1
ATOM 2601 N N . LYS B 1 100 ? 12.279 64.429 13.975 1.00 29.73 79 LYS B N 1
ATOM 2602 C CA . LYS B 1 100 ? 12.456 62.991 13.753 1.00 28.80 79 LYS B CA 1
ATOM 2603 C C . LYS B 1 100 ? 11.189 62.192 14.001 1.00 28.59 79 LYS B C 1
ATOM 2604 O O . LYS B 1 100 ? 11.205 60.964 13.958 1.00 27.50 79 LYS B O 1
ATOM 2610 N N . THR B 1 101 ? 10.088 62.884 14.261 1.00 29.03 80 THR B N 1
ATOM 2611 C CA . THR B 1 101 ? 8.816 62.234 14.508 1.00 29.79 80 THR B CA 1
ATOM 2612 C C . THR B 1 101 ? 8.395 61.303 13.363 1.00 28.85 80 THR B C 1
ATOM 2613 O O . THR B 1 101 ? 7.939 60.184 13.604 1.00 28.82 80 THR B O 1
ATOM 2617 N N . GLU B 1 102 ? 8.557 61.733 12.118 1.00 28.11 81 GLU B N 1
ATOM 2618 C CA . GLU B 1 102 ? 8.130 60.893 11.001 1.00 28.22 81 GLU B CA 1
ATOM 2619 C C . GLU B 1 102 ? 9.078 59.714 10.807 1.00 26.54 81 GLU B C 1
ATOM 2620 O O . GLU B 1 102 ? 8.631 58.593 10.627 1.00 26.81 81 GLU B O 1
ATOM 2626 N N . VAL B 1 103 ? 10.380 59.947 10.836 1.00 25.45 82 VAL B N 1
ATOM 2627 C CA . VAL B 1 103 ? 11.304 58.837 10.666 1.00 25.71 82 VAL B CA 1
ATOM 2628 C C . VAL B 1 103 ? 11.175 57.892 11.849 1.00 24.89 82 VAL B C 1
ATOM 2629 O O . VAL B 1 103 ? 11.284 56.678 11.678 1.00 23.11 82 VAL B O 1
ATOM 2633 N N . TRP B 1 104 ? 10.897 58.443 13.030 1.00 24.19 83 TRP B N 1
ATOM 2634 C CA . TRP B 1 104 ? 10.631 57.593 14.189 1.00 23.56 83 TRP B CA 1
ATOM 2635 C C . TRP B 1 104 ? 9.497 56.627 13.869 1.00 24.21 83 TRP B C 1
ATOM 2636 O O . TRP B 1 104 ? 9.653 55.422 14.027 1.00 22.13 83 TRP B O 1
ATOM 2647 N N . GLU B 1 105 ? 8.377 57.133 13.348 1.00 25.55 84 GLU B N 1
ATOM 2648 C CA . GLU B 1 105 ? 7.236 56.253 13.067 1.00 27.22 84 GLU B CA 1
ATOM 2649 C C . GLU B 1 105 ? 7.458 55.241 11.937 1.00 26.19 84 GLU B C 1
ATOM 2650 O O . GLU B 1 105 ? 7.021 54.100 12.043 1.00 25.67 84 GLU B O 1
ATOM 2656 N N . ARG B 1 106 ? 8.121 55.648 10.864 1.00 26.60 85 ARG B N 1
ATOM 2657 C CA . ARG B 1 106 ? 8.292 54.767 9.713 1.00 28.25 85 ARG B CA 1
ATOM 2658 C C . ARG B 1 106 ? 9.523 53.893 9.695 1.00 28.14 85 ARG B C 1
ATOM 2659 O O . ARG B 1 106 ? 9.599 52.949 8.906 1.00 27.74 85 ARG B O 1
ATOM 2667 N N . SER B 1 107 ? 10.517 54.207 10.514 1.00 27.65 86 SER B N 1
ATOM 2668 C CA . SER B 1 107 ? 11.691 53.363 10.515 1.00 27.51 86 SER B CA 1
ATOM 2669 C C . SER B 1 107 ? 12.298 53.132 11.887 1.00 25.25 86 SER B C 1
ATOM 2670 O O . SER B 1 107 ? 12.477 52.002 12.281 1.00 23.04 86 SER B O 1
ATOM 2673 N N . LEU B 1 108 ? 12.570 54.200 12.627 1.00 24.75 87 LEU B N 1
ATOM 2674 C CA . LEU B 1 108 ? 13.359 54.060 13.847 1.00 22.71 87 LEU B CA 1
ATOM 2675 C C . LEU B 1 108 ? 12.735 53.185 14.927 1.00 21.90 87 LEU B C 1
ATOM 2676 O O . LEU B 1 108 ? 13.440 52.397 15.571 1.00 21.21 87 LEU B O 1
ATOM 2681 N N . LYS B 1 109 ? 11.434 53.314 15.125 1.00 22.86 88 LYS B N 1
ATOM 2682 C CA . LYS B 1 109 ? 10.727 52.597 16.172 1.00 23.72 88 LYS B CA 1
ATOM 2683 C C . LYS B 1 109 ? 10.835 51.085 15.961 1.00 23.20 88 LYS B C 1
ATOM 2684 O O . LYS B 1 109 ? 11.136 50.333 16.895 1.00 23.70 88 LYS B O 1
ATOM 2690 N N . GLU B 1 110 ? 10.559 50.644 14.743 1.00 22.66 89 GLU B N 1
ATOM 2691 C CA . GLU B 1 110 ? 10.739 49.247 14.360 1.00 22.96 89 GLU B CA 1
ATOM 2692 C C . GLU B 1 110 ? 12.155 48.742 14.599 1.00 21.92 89 GLU B C 1
ATOM 2693 O O . GLU B 1 110 ? 12.330 47.658 15.135 1.00 23.42 89 GLU B O 1
ATOM 2699 N N . LYS B 1 111 ? 13.159 49.490 14.147 1.00 20.51 90 LYS B N 1
ATOM 2700 C CA . LYS B 1 111 ? 14.548 49.090 14.288 1.00 20.98 90 LYS B CA 1
ATOM 2701 C C . LYS B 1 111 ? 14.964 48.905 15.756 1.00 20.85 90 LYS B C 1
ATOM 2702 O O . LYS B 1 111 ? 15.596 47.923 16.102 1.00 21.09 90 LYS B O 1
ATOM 2708 N N . TRP B 1 112 ? 14.623 49.861 16.607 1.00 20.51 91 TRP B N 1
ATOM 2709 C CA . TRP B 1 112 ? 14.891 49.735 18.043 1.00 20.84 91 TRP B CA 1
ATOM 2710 C C . TRP B 1 112 ? 14.095 48.584 18.672 1.00 22.18 91 TRP B C 1
ATOM 2711 O O . TRP B 1 112 ? 14.599 47.885 19.559 1.00 23.34 91 TRP B O 1
ATOM 2722 N N . ASN B 1 113 ? 12.861 48.376 18.236 1.00 23.28 92 ASN B N 1
ATOM 2723 C CA . ASN B 1 113 ? 12.045 47.301 18.826 1.00 25.18 92 ASN B CA 1
ATOM 2724 C C . ASN B 1 113 ? 12.583 45.935 18.448 1.00 25.64 92 ASN B C 1
ATOM 2725 O O . ASN B 1 113 ? 12.203 44.949 19.060 1.00 26.81 92 ASN B O 1
ATOM 2730 N N . ALA B 1 114 ? 13.441 45.875 17.435 1.00 25.68 93 ALA B N 1
ATOM 2731 C CA . ALA B 1 114 ? 14.050 44.614 17.038 1.00 26.57 93 ALA B CA 1
ATOM 2732 C C . ALA B 1 114 ? 15.218 44.310 17.955 1.00 27.29 93 ALA B C 1
ATOM 2733 O O . ALA B 1 114 ? 15.834 43.254 17.869 1.00 27.87 93 ALA B O 1
ATOM 2735 N N . LYS B 1 115 ? 15.524 45.256 18.834 1.00 27.38 94 LYS B N 1
ATOM 2736 C CA . LYS B 1 115 ? 16.623 45.097 19.756 1.00 26.52 94 LYS B CA 1
ATOM 2737 C C . LYS B 1 115 ? 16.072 45.167 21.172 1.00 26.84 94 LYS B C 1
ATOM 2738 O O . LYS B 1 115 ? 14.895 45.417 21.386 1.00 27.33 94 LYS B O 1
ATOM 2744 N N . SER B 1 116 ? 16.918 44.928 22.150 1.00 27.01 95 SER B N 1
ATOM 2745 C CA . SER B 1 116 ? 16.475 44.908 23.522 1.00 27.67 95 SER B CA 1
ATOM 2746 C C . SER B 1 116 ? 16.156 46.297 24.061 1.00 25.90 95 SER B C 1
ATOM 2747 O O . SER B 1 116 ? 16.948 47.205 23.897 1.00 26.00 95 SER B O 1
ATOM 2750 N N . VAL B 1 117 ? 15.019 46.433 24.725 1.00 26.21 96 VAL B N 1
ATOM 2751 C CA . VAL B 1 117 ? 14.659 47.652 25.456 1.00 26.54 96 VAL B CA 1
ATOM 2752 C C . VAL B 1 117 ? 14.453 47.288 26.917 1.00 27.54 96 VAL B C 1
ATOM 2753 O O . VAL B 1 117 ? 13.506 46.577 27.284 1.00 29.37 96 VAL B O 1
ATOM 2757 N N . TYR B 1 118 ? 15.362 47.762 27.752 1.00 27.49 97 TYR B N 1
ATOM 2758 C CA . TYR B 1 118 ? 15.356 47.445 29.168 1.00 27.83 97 TYR B CA 1
ATOM 2759 C C . TYR B 1 118 ? 14.742 48.631 29.891 1.00 28.47 97 TYR B C 1
ATOM 2760 O O . TYR B 1 118 ? 14.973 49.781 29.529 1.00 26.58 97 TYR B O 1
ATOM 2769 N N . VAL B 1 119 ? 13.915 48.353 30.887 1.00 29.17 98 VAL B N 1
ATOM 2770 C CA . VAL B 1 119 ? 13.242 49.404 31.613 1.00 30.29 98 VAL B CA 1
ATOM 2771 C C . VAL B 1 119 ? 13.246 49.124 33.122 1.00 31.60 98 VAL B C 1
ATOM 2772 O O . VAL B 1 119 ? 13.054 47.977 33.557 1.00 31.58 98 VAL B O 1
ATOM 2776 N N . VAL B 1 120 ? 13.501 50.179 33.890 1.00 32.01 99 VAL B N 1
ATOM 2777 C CA . VAL B 1 120 ? 13.332 50.173 35.336 1.00 32.36 99 VAL B CA 1
ATOM 2778 C C . VAL B 1 120 ? 12.326 51.269 35.619 1.00 33.44 99 VAL B C 1
ATOM 2779 O O . VAL B 1 120 ? 12.479 52.408 35.154 1.00 33.38 99 VAL B O 1
ATOM 2783 N N . GLY B 1 121 ? 11.294 50.922 36.372 1.00 34.74 100 GLY B N 1
ATOM 2784 C CA . GLY B 1 121 ? 10.298 51.876 36.784 1.00 35.47 100 GLY B CA 1
ATOM 2785 C C . GLY B 1 121 ? 9.007 51.683 36.043 1.00 37.04 100 GLY B C 1
ATOM 2786 O O . GLY B 1 121 ? 8.982 51.413 34.841 1.00 37.72 100 GLY B O 1
ATOM 2787 N N . ASN B 1 122 ? 7.915 51.831 36.775 1.00 37.81 101 ASN B N 1
ATOM 2788 C CA . ASN B 1 122 ? 6.599 51.707 36.204 1.00 38.65 101 ASN B CA 1
ATOM 2789 C C . ASN B 1 122 ? 6.240 52.960 35.438 1.00 37.14 101 ASN B C 1
ATOM 2790 O O . ASN B 1 122 ? 5.712 52.870 34.342 1.00 38.35 101 ASN B O 1
ATOM 2795 N N . ALA B 1 123 ? 6.552 54.120 35.998 1.00 34.83 102 ALA B N 1
ATOM 2796 C CA . ALA B 1 123 ? 6.344 55.369 35.293 1.00 34.04 102 ALA B CA 1
ATOM 2797 C C . ALA B 1 123 ? 7.126 55.301 33.966 1.00 32.76 102 ALA B C 1
ATOM 2798 O O . ALA B 1 123 ? 6.615 55.662 32.901 1.00 31.97 102 ALA B O 1
ATOM 2800 N N . THR B 1 124 ? 8.368 54.838 34.058 1.00 31.41 103 THR B N 1
ATOM 2801 C CA . THR B 1 124 ? 9.235 54.705 32.894 1.00 31.29 103 THR B CA 1
ATOM 2802 C C . THR B 1 124 ? 8.621 53.832 31.825 1.00 31.05 103 THR B C 1
ATOM 2803 O O . THR B 1 124 ? 8.610 54.183 30.640 1.00 30.84 103 THR B O 1
ATOM 2807 N N . ALA B 1 125 ? 8.127 52.674 32.251 1.00 31.17 104 ALA B N 1
ATOM 2808 C CA . ALA B 1 125 ? 7.594 51.684 31.342 1.00 31.93 104 ALA B CA 1
ATOM 2809 C C . ALA B 1 125 ? 6.407 52.209 30.605 1.00 32.33 104 ALA B C 1
ATOM 2810 O O . ALA B 1 125 ? 6.230 51.901 29.432 1.00 32.78 104 ALA B O 1
ATOM 2812 N N . SER B 1 126 ? 5.569 52.963 31.307 1.00 32.37 105 SER B N 1
ATOM 2813 C CA . SER B 1 126 ? 4.428 53.591 30.680 1.00 32.31 105 SER B CA 1
ATOM 2814 C C . SER B 1 126 ? 4.885 54.538 29.573 1.00 31.04 105 SER B C 1
ATOM 2815 O O . SER B 1 126 ? 4.300 54.565 28.497 1.00 30.37 105 SER B O 1
ATOM 2818 N N . LEU B 1 127 ? 5.922 55.326 29.836 1.00 29.89 106 LEU B N 1
ATOM 2819 C CA . LEU B 1 127 ? 6.384 56.276 28.828 1.00 28.54 106 LEU B CA 1
ATOM 2820 C C . LEU B 1 127 ? 7.028 55.538 27.650 1.00 26.74 106 LEU B C 1
ATOM 2821 O O . LEU B 1 127 ? 6.835 55.930 26.510 1.00 25.72 106 LEU B O 1
ATOM 2826 N N . VAL B 1 128 ? 7.779 54.476 27.920 1.00 26.00 107 VAL B N 1
ATOM 2827 C CA . VAL B 1 128 ? 8.435 53.706 26.850 1.00 25.91 107 VAL B CA 1
ATOM 2828 C C . VAL B 1 128 ? 7.383 53.116 25.911 1.00 26.56 107 VAL B C 1
ATOM 2829 O O . VAL B 1 128 ? 7.530 53.068 24.687 1.00 25.89 107 VAL B O 1
ATOM 2833 N N . SER B 1 129 ? 6.305 52.667 26.522 1.00 27.84 108 SER B N 1
ATOM 2834 C CA . SER B 1 129 ? 5.144 52.167 25.818 1.00 29.28 108 SER B CA 1
ATOM 2835 C C . SER B 1 129 ? 4.559 53.228 24.892 1.00 28.96 108 SER B C 1
ATOM 2836 O O . SER B 1 129 ? 4.319 52.989 23.718 1.00 27.97 108 SER B O 1
ATOM 2839 N N . LYS B 1 130 ? 4.324 54.402 25.456 1.00 30.18 109 LYS B N 1
ATOM 2840 C CA . LYS B 1 130 ? 3.723 55.515 24.746 1.00 31.22 109 LYS B CA 1
ATOM 2841 C C . LYS B 1 130 ? 4.552 55.990 23.551 1.00 30.44 109 LYS B C 1
ATOM 2842 O O . LYS B 1 130 ? 4.004 56.534 22.594 1.00 29.90 109 LYS B O 1
ATOM 2848 N N . ILE B 1 131 ? 5.871 55.826 23.597 1.00 29.88 110 ILE B N 1
ATOM 2849 C CA . ILE B 1 131 ? 6.686 56.239 22.458 1.00 29.42 110 ILE B CA 1
ATOM 2850 C C . ILE B 1 131 ? 6.785 55.141 21.414 1.00 29.10 110 ILE B C 1
ATOM 2851 O O . ILE B 1 131 ? 7.426 55.330 20.387 1.00 30.11 110 ILE B O 1
ATOM 2856 N N . GLY B 1 132 ? 6.181 53.986 21.690 1.00 28.68 111 GLY B N 1
ATOM 2857 C CA . GLY B 1 132 ? 6.123 52.896 20.728 1.00 28.48 111 GLY B CA 1
ATOM 2858 C C . GLY B 1 132 ? 7.090 51.747 20.882 1.00 28.44 111 GLY B C 1
ATOM 2859 O O . GLY B 1 132 ? 7.124 50.858 20.027 1.00 28.30 111 GLY B O 1
ATOM 2860 N N . LEU B 1 133 ? 7.882 51.744 21.953 1.00 28.99 112 LEU B N 1
ATOM 2861 C CA . LEU B 1 133 ? 8.820 50.660 22.196 1.00 29.66 112 LEU B CA 1
ATOM 2862 C C . LEU B 1 133 ? 8.139 49.587 23.044 1.00 32.62 112 LEU B C 1
ATOM 2863 O O . LEU B 1 133 ? 7.495 49.898 24.033 1.00 32.81 112 LEU B O 1
ATOM 2868 N N . ASP B 1 134 ? 8.264 48.325 22.663 1.00 36.50 113 ASP B N 1
ATOM 2869 C CA . ASP B 1 134 ? 7.631 47.256 23.437 1.00 39.60 113 ASP B CA 1
ATOM 2870 C C . ASP B 1 134 ? 8.476 46.861 24.644 1.00 40.04 113 ASP B C 1
ATOM 2871 O O . ASP B 1 134 ? 9.691 46.685 24.536 1.00 41.26 113 ASP B O 1
ATOM 2876 N N . THR B 1 135 ? 8.259 47.213 25.673 0.00 54.61 114 THR B N 1
ATOM 2877 C CA . THR B 1 135 ? 7.189 47.310 26.598 0.00 60.50 114 THR B CA 1
ATOM 2878 C C . THR B 1 135 ? 6.991 46.227 27.629 0.00 62.03 114 THR B C 1
ATOM 2879 O O . THR B 1 135 ? 7.909 45.868 28.372 0.00 64.71 114 THR B O 1
ATOM 2883 N N . GLU B 1 136 ? 5.722 45.916 27.867 0.00 62.33 115 GLU B N 1
ATOM 2884 C CA . GLU B 1 136 ? 5.152 45.068 28.864 0.00 61.40 115 GLU B CA 1
ATOM 2885 C C . GLU B 1 136 ? 5.914 45.297 30.166 0.00 62.06 115 GLU B C 1
ATOM 2886 O O . GLU B 1 136 ? 6.379 44.357 30.813 0.00 63.99 115 GLU B O 1
ATOM 2892 N N . GLY B 1 137 ? 6.059 46.579 30.502 0.00 62.44 116 GLY B N 1
ATOM 2893 C CA . GLY B 1 137 ? 6.715 47.084 31.670 0.00 62.15 116 GLY B CA 1
ATOM 2894 C C . GLY B 1 137 ? 8.080 46.673 32.131 0.00 62.21 116 GLY B C 1
ATOM 2895 O O . GLY B 1 137 ? 8.691 45.751 31.580 0.00 63.82 116 GLY B O 1
ATOM 2896 N N . GLU B 1 138 ? 8.539 47.362 33.206 0.00 61.96 117 GLU B N 1
ATOM 2897 C CA .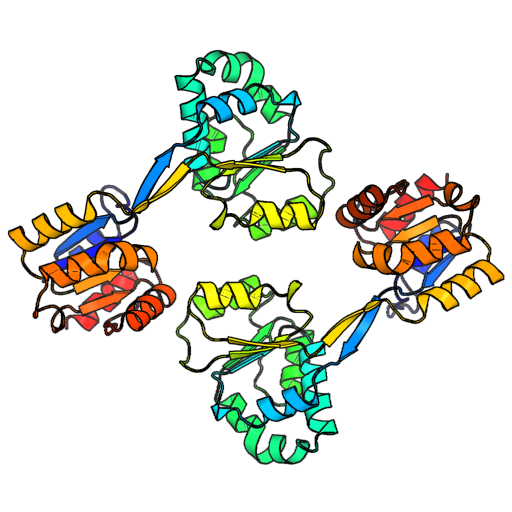 GLU B 1 138 ? 9.841 47.105 33.798 0.00 61.52 117 GLU B CA 1
ATOM 2898 C C . GLU B 1 138 ? 9.863 45.609 34.006 0.00 62.38 117 GLU B C 1
ATOM 2899 O O . GLU B 1 138 ? 8.902 44.865 33.840 0.00 64.82 117 GLU B O 1
ATOM 2905 N N . THR B 1 139 ? 10.867 45.109 34.610 0.00 63.23 118 THR B N 1
ATOM 2906 C CA . THR B 1 139 ? 11.151 43.660 34.912 0.00 62.37 118 THR B CA 1
ATOM 2907 C C . THR B 1 139 ? 12.623 44.016 34.745 0.00 62.79 118 THR B C 1
ATOM 2908 O O . THR B 1 139 ? 13.387 44.194 33.796 0.00 64.67 118 THR B O 1
ATOM 2912 N N . CYS B 1 140 ? 12.503 45.213 35.702 1.00 50.38 119 CYS B N 1
ATOM 2913 C CA . CYS B 1 140 ? 13.218 45.441 36.945 1.00 50.65 119 CYS B CA 1
ATOM 2914 C C . CYS B 1 140 ? 12.666 46.422 37.898 1.00 49.69 119 CYS B C 1
ATOM 2915 O O . CYS B 1 140 ? 12.246 47.487 37.448 1.00 49.60 119 CYS B O 1
ATOM 2918 N N . GLY B 1 141 ? 12.714 46.154 39.188 1.00 48.47 120 GLY B N 1
ATOM 2919 C CA . GLY B 1 141 ? 12.243 47.154 40.114 1.00 47.31 120 GLY B CA 1
ATOM 2920 C C . GLY B 1 141 ? 13.302 48.208 40.358 1.00 46.17 120 GLY B C 1
ATOM 2921 O O . GLY B 1 141 ? 12.987 49.331 40.749 1.00 47.04 120 GLY B O 1
ATOM 2922 N N . ASN B 1 142 ? 14.566 47.859 40.153 1.00 44.56 121 ASN B N 1
ATOM 2923 C CA . ASN B 1 142 ? 15.642 48.818 40.365 1.00 43.73 121 ASN B CA 1
ATOM 2924 C C . ASN B 1 142 ? 16.810 48.466 39.468 1.00 42.85 121 ASN B C 1
ATOM 2925 O O . ASN B 1 142 ? 16.782 47.441 38.789 1.00 43.12 121 ASN B O 1
ATOM 2930 N N . ALA B 1 143 ? 17.826 49.318 39.463 1.00 42.03 122 ALA B N 1
ATOM 2931 C CA . ALA B 1 143 ? 18.934 49.182 38.529 1.00 41.87 122 ALA B CA 1
ATOM 2932 C C . ALA B 1 143 ? 19.811 47.998 38.858 1.00 41.85 122 ALA B C 1
ATOM 2933 O O . ALA B 1 143 ? 20.364 47.346 37.979 1.00 41.26 122 ALA B O 1
ATOM 2935 N N . GLU B 1 144 ? 19.964 47.759 40.147 1.00 41.79 123 GLU B N 1
ATOM 2936 C CA . GLU B 1 144 ? 20.741 46.652 40.635 1.00 41.96 123 GLU B CA 1
ATOM 2937 C C . GLU B 1 144 ? 20.210 45.365 40.011 1.00 40.79 123 GLU B C 1
ATOM 2938 O O . GLU B 1 144 ? 20.967 44.574 39.469 1.00 40.04 123 GLU B O 1
ATOM 2944 N N . LYS B 1 145 ? 18.897 45.187 40.046 1.00 40.68 124 LYS B N 1
ATOM 2945 C CA . LYS B 1 145 ? 18.275 43.999 39.486 1.00 41.12 124 LYS B CA 1
ATOM 2946 C C . LYS B 1 145 ? 18.398 43.970 37.968 1.00 39.88 124 LYS B C 1
ATOM 2947 O O . LYS B 1 145 ? 18.547 42.917 37.364 1.00 38.63 124 LYS B O 1
ATOM 2953 N N . LEU B 1 146 ? 18.296 45.135 37.348 1.00 39.56 125 LEU B N 1
ATOM 2954 C CA . LEU B 1 146 ? 18.437 45.224 35.899 1.00 39.29 125 LEU B CA 1
ATOM 2955 C C . LEU B 1 146 ? 19.833 44.763 35.502 1.00 39.40 125 LEU B C 1
ATOM 2956 O O . LEU B 1 146 ? 19.988 43.974 34.571 1.00 38.18 125 LEU B O 1
ATOM 2961 N N . ALA B 1 147 ? 20.852 45.248 36.210 1.00 40.67 126 ALA B N 1
ATOM 2962 C CA . ALA B 1 147 ? 22.221 44.862 35.890 1.00 42.07 126 ALA B CA 1
ATOM 2963 C C . ALA B 1 147 ? 22.356 43.345 36.017 1.00 43.76 126 ALA B C 1
ATOM 2964 O O . ALA B 1 147 ? 22.942 42.697 35.154 1.00 43.16 126 ALA B O 1
ATOM 2966 N N . GLU B 1 148 ? 21.806 42.781 37.091 1.00 46.12 127 GLU B N 1
ATOM 2967 C CA . GLU B 1 148 ? 21.794 41.329 37.251 1.00 48.33 127 GLU B CA 1
ATOM 2968 C C . GLU B 1 148 ? 21.167 40.699 36.013 1.00 48.16 127 GLU B C 1
ATOM 2969 O O . GLU B 1 148 ? 21.764 39.835 35.365 1.00 48.06 127 GLU B O 1
ATOM 2975 N N . TYR B 1 149 ? 19.955 41.146 35.690 1.00 47.90 128 TYR B N 1
ATOM 2976 C CA . TYR B 1 149 ? 19.207 40.598 34.565 1.00 47.74 128 TYR B CA 1
ATOM 2977 C C . TYR B 1 149 ? 20.016 40.649 33.272 1.00 46.82 128 TYR B C 1
ATOM 2978 O O . TYR B 1 149 ? 20.067 39.676 32.524 1.00 46.57 128 TYR B O 1
ATOM 2987 N N . ILE B 1 150 ? 20.656 41.781 33.015 1.00 45.95 129 ILE B N 1
ATOM 2988 C CA . ILE B 1 150 ? 21.469 41.931 31.807 1.00 45.12 129 ILE B CA 1
ATOM 2989 C C . ILE B 1 150 ? 22.756 41.078 31.838 1.00 45.32 129 ILE B C 1
ATOM 2990 O O . ILE B 1 150 ? 23.039 40.352 30.888 1.00 45.64 129 ILE B O 1
ATOM 2995 N N . CYS B 1 151 ? 23.524 41.173 32.922 1.00 45.59 130 CYS B N 1
ATOM 2996 C CA . CYS B 1 151 ? 24.816 40.471 33.040 1.00 46.10 130 CYS B CA 1
ATOM 2997 C C . CYS B 1 151 ? 24.746 38.941 33.097 1.00 46.19 130 CYS B C 1
ATOM 2998 O O . CYS B 1 151 ? 25.666 38.262 32.639 1.00 45.84 130 CYS B O 1
ATOM 3001 N N . SER B 1 152 ? 23.669 38.399 33.662 1.00 46.58 131 SER B N 1
ATOM 3002 C CA . SER B 1 152 ? 23.488 36.945 33.729 1.00 46.93 131 SER B CA 1
ATOM 3003 C C . SER B 1 152 ? 23.005 36.369 32.400 1.00 47.35 131 SER B C 1
ATOM 3004 O O . SER B 1 152 ? 22.810 35.155 32.284 1.00 47.65 131 SER B O 1
ATOM 3007 N N . ARG B 1 153 ? 22.807 37.234 31.408 1.00 47.39 132 ARG B N 1
ATOM 3008 C CA . ARG B 1 153 ? 22.383 36.797 30.092 1.00 47.85 132 ARG B CA 1
ATOM 3009 C C . ARG B 1 153 ? 23.382 37.199 29.014 1.00 46.09 132 ARG B C 1
ATOM 3010 O O . ARG B 1 153 ? 24.266 38.040 29.224 1.00 43.88 132 ARG B O 1
ATOM 3018 N N . GLU B 1 154 ? 23.230 36.570 27.854 1.00 45.32 133 GLU B N 1
ATOM 3019 C CA . GLU B 1 154 ? 24.019 36.922 26.684 1.00 44.65 133 GLU B CA 1
ATOM 3020 C C . GLU B 1 154 ? 23.674 38.317 26.191 1.00 42.70 133 GLU B C 1
ATOM 3021 O O . GLU B 1 154 ? 22.530 38.771 26.295 1.00 43.36 133 GLU B O 1
ATOM 3027 N N . SER B 1 155 ? 24.682 38.971 25.638 1.00 40.32 134 SER B N 1
ATOM 3028 C CA . SER B 1 155 ? 24.581 40.339 25.186 1.00 38.98 134 SER B CA 1
ATOM 3029 C C . SER B 1 155 ? 24.975 40.463 23.726 1.00 37.57 134 SER B C 1
ATOM 3030 O O . SER B 1 155 ? 25.592 39.562 23.155 1.00 37.82 134 SER B O 1
ATOM 3033 N N . SER B 1 156 ? 24.618 41.596 23.136 1.00 35.58 135 SER B N 1
ATOM 3034 C CA . SER B 1 156 ? 24.963 41.926 21.761 1.00 33.86 135 SER B CA 1
ATOM 3035 C C . SER B 1 156 ? 26.408 42.442 21.724 1.00 31.84 135 SER B C 1
ATOM 3036 O O . SER B 1 156 ? 26.950 42.833 22.759 1.00 31.36 135 SER B O 1
ATOM 3039 N N . ALA B 1 157 ? 27.049 42.420 20.561 1.00 30.45 136 ALA B N 1
ATOM 3040 C CA . ALA B 1 157 ? 28.372 43.042 20.415 1.00 30.10 136 ALA B CA 1
ATOM 3041 C C . ALA B 1 157 ? 28.317 44.565 20.439 1.00 29.21 136 ALA B C 1
ATOM 3042 O O . ALA B 1 157 ? 29.322 45.209 20.753 1.00 29.67 136 ALA B O 1
ATOM 3044 N N . LEU B 1 158 ? 27.180 45.140 20.060 1.00 27.22 137 LEU B N 1
ATOM 3045 C CA . LEU B 1 158 ? 27.056 46.598 20.027 1.00 26.97 137 LEU B CA 1
ATOM 3046 C C . LEU B 1 158 ? 26.631 47.114 21.386 1.00 25.28 137 LEU B C 1
ATOM 3047 O O . LEU B 1 158 ? 25.916 46.436 22.130 1.00 25.08 137 LEU B O 1
ATOM 3052 N N . PRO B 1 159 ? 27.082 48.307 21.717 1.00 25.22 138 PRO B N 1
ATOM 3053 C CA . PRO B 1 159 ? 26.796 48.890 23.032 1.00 24.90 138 PRO B CA 1
ATOM 3054 C C . PRO B 1 159 ? 25.329 49.237 23.240 1.00 23.53 138 PRO B C 1
ATOM 3055 O O . PRO B 1 159 ? 24.652 49.621 22.294 1.00 23.60 138 PRO B O 1
ATOM 3059 N N . LEU B 1 160 ? 24.828 49.048 24.456 1.00 21.76 139 LEU B N 1
ATOM 3060 C CA . LEU B 1 160 ? 23.501 49.485 24.785 1.00 20.37 139 LEU B CA 1
ATOM 3061 C C . LEU B 1 160 ? 23.598 51.001 24.999 1.00 20.69 139 LEU B C 1
ATOM 3062 O O . LEU B 1 160 ? 24.577 51.491 25.602 1.00 21.20 139 LEU B O 1
ATOM 3067 N N . LEU B 1 161 ? 22.611 51.721 24.454 1.00 19.44 140 LEU B N 1
ATOM 3068 C CA . LEU B 1 161 ? 22.463 53.153 24.619 1.00 18.23 140 LEU B CA 1
ATOM 3069 C C . LEU B 1 161 ? 21.683 53.421 25.910 1.00 18.13 140 LEU B C 1
ATOM 3070 O O . LEU B 1 161 ? 20.568 52.910 26.122 1.00 17.71 140 LEU B O 1
ATOM 3075 N N . PHE B 1 162 ? 22.268 54.241 26.771 1.00 18.24 141 PHE B N 1
ATOM 3076 C CA . PHE B 1 162 ? 21.677 54.525 28.095 1.00 18.67 141 PHE B CA 1
ATOM 3077 C C . PHE B 1 162 ? 21.561 56.033 28.304 1.00 17.67 141 PHE B C 1
ATOM 3078 O O . PHE B 1 162 ? 22.520 56.661 28.759 1.00 17.15 141 PHE B O 1
ATOM 3086 N N . PRO B 1 163 ? 20.431 56.618 27.909 1.00 17.16 142 PRO B N 1
ATOM 3087 C CA . PRO B 1 163 ? 20.132 58.014 28.232 1.00 16.60 142 PRO B CA 1
ATOM 3088 C C . PRO B 1 163 ? 19.906 58.041 29.735 1.00 17.25 142 PRO B C 1
ATOM 3089 O O . PRO B 1 163 ? 19.069 57.299 30.252 1.00 17.30 142 PRO B O 1
ATOM 3093 N N . CYS B 1 164 ? 20.655 58.872 30.425 1.00 17.60 143 CYS B N 1
ATOM 3094 C CA . CYS B 1 164 ? 20.672 58.828 31.866 1.00 17.81 143 CYS B CA 1
ATOM 3095 C C . CYS B 1 164 ? 20.783 60.221 32.475 1.00 17.54 143 CYS B C 1
ATOM 3096 O O . CYS B 1 164 ? 20.711 61.234 31.772 1.00 15.59 143 CYS B O 1
ATOM 3099 N N . GLY B 1 165 ? 20.952 60.256 33.790 1.00 18.12 144 GLY B N 1
ATOM 3100 C CA . GLY B 1 165 ? 21.107 61.498 34.532 1.00 20.10 144 GLY B CA 1
ATOM 3101 C C . GLY B 1 165 ? 22.586 61.834 34.629 1.00 21.76 144 GLY B C 1
ATOM 3102 O O . GLY B 1 165 ? 23.386 61.289 33.864 1.00 21.19 144 GLY B O 1
ATOM 3103 N N . ASN B 1 166 ? 22.951 62.672 35.595 1.00 23.86 145 ASN B N 1
ATOM 3104 C CA . ASN B 1 166 ? 24.341 63.041 35.829 1.00 25.80 145 ASN B CA 1
ATOM 3105 C C . ASN B 1 166 ? 25.148 61.768 36.081 1.00 26.71 145 ASN B C 1
ATOM 3106 O O . ASN B 1 166 ? 24.762 60.911 36.876 1.00 24.05 145 ASN B O 1
ATOM 3111 N N . LEU B 1 167 ? 26.257 61.645 35.378 1.00 29.76 146 LEU B N 1
ATOM 3112 C CA . LEU B 1 167 ? 27.011 60.396 35.370 1.00 33.83 146 LEU B CA 1
ATOM 3113 C C . LEU B 1 167 ? 27.516 59.990 36.744 1.00 36.91 146 LEU B C 1
ATOM 3114 O O . LEU B 1 167 ? 27.529 58.804 37.076 1.00 37.28 146 LEU B O 1
ATOM 3119 N N . LYS B 1 168 ? 27.886 60.970 37.563 1.00 39.90 147 LYS B N 1
ATOM 3120 C CA . LYS B 1 168 ? 28.431 60.686 38.889 1.00 42.60 147 LYS B CA 1
ATOM 3121 C C . LYS B 1 168 ? 27.475 59.869 39.728 1.00 42.83 147 LYS B C 1
ATOM 3122 O O . LYS B 1 168 ? 27.906 59.116 40.596 1.00 43.06 147 LYS B O 1
ATOM 3128 N N . ARG B 1 169 ? 26.176 60.023 39.488 1.00 42.69 148 ARG B N 1
ATOM 3129 C CA . ARG B 1 169 ? 25.184 59.352 40.318 1.00 42.71 148 ARG B CA 1
ATOM 3130 C C . ARG B 1 169 ? 24.554 58.103 39.718 1.00 39.37 148 ARG B C 1
ATOM 3131 O O . ARG B 1 169 ? 23.643 57.544 40.313 1.00 38.74 148 ARG B O 1
ATOM 3139 N N . GLU B 1 170 ? 25.015 57.673 38.546 1.00 36.46 149 GLU B N 1
ATOM 3140 C CA . GLU B 1 170 ? 24.495 56.461 37.913 1.00 33.76 149 GLU B CA 1
ATOM 3141 C C . GLU B 1 170 ? 25.411 55.287 38.228 1.00 33.85 149 GLU B C 1
ATOM 3142 O O . GLU B 1 170 ? 26.616 55.425 38.067 1.00 34.57 149 GLU B O 1
ATOM 3148 N N . ILE B 1 171 ? 24.851 54.134 38.600 1.00 33.42 150 ILE B N 1
ATOM 3149 C CA . ILE B 1 171 ? 25.658 52.955 38.942 1.00 34.49 150 ILE B CA 1
ATOM 3150 C C . ILE B 1 171 ? 25.678 51.901 37.848 1.00 33.21 150 ILE B C 1
ATOM 3151 O O . ILE B 1 171 ? 26.535 51.011 37.826 1.00 30.95 150 ILE B O 1
ATOM 3156 N N . LEU B 1 172 ? 24.727 52.001 36.932 1.00 32.22 151 LEU B N 1
ATOM 3157 C CA . LEU B 1 172 ? 24.615 51.015 35.877 1.00 31.85 151 LEU B CA 1
ATOM 3158 C C . LEU B 1 172 ? 25.857 50.906 34.983 1.00 30.11 151 LEU B C 1
ATOM 3159 O O . LEU B 1 172 ? 26.231 49.811 34.620 1.00 29.66 151 LEU B O 1
ATOM 3164 N N . PRO B 1 173 ? 26.473 52.010 34.581 1.00 29.47 152 PRO B N 1
ATOM 3165 C CA . PRO B 1 173 ? 27.652 51.939 33.709 1.00 29.93 152 PRO B CA 1
ATOM 3166 C C . PRO B 1 173 ? 28.784 51.059 34.247 1.00 31.47 152 PRO B C 1
ATOM 3167 O O . PRO B 1 173 ? 29.286 50.219 33.495 1.00 29.91 152 PRO B O 1
ATOM 3171 N N . LYS B 1 174 ? 29.156 51.248 35.512 1.00 33.04 153 LYS B N 1
ATOM 3172 C CA . LYS B 1 174 ? 30.179 50.427 36.130 1.00 34.90 153 LYS B CA 1
ATOM 3173 C C . LYS B 1 174 ? 29.731 48.967 36.181 1.00 33.99 153 LYS B C 1
ATOM 3174 O O . LYS B 1 174 ? 30.508 48.062 35.885 1.00 34.17 153 LYS B O 1
ATOM 3180 N N . ALA B 1 175 ? 28.489 48.750 36.605 1.00 32.66 154 ALA B N 1
ATOM 3181 C CA . ALA B 1 175 ? 27.965 47.411 36.801 1.00 32.30 154 ALA B CA 1
ATOM 3182 C C . ALA B 1 175 ? 28.011 46.616 35.502 1.00 32.70 154 ALA B C 1
ATOM 3183 O O . ALA B 1 175 ? 28.347 45.432 35.504 1.00 31.58 154 ALA B O 1
ATOM 3185 N N . LEU B 1 176 ? 27.733 47.279 34.375 1.00 32.49 155 LEU B N 1
ATOM 3186 C CA . LEU B 1 176 ? 27.759 46.583 33.103 1.00 32.82 155 LEU B CA 1
ATOM 3187 C C . LEU B 1 176 ? 29.166 46.407 32.579 1.00 33.11 155 LEU B C 1
ATOM 3188 O O . LEU B 1 176 ? 29.545 45.309 32.140 1.00 31.60 155 LEU B O 1
ATOM 3193 N N . LYS B 1 177 ? 29.953 47.471 32.608 1.00 34.61 156 LYS B N 1
ATOM 3194 C CA . LYS B 1 177 ? 31.300 47.354 32.095 1.00 37.21 156 LYS B CA 1
ATOM 3195 C C . LYS B 1 177 ? 32.065 46.284 32.899 1.00 37.49 156 LYS B C 1
ATOM 3196 O O . LYS B 1 177 ? 32.750 45.447 32.319 1.00 37.09 156 LYS B O 1
ATOM 3202 N N . ASP B 1 178 ? 31.919 46.295 34.218 1.00 37.50 157 ASP B N 1
ATOM 3203 C CA . ASP B 1 178 ? 32.592 45.310 35.058 1.00 37.60 157 ASP B CA 1
ATOM 3204 C C . ASP B 1 178 ? 32.298 43.885 34.622 1.00 36.59 157 ASP B C 1
ATOM 3205 O O . ASP B 1 178 ? 33.112 42.999 34.856 1.00 36.41 157 ASP B O 1
ATOM 3210 N N . LYS B 1 179 ? 31.134 43.657 34.021 1.00 35.47 158 LYS B N 1
ATOM 3211 C CA . LYS B 1 179 ? 30.758 42.306 33.594 1.00 35.27 158 LYS B CA 1
ATOM 3212 C C . LYS B 1 179 ? 30.894 42.090 32.089 1.00 33.71 158 LYS B C 1
ATOM 3213 O O . LYS B 1 179 ? 30.342 41.131 31.524 1.00 33.05 158 LYS B O 1
ATOM 3219 N N . GLY B 1 180 ? 31.651 42.990 31.464 1.00 31.74 159 GLY B N 1
ATOM 3220 C CA . GLY B 1 180 ? 32.028 42.889 30.077 1.00 30.76 159 GLY B CA 1
ATOM 3221 C C . GLY B 1 180 ? 30.967 43.298 29.075 1.00 30.59 159 GLY B C 1
ATOM 3222 O O . GLY B 1 180 ? 31.062 42.906 27.909 1.00 30.63 159 GLY B O 1
ATOM 3223 N N . ILE B 1 181 ? 29.978 44.087 29.505 1.00 29.43 160 ILE B N 1
ATOM 3224 C CA . ILE B 1 181 ? 28.901 44.535 28.595 1.00 29.56 160 ILE B CA 1
ATOM 3225 C C . ILE B 1 181 ? 29.203 45.906 28.041 1.00 29.24 160 ILE B C 1
ATOM 3226 O O . ILE B 1 181 ? 29.400 46.835 28.795 1.00 28.75 160 ILE B O 1
ATOM 3231 N N . ALA B 1 182 ? 29.168 46.049 26.718 1.00 29.66 161 ALA B N 1
ATOM 3232 C CA . ALA B 1 182 ? 29.437 47.333 26.105 1.00 29.24 161 ALA B CA 1
ATOM 3233 C C . ALA B 1 182 ? 28.216 48.261 26.290 1.00 28.48 161 ALA B C 1
ATOM 3234 O O . ALA B 1 182 ? 27.077 47.848 26.078 1.00 24.38 161 ALA B O 1
ATOM 3236 N N . MET B 1 183 ? 28.469 49.506 26.670 1.00 29.97 162 MET B N 1
ATOM 3237 C CA . MET B 1 183 ? 27.386 50.483 26.874 1.00 31.04 162 MET B CA 1
ATOM 3238 C C . MET B 1 183 ? 27.858 51.903 26.559 1.00 29.49 162 MET B C 1
ATOM 3239 O O . MET B 1 183 ? 29.031 52.235 26.736 1.00 30.50 162 MET B O 1
ATOM 3244 N N . GLU B 1 184 ? 26.962 52.726 26.017 1.00 27.74 163 GLU B N 1
ATOM 3245 C CA . GLU B 1 184 ? 27.259 54.120 25.771 1.00 26.30 163 GLU B CA 1
ATOM 3246 C C . GLU B 1 184 ? 26.204 54.900 26.548 1.00 24.80 163 GLU B C 1
ATOM 3247 O O . GLU B 1 184 ? 25.008 54.744 26.310 1.00 22.09 163 GLU B O 1
ATOM 3253 N N . SER B 1 185 ? 26.649 55.723 27.476 1.00 23.93 164 SER B N 1
ATOM 3254 C CA . SER B 1 185 ? 25.741 56.478 28.319 1.00 23.18 164 SER B CA 1
ATOM 3255 C C . SER B 1 185 ? 25.657 57.906 27.757 1.00 23.04 164 SER B C 1
ATOM 3256 O O . SER B 1 185 ? 26.634 58.414 27.208 1.00 23.53 164 SER B O 1
ATOM 3260 N N . ILE B 1 186 ? 24.499 58.555 27.854 1.00 22.15 165 ILE B N 1
ATOM 3261 C CA . ILE B 1 186 ? 24.399 59.963 27.461 1.00 20.81 165 ILE B CA 1
ATOM 3262 C C . ILE B 1 186 ? 23.502 60.671 28.489 1.00 20.37 165 ILE B C 1
ATOM 3263 O O . ILE B 1 186 ? 22.368 60.246 28.754 1.00 20.44 165 ILE B O 1
ATOM 3268 N N . THR B 1 187 ? 24.045 61.709 29.109 1.00 19.92 166 THR B N 1
ATOM 3269 C CA . THR B 1 187 ? 23.312 62.443 30.131 1.00 19.77 166 THR B CA 1
ATOM 3270 C C . THR B 1 187 ? 22.355 63.362 29.430 1.00 18.28 166 THR B C 1
ATOM 3271 O O . THR B 1 187 ? 22.774 64.301 28.775 1.00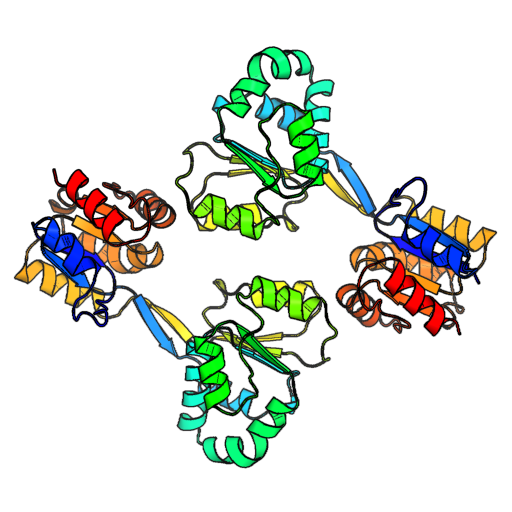 17.64 166 THR B O 1
ATOM 3275 N N . VAL B 1 188 ? 21.067 63.083 29.588 1.00 17.20 167 VAL B N 1
ATOM 3276 C CA . VAL B 1 188 ? 20.049 63.868 28.926 1.00 17.83 167 VAL B CA 1
ATOM 3277 C C . VAL B 1 188 ? 19.221 64.677 29.902 1.00 17.29 167 VAL B C 1
ATOM 3278 O O . VAL B 1 188 ? 18.408 65.471 29.472 1.00 17.73 167 VAL B O 1
ATOM 3282 N N . TYR B 1 189 ? 19.434 64.452 31.194 1.00 17.38 168 TYR B N 1
ATOM 3283 C CA . TYR B 1 189 ? 18.789 65.254 32.224 1.00 18.36 168 TYR B CA 1
ATOM 3284 C C . TYR B 1 189 ? 19.593 65.218 33.486 1.00 18.95 168 TYR B C 1
ATOM 3285 O O . TYR B 1 189 ? 20.432 64.344 33.678 1.00 19.21 168 TYR B O 1
ATOM 3294 N N . GLN B 1 190 ? 19.296 66.144 34.393 1.00 19.51 169 GLN B N 1
ATOM 3295 C CA . GLN B 1 190 ? 19.880 66.083 35.718 1.00 20.22 169 GLN B CA 1
ATOM 3296 C C . GLN B 1 190 ? 19.157 67.049 36.626 1.00 19.96 169 GLN B C 1
ATOM 3297 O O . GLN B 1 190 ? 18.599 68.046 36.183 1.00 20.33 169 GLN B O 1
ATOM 3303 N N . THR B 1 191 ? 19.195 66.736 37.902 1.00 20.07 170 THR B N 1
ATOM 3304 C CA . THR B 1 191 ? 18.670 67.602 38.932 1.00 20.55 170 THR B CA 1
ATOM 3305 C C . THR B 1 191 ? 19.621 68.769 39.133 1.00 19.70 170 THR B C 1
ATOM 3306 O O . THR B 1 191 ? 20.834 68.592 39.153 1.00 19.86 170 THR B O 1
ATOM 3310 N N . VAL B 1 192 ? 19.076 69.967 39.287 1.00 18.64 171 VAL B N 1
ATOM 3311 C CA . VAL B 1 192 ? 19.878 71.129 39.583 1.00 17.80 171 VAL B CA 1
ATOM 3312 C C . VAL B 1 192 ? 19.180 71.911 40.682 1.00 17.03 171 VAL B C 1
ATOM 3313 O O . VAL B 1 192 ? 18.011 71.659 40.985 1.00 15.08 171 VAL B O 1
ATOM 3317 N N . ALA B 1 193 ? 19.913 72.842 41.271 1.00 16.55 172 ALA B N 1
ATOM 3318 C CA . ALA B 1 193 ? 19.357 73.791 42.234 1.00 16.68 172 ALA B CA 1
ATOM 3319 C C . ALA B 1 193 ? 18.157 74.511 41.593 1.00 16.22 172 ALA B C 1
ATOM 3320 O O . ALA B 1 193 ? 18.248 75.011 40.469 1.00 15.98 172 ALA B O 1
ATOM 3322 N N . HIS B 1 194 ? 17.048 74.586 42.311 1.00 15.01 173 HIS B N 1
ATOM 3323 C CA . HIS B 1 194 ? 15.910 75.334 41.836 1.00 14.51 173 HIS B CA 1
ATOM 3324 C C . HIS B 1 194 ? 16.329 76.819 41.696 1.00 14.49 173 HIS B C 1
ATOM 3325 O O . HIS B 1 194 ? 16.773 77.435 42.648 1.00 13.91 173 HIS B O 1
ATOM 3332 N N . PRO B 1 195 ? 16.237 77.378 40.493 1.00 15.14 174 PRO B N 1
ATOM 3333 C CA . PRO B 1 195 ? 16.696 78.755 40.239 1.00 15.51 174 PRO B CA 1
ATOM 3334 C C . PRO B 1 195 ? 15.891 79.856 40.931 1.00 15.87 174 PRO B C 1
ATOM 3335 O O . PRO B 1 195 ? 16.334 81.004 40.971 1.00 16.69 174 PRO B O 1
ATOM 3339 N N . GLY B 1 196 ? 14.733 79.516 41.496 1.00 16.03 175 GLY B N 1
ATOM 3340 C CA . GLY B 1 196 ? 13.950 80.463 42.255 1.00 15.34 175 GLY B CA 1
ATOM 3341 C C . GLY B 1 196 ? 14.314 80.562 43.735 1.00 14.92 175 GLY B C 1
ATOM 3342 O O . GLY B 1 196 ? 13.734 81.389 44.446 1.00 15.05 175 GLY B O 1
ATOM 3343 N N . ILE B 1 197 ? 15.261 79.750 44.222 1.00 15.37 176 ILE B N 1
ATOM 3344 C CA . ILE B 1 197 ? 15.546 79.708 45.679 1.00 15.59 176 ILE B CA 1
ATOM 3345 C C . ILE B 1 197 ? 15.772 81.073 46.330 1.00 16.19 176 ILE B C 1
ATOM 3346 O O . ILE B 1 197 ? 15.131 81.403 47.323 1.00 15.53 176 ILE B O 1
ATOM 3351 N N . GLN B 1 198 ? 16.676 81.863 45.775 1.00 17.12 177 GLN B N 1
ATOM 3352 C CA . GLN B 1 198 ? 17.039 83.140 46.379 1.00 19.30 177 GLN B CA 1
ATOM 3353 C C . GLN B 1 198 ? 15.839 84.068 46.483 1.00 17.95 177 GLN B C 1
ATOM 3354 O O . GLN B 1 198 ? 15.555 84.628 47.551 1.00 17.29 177 GLN B O 1
ATOM 3360 N N . GLY B 1 199 ? 15.152 84.235 45.370 1.00 17.63 178 GLY B N 1
ATOM 3361 C CA . GLY B 1 199 ? 13.990 85.109 45.321 1.00 17.16 178 GLY B CA 1
ATOM 3362 C C . GLY B 1 199 ? 12.806 84.589 46.123 1.00 16.12 178 GLY B C 1
ATOM 3363 O O . GLY B 1 199 ? 12.137 85.374 46.764 1.00 16.12 178 GLY B O 1
ATOM 3364 N N . ASN B 1 200 ? 12.550 83.284 46.091 1.00 15.68 179 ASN B N 1
ATOM 3365 C CA . ASN B 1 200 ? 11.468 82.698 46.882 1.00 15.67 179 ASN B CA 1
ATOM 3366 C C . ASN B 1 200 ? 11.720 82.814 48.411 1.00 16.27 179 ASN B C 1
ATOM 3367 O O . ASN B 1 200 ? 10.820 83.154 49.185 1.00 15.89 179 ASN B O 1
ATOM 3372 N N . LEU B 1 201 ? 12.933 82.512 48.847 1.00 15.11 180 LEU B N 1
ATOM 3373 C CA . LEU B 1 201 ? 13.291 82.709 50.227 1.00 17.65 180 LEU B CA 1
ATOM 3374 C C . LEU B 1 201 ? 13.196 84.203 50.619 1.00 18.65 180 LEU B C 1
ATOM 3375 O O . LEU B 1 201 ? 12.688 84.514 51.681 1.00 18.58 180 LEU B O 1
ATOM 3380 N N . ASN B 1 202 ? 13.693 85.110 49.769 1.00 19.68 181 ASN B N 1
ATOM 3381 C CA . ASN B 1 202 ? 13.577 86.557 50.022 1.00 20.81 181 ASN B CA 1
ATOM 3382 C C . ASN B 1 202 ? 12.110 86.955 50.309 1.00 20.50 181 ASN B C 1
ATOM 3383 O O . ASN B 1 202 ? 11.815 87.586 51.343 1.00 21.01 181 ASN B O 1
ATOM 3388 N N . SER B 1 203 ? 11.205 86.578 49.409 1.00 20.06 182 SER B N 1
ATOM 3389 C CA . SER B 1 203 ? 9.775 86.875 49.536 1.00 21.01 182 SER B CA 1
ATOM 3390 C C . SER B 1 203 ? 9.192 86.264 50.805 1.00 20.09 182 SER B C 1
ATOM 3391 O O . SER B 1 203 ? 8.406 86.902 51.529 1.00 18.79 182 SER B O 1
ATOM 3394 N N . TYR B 1 204 ? 9.596 85.038 51.093 1.00 19.31 183 TYR B N 1
ATOM 3395 C CA . TYR B 1 204 ? 9.151 84.382 52.299 1.00 21.10 183 TYR B CA 1
ATOM 3396 C C . TYR B 1 204 ? 9.610 85.138 53.573 1.00 20.56 183 TYR B C 1
ATOM 3397 O O . TYR B 1 204 ? 8.792 85.438 54.435 1.00 22.10 183 TYR B O 1
ATOM 3406 N N . TYR B 1 205 ? 10.894 85.459 53.668 1.00 21.01 184 TYR B N 1
ATOM 3407 C CA . TYR B 1 205 ? 11.424 86.168 54.822 1.00 21.83 184 TYR B CA 1
ATOM 3408 C C . TYR B 1 205 ? 10.798 87.552 54.913 1.00 23.38 184 TYR B C 1
ATOM 3409 O O . TYR B 1 205 ? 10.505 88.008 56.000 1.00 24.03 184 TYR B O 1
ATOM 3418 N N . SER B 1 206 ? 10.552 88.190 53.773 1.00 24.16 185 SER B N 1
ATOM 3419 C CA . SER B 1 206 ? 9.954 89.530 53.755 1.00 25.50 185 SER B CA 1
ATOM 3420 C C . SER B 1 206 ? 8.504 89.563 54.205 1.00 26.39 185 SER B C 1
ATOM 3421 O O . SER B 1 206 ? 8.085 90.480 54.939 1.00 26.62 185 SER B O 1
ATOM 3424 N N . GLN B 1 207 ? 7.733 88.580 53.772 1.00 26.36 186 GLN B N 1
ATOM 3425 C CA . GLN B 1 207 ? 6.328 88.548 54.114 1.00 27.57 186 GLN B CA 1
ATOM 3426 C C . GLN B 1 207 ? 6.038 87.892 55.447 1.00 28.40 186 GLN B C 1
ATOM 3427 O O . GLN B 1 207 ? 5.112 88.292 56.126 1.00 28.63 186 GLN B O 1
ATOM 3433 N N . GLN B 1 208 ? 6.812 86.879 55.822 1.00 28.60 187 GLN B N 1
ATOM 3434 C CA . GLN B 1 208 ? 6.484 86.096 57.003 1.00 29.52 187 GLN B CA 1
ATOM 3435 C C . GLN B 1 208 ? 7.529 86.150 58.094 1.00 27.94 187 GLN B C 1
ATOM 3436 O O . GLN B 1 208 ? 7.296 85.677 59.199 1.00 28.62 187 GLN B O 1
ATOM 3442 N N . GLY B 1 209 ? 8.670 86.758 57.808 1.00 26.63 188 GLY B N 1
ATOM 3443 C CA . GLY B 1 209 ? 9.736 86.844 58.785 1.00 26.16 188 GLY B CA 1
ATOM 3444 C C . GLY B 1 209 ? 10.526 85.558 58.860 1.00 25.90 188 GLY B C 1
ATOM 3445 O O . GLY B 1 209 ? 10.283 84.616 58.112 1.00 25.05 188 GLY B O 1
ATOM 3446 N N . VAL B 1 210 ? 11.499 85.538 59.760 1.00 25.93 189 VAL B N 1
ATOM 3447 C CA . VAL B 1 210 ? 12.354 84.378 59.957 1.00 25.68 189 VAL B CA 1
ATOM 3448 C C . VAL B 1 210 ? 11.503 83.249 60.477 1.00 24.77 189 VAL B C 1
ATOM 3449 O O . VAL B 1 210 ? 10.792 83.433 61.441 1.00 25.82 189 VAL B O 1
ATOM 3453 N N . PRO B 1 211 ? 11.559 82.084 59.839 1.00 23.02 190 PRO B N 1
ATOM 3454 C CA . PRO B 1 211 ? 10.723 80.953 60.248 1.00 22.05 190 PRO B CA 1
ATOM 3455 C C . PRO B 1 211 ? 11.207 80.354 61.527 1.00 21.17 190 PRO B C 1
ATOM 3456 O O . PRO B 1 211 ? 12.396 80.451 61.847 1.00 20.87 190 PRO B O 1
ATOM 3460 N N . ALA B 1 212 ? 10.287 79.731 62.254 1.00 20.16 191 ALA B N 1
ATOM 3461 C CA . ALA B 1 212 ? 10.611 79.061 63.478 1.00 21.19 191 ALA B CA 1
ATOM 3462 C C . ALA B 1 212 ? 11.424 77.802 63.214 1.00 22.11 191 ALA B C 1
ATOM 3463 O O . ALA B 1 212 ? 12.184 77.376 64.074 1.00 23.21 191 ALA B O 1
ATOM 3465 N N . SER B 1 213 ? 11.223 77.194 62.049 1.00 21.31 192 SER B N 1
ATOM 3466 C CA . SER B 1 213 ? 11.931 75.966 61.685 1.00 20.00 192 SER B CA 1
ATOM 3467 C C . SER B 1 213 ? 12.059 75.898 60.168 1.00 19.06 192 SER B C 1
ATOM 3468 O O . SER B 1 213 ? 11.172 76.375 59.432 1.00 17.23 192 SER B O 1
ATOM 3471 N N . ILE B 1 214 ? 13.167 75.321 59.721 1.00 17.50 193 ILE B N 1
ATOM 3472 C CA . ILE B 1 214 ? 13.354 75.001 58.321 1.00 16.65 193 ILE B CA 1
ATOM 3473 C C . ILE B 1 214 ? 13.650 73.502 58.249 1.00 17.53 193 ILE B C 1
ATOM 3474 O O . ILE B 1 214 ? 14.436 72.967 59.041 1.00 18.43 193 ILE B O 1
ATOM 3479 N N . THR B 1 215 ? 13.005 72.818 57.314 1.00 17.91 194 THR B N 1
ATOM 3480 C CA . THR B 1 215 ? 13.199 71.392 57.144 1.00 17.68 194 THR B CA 1
ATOM 3481 C C . THR B 1 215 ? 13.869 71.102 55.823 1.00 16.69 194 THR B C 1
ATOM 3482 O O . THR B 1 215 ? 13.432 71.581 54.770 1.00 14.60 194 THR B O 1
ATOM 3486 N N . PHE B 1 216 ? 14.940 70.327 55.898 1.00 16.97 195 PHE B N 1
ATOM 3487 C CA . PHE B 1 216 ? 15.624 69.874 54.677 1.00 17.26 195 PHE B CA 1
ATOM 3488 C C . PHE B 1 216 ? 15.217 68.441 54.342 1.00 17.88 195 PHE B C 1
ATOM 3489 O O . PHE B 1 216 ? 15.072 67.601 55.227 1.00 19.01 195 PHE B O 1
ATOM 3497 N N . PHE B 1 217 ? 15.071 68.160 53.043 1.00 17.61 196 PHE B N 1
ATOM 3498 C CA . PHE B 1 217 ? 14.586 66.870 52.562 1.00 17.68 196 PHE B CA 1
ATOM 3499 C C . PHE B 1 217 ? 15.660 66.047 51.878 1.00 17.38 196 PHE B C 1
ATOM 3500 O O . PHE B 1 217 ? 15.430 64.907 51.529 1.00 18.58 196 PHE B O 1
ATOM 3508 N N . SER B 1 218 ? 16.842 66.628 51.700 1.00 16.94 197 SER B N 1
ATOM 3509 C CA . SER B 1 218 ? 17.966 65.891 51.143 1.00 1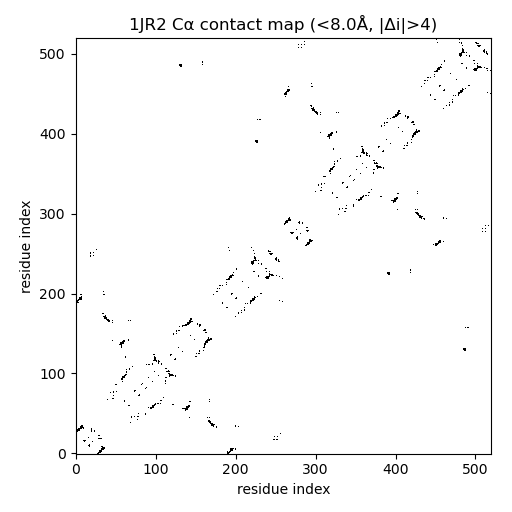6.76 197 SER B CA 1
ATOM 3510 C C . SER B 1 218 ? 19.246 66.682 51.383 1.00 17.20 197 SER B C 1
ATOM 3511 O O . SER B 1 218 ? 19.211 67.902 51.600 1.00 16.43 197 SER B O 1
ATOM 3514 N N . PRO B 1 219 ? 20.382 65.987 51.371 1.00 17.46 198 PRO B N 1
ATOM 3515 C CA . PRO B 1 219 ? 21.672 66.657 51.445 1.00 18.08 198 PRO B CA 1
ATOM 3516 C C . PRO B 1 219 ? 21.850 67.665 50.291 1.00 17.53 198 PRO B C 1
ATOM 3517 O O . PRO B 1 219 ? 22.348 68.747 50.553 1.00 16.97 198 PRO B O 1
ATOM 3521 N N . SER B 1 220 ? 21.435 67.357 49.071 1.00 18.98 199 SER B N 1
ATOM 3522 C CA . SER B 1 220 ? 21.554 68.327 47.965 1.00 21.25 199 SER B CA 1
ATOM 3523 C C . SER B 1 220 ? 20.767 69.622 48.223 1.00 20.51 199 SER B C 1
ATOM 3524 O O . SER B 1 220 ? 21.239 70.728 47.913 1.00 20.17 199 SER B O 1
ATOM 3527 N N . GLY B 1 221 ? 19.567 69.470 48.780 1.00 18.95 200 GLY B N 1
ATOM 3528 C CA . GLY B 1 221 ? 18.712 70.597 49.106 1.00 19.37 200 GLY B CA 1
ATOM 3529 C C . GLY B 1 221 ? 19.363 71.582 50.048 1.00 19.00 200 GLY B C 1
ATOM 3530 O O . GLY B 1 221 ? 19.247 72.817 49.881 1.00 17.91 200 GLY B O 1
ATOM 3531 N N . LEU B 1 222 ? 20.025 71.037 51.067 1.00 18.74 201 LEU B N 1
ATOM 3532 C CA . LEU B 1 222 ? 20.806 71.824 52.010 1.00 18.92 201 LEU B CA 1
ATOM 3533 C C . LEU B 1 222 ? 21.908 72.576 51.286 1.00 18.76 201 LEU B C 1
ATOM 3534 O O . LEU B 1 222 ? 22.021 73.778 51.444 1.00 18.78 201 LEU B O 1
ATOM 3539 N N . THR B 1 223 ? 22.688 71.878 50.466 1.00 19.89 202 THR B N 1
ATOM 3540 C CA . THR B 1 223 ? 23.757 72.526 49.690 1.00 20.74 202 THR B CA 1
ATOM 3541 C C . THR B 1 223 ? 23.251 73.643 48.768 1.00 19.61 202 THR B C 1
ATOM 3542 O O . THR B 1 223 ? 23.875 74.693 48.641 1.00 20.18 202 THR B O 1
ATOM 3546 N N . TYR B 1 224 ? 22.124 73.404 48.123 1.00 18.59 203 TYR B N 1
ATOM 3547 C CA . TYR B 1 224 ? 21.540 74.368 47.202 1.00 18.40 203 TYR B CA 1
ATOM 3548 C C . TYR B 1 224 ? 20.993 75.614 47.919 1.00 17.52 203 TYR B C 1
ATOM 3549 O O . TYR B 1 224 ? 20.913 76.686 47.321 1.00 19.65 203 TYR B O 1
ATOM 3558 N N . SER B 1 225 ? 20.606 75.476 49.181 1.00 16.20 204 SER B N 1
ATOM 3559 C CA . SER B 1 225 ? 19.938 76.560 49.888 1.00 15.98 204 SER B CA 1
ATOM 3560 C C . SER B 1 225 ? 20.679 77.233 51.054 1.00 16.79 204 SER B C 1
ATOM 3561 O O . SER B 1 225 ? 20.307 78.319 51.473 1.00 16.30 204 SER B O 1
ATOM 3564 N N . LEU B 1 226 ? 21.720 76.609 51.581 1.00 17.32 205 LEU B N 1
ATOM 3565 C CA . LEU B 1 226 ? 22.314 77.094 52.832 1.00 18.69 205 LEU B CA 1
ATOM 3566 C C . LEU B 1 226 ? 22.811 78.525 52.802 1.00 19.72 205 LEU B C 1
ATOM 3567 O O . LEU B 1 226 ? 22.529 79.302 53.700 1.00 19.68 205 LEU B O 1
ATOM 3572 N N . LYS B 1 227 ? 23.571 78.864 51.781 1.00 21.04 206 LYS B N 1
ATOM 3573 C CA . LYS B 1 227 ? 24.141 80.197 51.687 1.00 23.71 206 LYS B CA 1
ATOM 3574 C C . LYS B 1 227 ? 23.036 81.257 51.615 1.00 23.14 206 LYS B C 1
ATOM 3575 O O . LYS B 1 227 ? 23.133 82.306 52.246 1.00 22.72 206 LYS B O 1
ATOM 3581 N N . HIS B 1 228 ? 21.961 80.999 50.866 1.00 23.06 207 HIS B N 1
ATOM 3582 C CA . HIS B 1 228 ? 20.866 81.959 50.838 1.00 22.89 207 HIS B CA 1
ATOM 3583 C C . HIS B 1 228 ? 20.171 82.069 52.172 1.00 22.40 207 HIS B C 1
ATOM 3584 O O . HIS B 1 228 ? 19.782 83.167 52.585 1.00 23.03 207 HIS B O 1
ATOM 3591 N N . ILE B 1 229 ? 19.986 80.938 52.843 1.00 22.01 208 ILE B N 1
ATOM 3592 C CA . ILE B 1 229 ? 19.413 80.948 54.183 1.00 21.66 208 ILE B CA 1
ATOM 3593 C C . ILE B 1 229 ? 20.311 81.745 55.140 1.00 22.61 208 ILE B C 1
ATOM 3594 O O . ILE B 1 229 ? 19.826 82.584 55.889 1.00 21.75 208 ILE B O 1
ATOM 3599 N N . GLN B 1 230 ? 21.619 81.515 55.085 1.00 24.91 209 GLN B N 1
ATOM 3600 C CA . GLN B 1 230 ? 22.539 82.264 55.945 1.00 26.26 209 GLN B CA 1
ATOM 3601 C C . GLN B 1 230 ? 22.470 83.761 55.679 1.00 27.45 209 GLN B C 1
ATOM 3602 O O . GLN B 1 230 ? 22.404 84.554 56.616 1.00 26.87 209 GLN B O 1
ATOM 3608 N N . GLU B 1 231 ? 22.463 84.136 54.402 1.00 29.48 210 GLU B N 1
ATOM 3609 C CA . GLU B 1 231 ? 22.381 85.540 54.009 1.00 31.22 210 GLU B CA 1
ATOM 3610 C C . GLU B 1 231 ? 21.122 86.202 54.533 1.00 30.00 210 GLU B C 1
ATOM 3611 O O . GLU B 1 231 ? 21.203 87.282 55.105 1.00 30.15 210 GLU B O 1
ATOM 3617 N N . LEU B 1 232 ? 19.967 85.562 54.357 1.00 28.32 211 LEU B N 1
ATOM 3618 C CA . LEU B 1 232 ? 18.695 86.123 54.838 1.00 27.80 211 LEU B CA 1
ATOM 3619 C C . LEU B 1 232 ? 18.473 86.101 56.337 1.00 28.22 211 LEU B C 1
ATOM 3620 O O . LEU B 1 232 ? 17.777 86.978 56.896 1.00 26.95 211 LEU B O 1
ATOM 3625 N N . SER B 1 233 ? 19.019 85.093 56.998 1.00 28.52 212 SER B N 1
ATOM 3626 C CA . SER B 1 233 ? 18.803 84.944 58.425 1.00 29.94 212 SER B CA 1
ATOM 3627 C C . SER B 1 233 ? 19.735 85.841 59.244 1.00 31.42 212 SER B C 1
ATOM 3628 O O . SER B 1 233 ? 19.354 86.315 60.306 1.00 31.42 212 SER B O 1
ATOM 3631 N N . GLY B 1 234 ? 20.936 86.094 58.735 1.00 33.23 213 GLY B N 1
ATOM 3632 C CA . GLY B 1 234 ? 21.894 86.930 59.439 1.00 35.15 213 GLY B CA 1
ATOM 3633 C C . GLY B 1 234 ? 22.159 86.355 60.819 1.00 36.93 213 GLY B C 1
ATOM 3634 O O . GLY B 1 234 ? 22.285 85.145 60.976 1.00 36.66 213 GLY B O 1
ATOM 3635 N N . ASP B 1 235 ? 22.218 87.212 61.829 1.00 38.98 214 ASP B N 1
ATOM 3636 C CA . ASP B 1 235 ? 22.490 86.742 63.182 1.00 40.46 214 ASP B CA 1
ATOM 3637 C C . ASP B 1 235 ? 21.340 85.963 63.793 1.00 40.08 214 ASP B C 1
ATOM 3638 O O . ASP B 1 235 ? 21.535 85.294 64.800 1.00 41.51 214 ASP B O 1
ATOM 3643 N N . ASN B 1 236 ? 20.146 86.037 63.215 1.00 38.58 215 ASN B N 1
ATOM 3644 C CA . ASN B 1 236 ? 19.035 85.278 63.778 1.00 37.99 215 ASN B CA 1
ATOM 3645 C C . ASN B 1 236 ? 18.993 83.820 63.337 1.00 35.88 215 ASN B C 1
ATOM 3646 O O . ASN B 1 236 ? 18.042 83.117 63.674 1.00 34.29 215 ASN B O 1
ATOM 3651 N N . ILE B 1 237 ? 20.011 83.360 62.604 1.00 34.18 216 ILE B N 1
ATOM 3652 C CA . ILE B 1 237 ? 20.049 81.951 62.195 1.00 33.60 216 ILE B CA 1
ATOM 3653 C C . ILE B 1 237 ? 20.010 81.024 63.415 1.00 34.35 216 ILE B C 1
ATOM 3654 O O . ILE B 1 237 ? 19.479 79.922 63.339 1.00 32.66 216 ILE B O 1
ATOM 3659 N N . ASP B 1 238 ? 20.557 81.479 64.545 1.00 35.98 217 ASP B N 1
ATOM 3660 C CA . ASP B 1 238 ? 20.561 80.683 65.781 1.00 37.59 217 ASP B CA 1
ATOM 3661 C C . ASP B 1 238 ? 19.157 80.438 66.360 1.00 37.13 217 ASP B C 1
ATOM 3662 O O . ASP B 1 238 ? 18.974 79.518 67.155 1.00 37.82 217 ASP B O 1
ATOM 3667 N N . GLN B 1 239 ? 18.180 81.244 65.945 1.00 36.22 218 GLN B N 1
ATOM 3668 C CA . GLN B 1 239 ? 16.796 81.122 66.396 1.00 36.48 218 GLN B CA 1
ATOM 3669 C C . GLN B 1 239 ? 16.004 80.062 65.647 1.00 34.51 218 GLN B C 1
ATOM 3670 O O . GLN B 1 239 ? 14.895 79.711 66.043 1.00 34.95 218 GLN B O 1
ATOM 3676 N N . ILE B 1 240 ? 16.543 79.593 64.533 1.00 31.30 219 ILE B N 1
ATOM 3677 C CA . ILE B 1 240 ? 15.829 78.635 63.704 1.00 29.09 219 ILE B CA 1
ATOM 3678 C C . ILE B 1 240 ? 16.056 77.177 64.108 1.00 27.02 219 ILE B C 1
ATOM 3679 O O . ILE B 1 240 ? 17.194 76.747 64.274 1.00 26.75 219 ILE B O 1
ATOM 3684 N N . LYS B 1 241 ? 14.976 76.422 64.289 1.00 25.74 220 LYS B N 1
ATOM 3685 C CA . LYS B 1 241 ? 15.097 74.987 64.568 1.00 25.91 220 LYS B CA 1
ATOM 3686 C C . LYS B 1 241 ? 15.172 74.241 63.244 1.00 24.18 220 LYS B C 1
ATOM 3687 O O . LYS B 1 241 ? 14.200 74.137 62.490 1.00 22.11 220 LYS B O 1
ATOM 3693 N N . PHE B 1 242 ? 16.363 73.787 62.926 1.00 23.09 221 PHE B N 1
ATOM 3694 C CA . PHE B 1 242 ? 16.552 73.055 61.692 1.00 22.93 221 PHE B CA 1
ATOM 3695 C C . PHE B 1 242 ? 16.161 71.592 61.846 1.00 22.69 221 PHE B C 1
ATOM 3696 O O . PHE B 1 242 ? 16.620 70.918 62.767 1.00 23.86 221 PHE B O 1
ATOM 3704 N N . ALA B 1 243 ? 15.312 71.116 60.937 1.00 21.82 222 ALA B N 1
ATOM 3705 C CA . ALA B 1 243 ? 14.889 69.715 60.908 1.00 21.17 222 ALA B CA 1
ATOM 3706 C C . ALA B 1 243 ? 15.406 68.963 59.685 1.00 21.29 222 ALA B C 1
ATOM 3707 O O . ALA B 1 243 ? 15.675 69.529 58.621 1.00 21.68 222 ALA B O 1
ATOM 3709 N N . ALA B 1 244 ? 15.507 67.659 59.845 1.00 20.14 223 ALA B N 1
ATOM 3710 C CA . ALA B 1 244 ? 15.908 66.789 58.772 1.00 19.17 223 ALA B CA 1
ATOM 3711 C C . ALA B 1 244 ? 14.857 65.688 58.576 1.00 19.72 223 ALA B C 1
ATOM 3712 O O . ALA B 1 244 ? 14.368 65.108 59.551 1.00 20.82 223 ALA B O 1
ATOM 3714 N N . ILE B 1 245 ? 14.497 65.412 57.320 1.00 19.42 224 ILE B N 1
ATOM 3715 C CA . ILE B 1 245 ? 13.493 64.379 57.020 1.00 20.25 224 ILE B CA 1
ATOM 3716 C C . ILE B 1 245 ? 14.013 62.975 57.355 1.00 21.06 224 ILE B C 1
ATOM 3717 O O . ILE B 1 245 ? 13.234 62.034 57.517 1.00 22.10 224 ILE B O 1
ATOM 3722 N N . GLY B 1 246 ? 15.326 62.831 57.476 1.00 21.15 225 GLY B N 1
ATOM 3723 C CA . GLY B 1 246 ? 15.900 61.536 57.770 1.00 20.81 225 GLY B CA 1
ATOM 3724 C C . GLY B 1 246 ? 17.339 61.656 58.145 1.00 20.78 225 GLY B C 1
ATOM 3725 O O . GLY B 1 246 ? 17.907 62.732 58.049 1.00 20.58 225 GLY B O 1
ATOM 3726 N N . PRO B 1 247 ? 17.922 60.569 58.625 1.00 21.03 226 PRO B N 1
ATOM 3727 C CA . PRO B 1 247 ? 19.278 60.613 59.168 1.00 21.41 226 PRO B CA 1
ATOM 3728 C C . PRO B 1 247 ? 20.404 60.974 58.204 1.00 20.52 226 PRO B C 1
ATOM 3729 O O . PRO B 1 247 ? 21.378 61.528 58.681 1.00 21.15 226 PRO B O 1
ATOM 3733 N N . THR B 1 248 ? 20.316 60.654 56.921 1.00 20.09 227 THR B N 1
ATOM 3734 C CA . THR B 1 248 ? 21.381 61.054 56.006 1.00 20.34 227 THR B CA 1
ATOM 3735 C C . THR B 1 248 ? 21.376 62.599 55.867 1.00 19.25 227 THR B C 1
ATOM 3736 O O . THR B 1 248 ? 22.412 63.270 55.874 1.00 18.24 227 THR B O 1
ATOM 3740 N N . THR B 1 249 ? 20.182 63.158 55.776 1.00 19.37 228 THR B N 1
ATOM 3741 C CA . THR B 1 249 ? 20.035 64.607 55.676 1.00 18.07 228 THR B CA 1
ATOM 3742 C C . THR B 1 249 ? 20.582 65.268 56.937 1.00 18.14 228 THR B C 1
ATOM 3743 O O . THR B 1 249 ? 21.257 66.293 56.863 1.00 19.60 228 THR B O 1
ATOM 3747 N N . ALA B 1 250 ? 20.287 64.697 58.099 1.00 18.22 229 ALA B N 1
ATOM 3748 C CA . ALA B 1 250 ? 20.809 65.229 59.367 1.00 19.68 229 ALA B CA 1
ATOM 3749 C C . ALA B 1 250 ? 22.333 65.190 59.409 1.00 19.45 229 ALA B C 1
ATOM 3750 O O . ALA B 1 250 ? 22.977 66.108 59.917 1.00 19.58 229 ALA B O 1
ATOM 3752 N N . ARG B 1 251 ? 22.924 64.132 58.872 1.00 20.18 230 ARG B N 1
ATOM 3753 C CA . ARG B 1 251 ? 24.372 64.075 58.821 1.00 20.66 230 ARG B CA 1
ATOM 3754 C C . ARG B 1 251 ? 24.921 65.208 57.936 1.00 20.49 230 ARG B C 1
ATOM 3755 O O . ARG B 1 251 ? 25.927 65.814 58.279 1.00 22.22 230 ARG B O 1
ATOM 3763 N N . ALA B 1 252 ? 24.244 65.527 56.840 1.00 20.80 231 ALA B N 1
ATOM 3764 C CA . ALA B 1 252 ? 24.671 66.620 55.942 1.00 21.23 231 ALA B CA 1
ATOM 3765 C C . ALA B 1 252 ? 24.606 67.984 56.651 1.00 21.15 231 ALA B C 1
ATOM 3766 O O . ALA B 1 252 ? 25.518 68.820 56.533 1.00 20.76 231 ALA B O 1
ATOM 3768 N N . LEU B 1 253 ? 23.527 68.208 57.395 1.00 22.32 232 LEU B N 1
ATOM 3769 C CA . LEU B 1 253 ? 23.362 69.406 58.211 1.00 22.62 232 LEU B CA 1
ATOM 3770 C C . LEU B 1 253 ? 24.568 69.517 59.177 1.00 24.10 232 LEU B C 1
ATOM 3771 O O . LEU B 1 253 ? 25.221 70.561 59.253 1.00 25.81 232 LEU B O 1
ATOM 3776 N N . ALA B 1 254 ? 24.885 68.428 59.879 1.00 24.79 233 ALA B N 1
ATOM 3777 C CA . ALA B 1 254 ? 25.990 68.432 60.840 1.00 24.92 233 ALA B CA 1
ATOM 3778 C C . ALA B 1 254 ? 27.347 68.678 60.162 1.00 25.87 233 ALA B C 1
ATOM 3779 O O . ALA B 1 254 ? 28.192 69.376 60.712 1.00 26.09 233 ALA B O 1
ATOM 3781 N N . ALA B 1 255 ? 27.542 68.136 58.961 1.00 26.20 234 ALA B N 1
ATOM 3782 C CA . ALA B 1 255 ? 28.781 68.348 58.218 1.00 27.51 234 ALA B CA 1
ATOM 3783 C C . ALA B 1 255 ? 29.017 69.823 57.875 1.00 28.82 234 ALA B C 1
ATOM 3784 O O . ALA B 1 255 ? 30.166 70.265 57.779 1.00 29.51 234 ALA B O 1
ATOM 3786 N N . GLN B 1 256 ? 27.941 70.591 57.693 1.00 28.86 235 GLN B N 1
ATOM 3787 C CA . GLN B 1 256 ? 28.075 72.022 57.418 1.00 29.14 235 GLN B CA 1
ATOM 3788 C C . GLN B 1 256 ? 28.058 72.859 58.700 1.00 29.59 235 GLN B C 1
ATOM 3789 O O . GLN B 1 256 ? 28.062 74.084 58.629 1.00 30.16 235 GLN B O 1
ATOM 3795 N N . GLY B 1 257 ? 27.992 72.211 59.864 1.00 29.63 236 GLY B N 1
ATOM 3796 C CA . GLY B 1 257 ? 28.033 72.914 61.134 1.00 29.73 236 GLY B CA 1
ATOM 3797 C C . GLY B 1 257 ? 26.705 73.420 61.655 1.00 29.60 236 GLY B C 1
ATOM 3798 O O . GLY B 1 257 ? 26.670 74.210 62.602 1.00 29.78 236 GLY B O 1
ATOM 3799 N N . LEU B 1 258 ? 25.613 72.985 61.033 1.00 29.00 237 LEU B N 1
ATOM 3800 C CA . LEU B 1 258 ? 24.283 73.421 61.435 1.00 28.40 237 LEU B CA 1
ATOM 3801 C C . LEU B 1 258 ? 23.782 72.530 62.552 1.00 27.51 237 LEU B C 1
ATOM 3802 O O . LEU B 1 258 ? 23.915 71.322 62.486 1.00 28.57 237 LEU B O 1
ATOM 3807 N N . PRO B 1 259 ? 23.207 73.113 63.590 1.00 26.64 238 PRO B N 1
ATOM 3808 C CA . PRO B 1 259 ? 22.609 72.310 64.651 1.00 25.87 238 PRO B CA 1
ATOM 3809 C C . PRO B 1 259 ? 21.375 71.597 64.137 1.00 26.09 238 PRO B C 1
ATOM 3810 O O . PRO B 1 259 ? 20.567 72.164 63.368 1.00 25.66 238 PRO B O 1
ATOM 3814 N N . VAL B 1 260 ? 21.230 70.348 64.552 1.00 25.81 239 VAL B N 1
ATOM 3815 C CA . VAL B 1 260 ? 20.102 69.551 64.150 1.00 26.70 239 VAL B CA 1
ATOM 3816 C C . VAL B 1 260 ? 19.099 69.471 65.276 1.00 27.16 239 VAL B C 1
ATOM 3817 O O . VAL B 1 260 ? 19.318 68.746 66.233 1.00 27.34 239 VAL B O 1
ATOM 3821 N N . SER B 1 261 ? 17.986 70.195 65.151 1.00 27.51 240 SER B N 1
ATOM 3822 C CA . SER B 1 261 ? 16.984 70.213 66.205 1.00 27.97 240 SER B CA 1
ATOM 3823 C C . SER B 1 261 ? 16.092 69.020 66.166 1.00 28.36 240 SER B C 1
ATOM 3824 O O . SER B 1 261 ? 15.538 68.634 67.189 1.00 29.48 240 SER B O 1
ATOM 3827 N N . CYS B 1 262 ? 15.938 68.401 65.003 1.00 28.51 241 CYS B N 1
ATOM 3828 C CA . CYS B 1 262 ? 15.232 67.139 64.980 1.00 29.41 241 CYS B CA 1
ATOM 3829 C C . CYS B 1 262 ? 15.391 66.422 63.665 1.00 27.68 241 CYS B C 1
ATOM 3830 O O . CYS B 1 262 ? 15.634 67.028 62.627 1.00 26.33 241 CYS B O 1
ATOM 3833 N N . THR B 1 263 ? 15.287 65.106 63.753 1.00 26.42 242 THR B N 1
ATOM 3834 C CA . THR B 1 263 ? 15.394 64.226 62.608 1.00 25.90 242 THR B CA 1
ATOM 3835 C C . THR B 1 263 ? 14.136 63.399 62.667 1.00 25.97 242 THR B C 1
ATOM 3836 O O . THR B 1 263 ? 13.849 62.775 63.686 1.00 25.57 242 THR B O 1
ATOM 3840 N N . ALA B 1 264 ? 13.351 63.424 61.605 1.00 26.25 243 ALA B N 1
ATOM 3841 C CA . ALA B 1 264 ? 12.111 62.664 61.585 1.00 27.05 243 ALA B CA 1
ATOM 3842 C C . ALA B 1 264 ? 12.367 61.156 61.698 1.00 28.63 243 ALA B C 1
ATOM 3843 O O . ALA B 1 264 ? 13.275 60.628 61.067 1.00 27.30 243 ALA B O 1
ATOM 3845 N N . GLU B 1 265 ? 11.543 60.450 62.470 1.00 31.67 244 GLU B N 1
ATOM 3846 C CA . GLU B 1 265 ? 11.743 59.002 62.652 1.00 34.05 244 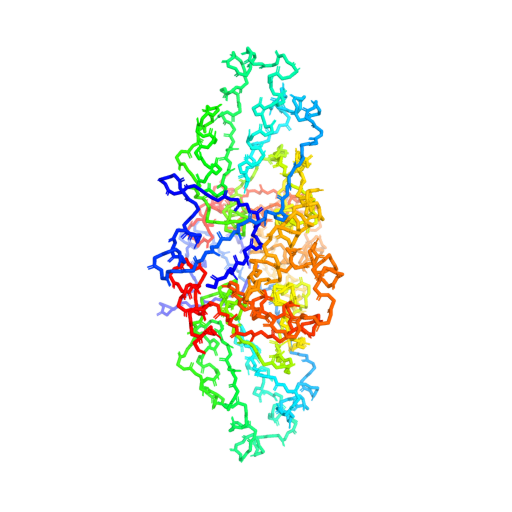GLU B CA 1
ATOM 3847 C C . GLU B 1 265 ? 11.552 58.239 61.366 1.00 33.46 244 GLU B C 1
ATOM 3848 O O . GLU B 1 265 ? 12.247 57.259 61.087 1.00 34.32 244 GLU B O 1
ATOM 3854 N N . SER B 1 266 ? 10.567 58.677 60.603 1.00 32.59 245 SER B N 1
ATOM 3855 C CA . SER B 1 266 ? 10.246 58.095 59.320 1.00 32.21 245 SER B CA 1
ATOM 3856 C C . SER B 1 266 ? 10.059 59.301 58.415 1.00 30.36 245 SER B C 1
ATOM 3857 O O . SER B 1 266 ? 9.659 60.349 58.895 1.00 29.32 245 SER B O 1
ATOM 3860 N N . PRO B 1 267 ? 10.376 59.170 57.135 1.00 29.07 246 PRO B N 1
ATOM 3861 C CA . PRO B 1 267 ? 10.255 60.283 56.200 1.00 28.83 246 PRO B CA 1
ATOM 3862 C C . PRO B 1 267 ? 8.810 60.479 55.783 1.00 27.96 246 PRO B C 1
ATOM 3863 O O . PRO B 1 267 ? 8.477 60.263 54.619 1.00 29.07 246 PRO B O 1
ATOM 3867 N N . THR B 1 268 ? 7.983 60.891 56.738 1.00 26.80 247 THR B N 1
ATOM 3868 C CA . THR B 1 268 ? 6.550 61.039 56.544 1.00 27.06 247 THR B CA 1
ATOM 3869 C C . THR B 1 268 ? 6.094 62.316 57.190 1.00 26.60 247 THR B C 1
ATOM 3870 O O . THR B 1 268 ? 6.760 62.838 58.074 1.00 25.90 247 THR B O 1
ATOM 3874 N N . PRO B 1 269 ? 4.937 62.806 56.780 1.00 27.36 248 PRO B N 1
ATOM 3875 C CA . PRO B 1 269 ? 4.370 64.007 57.387 1.00 28.30 248 PRO B CA 1
ATOM 3876 C C . PRO B 1 269 ? 4.135 63.876 58.886 1.00 28.79 248 PRO B C 1
ATOM 3877 O O . PRO B 1 269 ? 4.409 64.799 59.645 1.00 29.26 248 PRO B O 1
ATOM 3881 N N . GLN B 1 270 ? 3.631 62.724 59.300 1.00 29.47 249 GLN B N 1
ATOM 3882 C CA . GLN B 1 270 ? 3.317 62.461 60.701 1.00 30.09 249 GLN B CA 1
ATOM 3883 C C . GLN B 1 270 ? 4.557 62.515 61.568 1.00 28.53 249 GLN B C 1
ATOM 3884 O O . GLN B 1 270 ? 4.586 63.183 62.593 1.00 28.30 249 GLN B O 1
ATOM 3890 N N . ALA B 1 271 ? 5.569 61.769 61.169 1.00 26.83 250 ALA B N 1
ATOM 3891 C CA . ALA B 1 271 ? 6.824 61.770 61.895 1.00 26.53 250 ALA B CA 1
ATOM 3892 C C . ALA B 1 271 ? 7.510 63.142 61.864 1.00 26.15 250 ALA B C 1
ATOM 3893 O O . ALA B 1 271 ? 8.070 63.558 62.866 1.00 25.87 250 ALA B O 1
ATOM 3895 N N . LEU B 1 272 ? 7.442 63.881 60.749 1.00 25.45 251 LEU B N 1
ATOM 3896 C CA . LEU B 1 272 ? 8.135 65.182 60.698 1.00 25.22 251 LEU B CA 1
ATOM 3897 C C . LEU B 1 272 ? 7.469 66.165 61.646 1.00 25.42 251 LEU B C 1
ATOM 3898 O O . LEU B 1 272 ? 8.138 66.821 62.433 1.00 25.12 251 LEU B O 1
ATOM 3903 N N . ALA B 1 273 ? 6.143 66.221 61.572 1.00 26.52 252 ALA B N 1
ATOM 3904 C CA . ALA B 1 273 ? 5.324 67.083 62.419 1.00 27.88 252 ALA B CA 1
ATOM 3905 C C . ALA B 1 273 ? 5.568 66.854 63.908 1.00 28.63 252 ALA B C 1
ATOM 3906 O O . ALA B 1 273 ? 5.694 67.812 64.677 1.00 28.41 252 ALA B O 1
ATOM 3908 N N . THR B 1 274 ? 5.624 65.586 64.315 1.00 30.05 253 THR B N 1
ATOM 3909 C CA . THR B 1 274 ? 5.936 65.238 65.709 1.00 31.07 253 THR B CA 1
ATOM 3910 C C . THR B 1 274 ? 7.290 65.802 66.121 1.00 30.24 253 THR B C 1
ATOM 3911 O O . THR B 1 274 ? 7.431 66.425 67.172 1.00 29.95 253 THR B O 1
ATOM 3915 N N . GLY B 1 275 ? 8.303 65.553 65.295 1.00 29.88 254 GLY B N 1
ATOM 3916 C CA . GLY B 1 275 ? 9.638 66.076 65.546 1.00 29.18 254 GLY B CA 1
ATOM 3917 C C . GLY B 1 275 ? 9.727 67.588 65.655 1.00 28.91 254 GLY B C 1
ATOM 3918 O O . GLY B 1 275 ? 10.385 68.126 66.547 1.00 28.93 254 GLY B O 1
ATOM 3919 N N . ILE B 1 276 ? 9.083 68.302 64.743 1.00 28.21 255 ILE B N 1
ATOM 3920 C CA . ILE B 1 276 ? 9.139 69.748 64.786 1.00 27.95 255 ILE B CA 1
ATOM 3921 C C . ILE B 1 276 ? 8.369 70.269 66.003 1.00 29.25 255 ILE B C 1
ATOM 3922 O O . ILE B 1 276 ? 8.807 71.200 66.687 1.00 28.02 255 ILE B O 1
ATOM 3927 N N . ARG B 1 277 ? 7.214 69.670 66.254 1.00 31.64 256 ARG B N 1
ATOM 3928 C CA . ARG B 1 277 ? 6.388 70.075 67.397 1.00 33.73 256 ARG B CA 1
ATOM 3929 C C . ARG B 1 277 ? 7.231 69.969 68.668 1.00 34.60 256 ARG B C 1
ATOM 3930 O O . ARG B 1 277 ? 7.331 70.918 69.439 1.00 34.21 256 ARG B O 1
ATOM 3938 N N . LYS B 1 278 ? 7.905 68.839 68.856 1.00 36.02 257 LYS B N 1
ATOM 3939 C CA . LYS B 1 278 ? 8.731 68.659 70.043 1.00 36.96 257 LYS B CA 1
ATOM 3940 C C . LYS B 1 278 ? 9.922 69.614 70.085 1.00 37.26 257 LYS B C 1
ATOM 3941 O O . LYS B 1 278 ? 10.276 70.129 71.146 1.00 37.30 257 LYS B O 1
ATOM 3947 N N . ALA B 1 279 ? 10.549 69.867 68.936 1.00 36.89 258 ALA B N 1
ATOM 3948 C CA . ALA B 1 279 ? 11.657 70.810 68.907 1.00 36.28 258 ALA B CA 1
ATOM 3949 C C . ALA B 1 279 ? 11.199 72.248 69.163 1.00 36.01 258 ALA B C 1
ATOM 3950 O O . ALA B 1 279 ? 11.987 73.047 69.618 1.00 35.04 258 ALA B O 1
ATOM 3952 N N . LEU B 1 280 ? 9.937 72.575 68.876 1.00 37.07 259 LEU B N 1
ATOM 3953 C CA . LEU B 1 280 ? 9.432 73.930 69.113 1.00 38.30 259 LEU B CA 1
ATOM 3954 C C . LEU B 1 280 ? 8.721 74.093 70.463 1.00 41.23 259 LEU B C 1
ATOM 3955 O O . LEU B 1 280 ? 8.195 75.168 70.757 1.00 41.16 259 LEU B O 1
ATOM 3960 N N . GLN B 1 281 ? 8.715 73.042 71.285 1.00 44.13 260 GLN B N 1
ATOM 3961 C CA . GLN B 1 281 ? 8.047 73.094 72.593 1.00 46.29 260 GLN B CA 1
ATOM 3962 C C . GLN B 1 281 ? 8.822 73.954 73.589 1.00 46.86 260 GLN B C 1
ATOM 3963 O O . GLN B 1 281 ? 10.025 73.770 73.778 1.00 47.61 260 GLN B O 1
#

GO terms:
  GO:0006782 protoporphyrinogen IX biosynthetic process (P, IDA)
  GO:0006785 heme B biosynthetic process (P, IDA)
  GO:0004852 uroporphyrinogen-III synthase activity (F, EXP)
  GO:0004852 uroporphyrinogen-III synthase activity (F, TAS)
  GO:0005829 cytosol (C, TAS)
  GO:0006783 heme biosynthetic process (P, TAS)
  GO:0004852 uroporphyrinogen-III synthase activity (F, IDA)
  GO:0006780 uroporphyrinogen III biosynthetic process (P, IDA)
  GO:0006783 heme biosynthetic process (P, IDA)
  GO:0006783 heme biosynthetic process (P, IC)

Solvent-accessible surface area: 25481 Å² total; per-residue (Å²): 138,68,0,0,0,1,8,60,54,156,85,117,61,128,62,86,3,19,21,43,73,22,1,43,120,96,59,18,114,14,55,24,8,32,1,36,34,86,86,64,56,59,14,85,32,0,3,85,42,1,26,84,0,84,72,12,9,0,0,0,1,22,12,32,64,0,1,49,0,0,86,52,0,9,96,116,50,126,52,68,130,51,11,128,172,42,6,64,128,94,0,38,93,64,49,28,42,9,13,22,119,59,1,6,51,33,0,47,147,14,21,0,106,47,175,32,37,125,11,61,58,19,73,91,0,7,109,86,4,13,72,134,132,45,51,105,72,33,10,0,0,1,1,4,73,100,200,167,10,71,0,8,136,32,0,119,116,87,47,4,40,25,54,35,15,36,0,15,50,78,39,40,48,117,22,6,114,45,57,0,80,50,15,19,87,135,68,32,57,3,28,1,0,0,0,32,24,52,47,0,3,87,68,0,11,144,48,0,77,139,61,3,44,136,74,31,131,140,8,82,3,1,0,16,9,19,29,5,11,36,20,0,60,82,110,61,19,101,53,51,12,33,4,177,48,90,47,20,101,19,0,2,55,15,1,87,138,24,25,177,136,83,0,0,0,2,48,65,44,136,120,50,161,115,60,75,3,38,25,56,85,27,0,45,128,93,56,10,104,11,38,21,14,21,5,73,36,82,68,58,53,56,15,85,46,0,4,115,47,0,17,89,3,130,83,10,5,0,0,0,0,31,18,43,81,0,0,60,0,0,62,54,0,11,116,111,50,137,52,85,119,70,16,106,193,39,8,40,132,92,0,47,87,64,46,27,41,6,13,20,113,60,0,7,44,29,0,48,144,17,24,0,101,46,170,31,35,109,11,59,41,21,60,88,0,10,89,74,5,0,74,136,138,49,55,102,74,35,11,0,0,0,1,4,37,102,185,172,28,72,1,23,124,30,0,122,122,81,42,3,33,40,54,30,15,32,0,27,39,50,43,41,47,118,23,4,110,47,57,0,73,53,9,20,86,143,54,31,61,3,22,1,0,0,0,42,27,49,28,1,1,101,55,0,18,137,44,0,81,115,61,6,42,134,78,40,98,117,7,79,2,0,0,17,10,23,21,6,12,35,20,0,62,84,108,63,15,92,55,42,20,32,4,166,50,99,45,20,96,18,0,0,44,14,1,85,115,27,37,153

Nearest PDB structures (foldseek):
  1jr2-assembly2_B  TM=9.520E-01  e=4.933E-52  Homo sapiens
  3re1-assembly2_B  TM=6.407E-01  e=2.502E-13  Pseudomonas syringae pv. tomato str. DC3000
  3mw8-assembly1_A  TM=7.751E-01  e=4.304E-11  Shewanella amazonensis SB2B
  1wcx-assembly1_A  TM=5.696E-01  e=3.832E-12  Thermus thermophilus
  4es6-assembly1_A  TM=5.933E-01  e=1.245E-11  Pseudomonas aeruginosa PAO1

CATH classification: 3.40.50.10090 (+1 more: 3.40.50.10090)

B-factor: mean 33.49, std 13.4, range [12.33, 86.82]

Sequence (520 aa):
MKVLLLKDAKEDDCGQDPYIRELGLYGLEATLIPVLSFEFLSLPSFSEKLSHPEDYGGLIFTSPRAVEAAELCLEQNNKTEVWERSLKEKWNAKSVYVVGNATASLVSKIGLDTEGETCGNAEKLAEYICSRESSALPLLFPCGNLKREILPKALKDKGIAMESITVYQTVAHPGIQGNLNSYYSQQGVPASITFFSPSGLTYSLKHIQELSGDNIDQIKFAAIGPTTARALAAQGLPVSCTAESPTPQALATGIRKALQMKVLLLKDAKEDDCGQDPYIRELGLYGLEATLIPVLSFEFLSLPSFSEKLSHPEDYGGLIFTSPRAVEAAELCLEQNNKTEVWERSLKEKWNAKSVYVVGNATASLVSKIGLDTEGETCGNAEKLAEYICSRESSALPLLFPCGNLKREILPKALKDKGIAMESITVYQTVAHPGIQGNLNSYYSQQGVPASITFFSPSGLTYSLKHIQELSGDNIDQIKFAAIGPTTARALAAQGLPVSCTAESPTPQALATGIRKALQ

Secondary structure (DSSP, 8-state):
-EEEEEESS---BTTB-HHHHHHHTTT-EEEEEE-EEEEE--HHHHHHHHT-GGG-SEEEE--HHHHHHHHHHHHHTT-HHHIIIIIHHHHHHSEEEE-SHHHHHHHHHTT---S--S-SSHHHHHHHHHTS---SSPEEEEES-GGG--HHHHHHTTT--EEEEE-EEEEE-TTHHHHHHHHHHHH-S-SEEEESSHHHHHHHHHHHHHHHGGGGGGSEEEESSHHHHHHHHHTT---SEE-SSSSHHHHHHHHHHHT-/-EEEE-S-----TTSS-HHHHHHHTTT-EEEE---EEEEE--HHHHHHHHT-GGG-SEEEE-SHHHHHHHHHHHHHTT-HHHIIIIIHHHHHTSEEEE--HHHHHHHHHTT---S--S-SSHHHHHHHHHTS---SSPEEEEES-GGG--HHHHHHHTT--EEEEE-EEEEE-TTHHHHHHHHHHHH-S-SEEEESSHHHHHHHHHHHHHHHGGGGGG-EEEESSHHHHHHHHHTT----EE-SSSSHHHHHHHHHHHT-